Protein AF-A0AAV5RG81-F1 (afdb_monomer_lite)

pLDDT: mean 71.73, std 20.75, range [26.09, 97.62]

Organism: Starmerella bacillaris (NCBI:txid1247836)

Secondary structure (DSSP, 8-state):
-PPPTTTTHHHHHHHHHHHSSS--TT-HHHHHHHSPPTTSSPPPHHHHHHHT-HHHHHHHHHH-HHHHHHHHHHHHHHHHHHHH---TT-HHHHHHHHHHHHHHHHHHHHHHSSGGGHHHHHHHSTTTTSSS--HHHHHHHHHHHHTT-BTTTB-SS--TT--SSSSSBTTBSS--TTGGGGHHHHHHHHHHHHHHT-GGGT---S--HHHHHHHHH---HHHHHHHHHHHHHHTTTS-TTSHHHHHHHHHHHHHHHHHH---SSSPPPHHHHHHTT---HHHHHHHHHHHHHHHT-TTTHHHHHHHHHHHHHH-TT---HHHHHHHHHHHHHHHT-SS--HHHHHHHHHHHHHHTT-HHHHHHHHHHHHHHHHHHTTT--GGGS-HHHHHHHHHHHGGGS-GGGS-HHHHHHHT--S-HHHHHHHHHHHHHHHHHHS---TT-------------HHHHHHHHHHHHHHHHHHHHHHH-S----PPP------------TTTHHHHHHHHHHHTTTSSSSSS--

Foldseek 3Di:
DDDDPLLLLLLVLLLVLLVDEPDDLPDCSLVSNLAQRPPPDGDDLVSVCVSVPLVSLLSSCQRHVVSLLSSLVSLLVLLVVLLPPPDPPCLVRSLSSLLSSLSVLLSRLLSCQAPSNVVSVCQQCPCCPPPPHHSLNSLLVSLVCLCQRDSAQHDVDDDPQEDSALDAAVPGNHHDPPNLVRLSSLLSSLSSLCSSLLNLQRDLDQARSNLLSNQQVDDDLSSLNNLLRLLLPQCQPDDPPDSSNSSNLSSLLSLLSQQLRAHPDDGGRVSLVSLLPPADAVRQLSSLVSLLSNCVDPLCVLSSLSVLVSSCVSHLPHHPLLSVLSSLLSLLVQLQPPDPDLSVVSSLQSLLVQLQSDLVSLLSNLQSNVVSLVVCLVPRPLPDGPLVSNLSSCLSNLLNYPCVPPDPVNVCSSCVDPDPVSVVSVVVSVVVNVVSVPDPDDDPPPVSDRDPPDDDSQNSSSSVCSSSVSVVVSCCVSNPDDPDPGPDPPPDDPDDDDDDPPVCVPVVVVVVVVVVVPVVPVVPD

Sequence (525 aa):
MGIAPSKFAIAEKLSELSEKKEIPDNDDIWDSLLSPLASGVEATDGEFYALANIELVRKIRDKQPGNFIKLLQKISERLEGLLRSQAVGSQGVISSQICHCCRLITRMFPLVYEEEAQEVYDQVWKNAFSDQSGIGPSIIDSLRTLIHFHGFSIAITLPKDVSKVWETGVGCSVAEEHSVNYCKQRIYVVTALINVLSEPMYTLKHDYISLQYWSTTTTENAIFCSLLNWSLHYSYKLRATDDKYTLSVLCLELILISVTYQTSGNEKNRFSNLLSRICQQKDIEWILTKVCEGLNQRSTVVLWASFLWEFISQNRHVYSLEKLADCSTTIMKLATMKDDTPLTRLASFILLTLSRISPLSAEKIGPSILEYLYANRDNLSVLEIESATFIDTLWNCAPYMDLTQLERTEFNELLKVPNKEVSEYLSTILSLTKNSLSEDKGNADVVWEPVEFSWNKERRRWYLTIIYGNVYKTNLRIYAKTEIVLFKVEETPKLFSNDSPAEALHSASELATDVMKSATSFLGR

Radius of gyration: 27.26 Å; chains: 1; bounding box: 59×77×87 Å

Structure (mmCIF, N/CA/C/O backbone):
data_AF-A0AAV5RG81-F1
#
_entry.id   AF-A0AAV5RG81-F1
#
loop_
_atom_site.group_PDB
_atom_site.id
_atom_site.type_symbol
_atom_site.label_atom_id
_atom_site.label_alt_id
_atom_site.label_comp_id
_atom_site.label_asym_id
_atom_site.label_entity_id
_atom_site.label_seq_id
_atom_site.pdbx_PDB_ins_code
_atom_site.Cartn_x
_atom_site.Cartn_y
_atom_site.Cartn_z
_atom_site.occupancy
_atom_site.B_iso_or_equiv
_atom_site.auth_seq_id
_atom_site.auth_comp_id
_atom_site.auth_asym_id
_atom_site.auth_atom_id
_atom_site.pdbx_PDB_model_num
ATOM 1 N N . MET A 1 1 ? 11.014 -12.587 39.092 1.00 33.28 1 MET A N 1
ATOM 2 C CA . MET A 1 1 ? 11.109 -11.179 38.651 1.00 33.28 1 MET A CA 1
ATOM 3 C C . MET A 1 1 ? 9.820 -10.855 37.918 1.00 33.28 1 MET A C 1
ATOM 5 O O . MET A 1 1 ? 9.534 -11.505 36.923 1.00 33.28 1 MET A O 1
ATOM 9 N N . GLY A 1 2 ? 8.976 -10.016 38.524 1.00 33.56 2 GLY A N 1
ATOM 10 C CA . GLY A 1 2 ? 7.564 -9.855 38.168 1.00 33.56 2 GLY A CA 1
ATOM 11 C C . GLY A 1 2 ? 7.351 -9.071 36.876 1.00 33.56 2 GLY A C 1
ATOM 12 O O . GLY A 1 2 ? 7.877 -7.974 36.714 1.00 33.56 2 GLY A O 1
ATOM 13 N N . ILE A 1 3 ? 6.569 -9.654 35.972 1.00 35.84 3 ILE A N 1
ATOM 14 C CA . ILE A 1 3 ? 6.051 -9.011 34.764 1.00 35.84 3 ILE A CA 1
ATOM 15 C C . ILE A 1 3 ? 4.936 -8.057 35.219 1.00 35.84 3 ILE A C 1
ATOM 17 O O . ILE A 1 3 ? 4.016 -8.480 35.916 1.00 35.84 3 ILE A O 1
ATOM 21 N N . ALA A 1 4 ? 5.055 -6.765 34.907 1.00 35.56 4 ALA A N 1
ATOM 22 C CA . ALA A 1 4 ? 4.164 -5.731 35.431 1.00 35.56 4 ALA A CA 1
ATOM 23 C C . ALA A 1 4 ? 2.693 -5.925 34.975 1.00 35.56 4 ALA A C 1
ATOM 25 O O . ALA A 1 4 ? 2.459 -6.180 33.790 1.00 35.56 4 ALA A O 1
ATOM 26 N N . PRO A 1 5 ? 1.704 -5.746 35.876 1.00 40.72 5 PRO A N 1
ATOM 27 C CA . PRO A 1 5 ? 0.278 -6.005 35.630 1.00 40.72 5 PRO A CA 1
ATOM 28 C C . PRO A 1 5 ? -0.362 -5.120 34.546 1.00 40.72 5 PRO A C 1
ATOM 30 O O . PRO A 1 5 ? -1.408 -5.477 34.018 1.00 40.72 5 PRO A O 1
ATOM 33 N N . SER A 1 6 ? 0.270 -4.010 34.145 1.00 53.41 6 SER A N 1
ATOM 34 C CA . SER A 1 6 ? -0.235 -3.153 33.064 1.00 53.41 6 SER A CA 1
ATOM 35 C C . SER A 1 6 ? -0.174 -3.820 31.686 1.00 53.41 6 SER A C 1
ATOM 37 O O . SER A 1 6 ? -1.010 -3.522 30.843 1.00 53.41 6 SER A O 1
ATOM 39 N N . LYS A 1 7 ? 0.774 -4.740 31.439 1.00 53.78 7 LYS A N 1
ATOM 40 C CA . LYS A 1 7 ? 1.040 -5.280 30.092 1.00 53.78 7 LYS A CA 1
ATOM 41 C C . LYS A 1 7 ? -0.062 -6.199 29.550 1.00 53.78 7 LYS A C 1
ATOM 43 O O . LYS A 1 7 ? -0.255 -6.243 28.343 1.00 53.78 7 LYS A O 1
ATOM 48 N N . PHE A 1 8 ? -0.797 -6.905 30.410 1.00 61.78 8 PHE A N 1
ATOM 49 C CA . PHE A 1 8 ? -1.876 -7.811 29.986 1.00 61.78 8 PHE A CA 1
ATOM 50 C C . PHE A 1 8 ? -3.230 -7.116 29.796 1.00 61.78 8 PHE A C 1
ATOM 52 O O . PHE A 1 8 ? -4.152 -7.734 29.264 1.00 61.78 8 PHE A O 1
ATOM 59 N N . ALA A 1 9 ? -3.335 -5.831 30.152 1.00 73.12 9 ALA A N 1
ATOM 60 C CA . ALA A 1 9 ? -4.596 -5.096 30.142 1.00 73.12 9 ALA A CA 1
ATOM 61 C C . ALA A 1 9 ? -5.274 -5.089 28.761 1.00 73.12 9 ALA A C 1
ATOM 63 O O . ALA A 1 9 ? -6.484 -5.257 28.677 1.00 73.12 9 ALA A O 1
ATOM 64 N N . ILE A 1 10 ? -4.513 -4.964 27.666 1.00 82.06 10 ILE A N 1
ATOM 65 C CA . ILE A 1 10 ? -5.090 -4.965 26.310 1.00 82.06 10 ILE A CA 1
ATOM 66 C C . ILE A 1 10 ? -5.720 -6.323 25.981 1.00 82.06 10 ILE A C 1
ATOM 68 O O . ILE A 1 10 ? -6.854 -6.370 25.515 1.00 82.06 10 ILE A O 1
ATOM 72 N N . ALA A 1 11 ? -5.012 -7.427 26.231 1.00 85.25 11 ALA A N 1
ATOM 73 C CA . ALA A 1 11 ? -5.512 -8.767 25.921 1.00 85.25 11 ALA A CA 1
ATOM 74 C C . ALA A 1 11 ? -6.747 -9.116 26.768 1.00 85.25 11 ALA A C 1
ATOM 76 O O . ALA A 1 11 ? -7.715 -9.673 26.257 1.00 85.25 11 ALA A O 1
ATOM 77 N N . GLU A 1 12 ? -6.738 -8.738 28.047 1.00 87.56 12 GLU A N 1
ATOM 78 C CA . GLU A 1 12 ? -7.874 -8.917 28.952 1.00 87.56 12 GLU A CA 1
ATOM 79 C C . GLU A 1 12 ? -9.104 -8.131 28.474 1.00 87.56 12 GLU A C 1
ATOM 81 O O . GLU A 1 12 ? -10.181 -8.704 28.316 1.00 87.56 12 GLU A O 1
ATOM 86 N N . LYS A 1 13 ? -8.933 -6.844 28.147 1.00 88.62 13 LYS A N 1
ATOM 87 C CA . LYS A 1 13 ? -10.015 -5.972 27.663 1.00 88.62 13 LYS A CA 1
ATOM 88 C C . LYS A 1 13 ? -10.545 -6.405 26.290 1.00 88.62 13 LYS A C 1
ATOM 90 O O . LYS A 1 13 ? -11.748 -6.355 26.047 1.00 88.62 13 LYS A O 1
ATOM 95 N N . LEU A 1 14 ? -9.682 -6.902 25.403 1.00 90.38 14 LEU A N 1
ATOM 96 C CA . LEU A 1 14 ? -10.103 -7.527 24.144 1.00 90.38 14 LEU A CA 1
ATOM 97 C C . LEU A 1 14 ? -10.874 -8.839 24.380 1.00 90.38 14 LEU A C 1
ATOM 99 O O . LEU A 1 14 ? -11.843 -9.113 23.675 1.00 90.38 14 LEU A O 1
ATOM 103 N N . SER A 1 15 ? -10.507 -9.641 25.386 1.00 90.81 15 SER A N 1
ATOM 104 C CA . SER A 1 15 ? -11.295 -10.827 25.756 1.00 90.81 15 SER A CA 1
ATOM 105 C C . SER A 1 15 ? -12.674 -10.443 26.275 1.00 90.81 15 SER A C 1
ATOM 107 O O . SER A 1 15 ? -13.669 -11.033 25.851 1.00 90.81 15 SER A O 1
ATOM 109 N N . GLU A 1 16 ? -12.742 -9.405 27.108 1.00 92.62 16 GLU A N 1
ATOM 110 C CA . GLU A 1 16 ? -13.983 -8.854 27.653 1.00 92.62 16 GLU A CA 1
ATOM 111 C C . GLU A 1 16 ? -14.949 -8.405 26.538 1.00 92.62 16 GLU A C 1
ATOM 113 O O . GLU A 1 16 ? -16.138 -8.732 26.587 1.00 92.62 16 GLU A O 1
ATOM 118 N N . LEU A 1 17 ? -14.434 -7.773 25.475 1.00 92.88 17 LEU A N 1
ATOM 119 C CA . LEU A 1 17 ? -15.200 -7.423 24.267 1.00 92.88 17 LEU A CA 1
ATOM 120 C C . LEU A 1 17 ? -15.812 -8.633 23.545 1.00 92.88 17 LEU A C 1
ATOM 122 O O . LEU A 1 17 ? -16.852 -8.491 22.904 1.00 92.88 17 LEU A O 1
ATOM 126 N N . SER A 1 18 ? -15.181 -9.810 23.627 1.00 92.50 18 SER A N 1
ATOM 127 C CA . SER A 1 18 ? -15.678 -11.045 22.997 1.00 92.50 18 SER A CA 1
ATOM 128 C C . SER A 1 18 ? -16.739 -11.775 23.829 1.00 92.50 18 SER A C 1
ATOM 130 O O . SER A 1 18 ? -17.426 -12.663 23.319 1.00 92.50 18 SER A O 1
ATOM 132 N N . GLU A 1 19 ? -16.849 -11.438 25.115 1.00 92.31 19 GLU A N 1
ATOM 133 C CA . GLU A 1 19 ? -17.697 -12.128 26.092 1.00 92.31 19 GLU A CA 1
ATOM 134 C C . GLU A 1 19 ? -18.951 -11.328 26.439 1.00 92.31 19 GLU A C 1
ATOM 136 O O . GLU A 1 19 ? -20.039 -11.899 26.539 1.00 92.31 19 GLU A O 1
ATOM 141 N N . LYS A 1 20 ? -18.820 -10.007 26.601 1.00 90.62 20 LYS A N 1
ATOM 142 C CA . LYS A 1 20 ? -19.940 -9.129 26.942 1.00 90.62 20 LYS A CA 1
ATOM 143 C C . LYS A 1 20 ? -20.759 -8.779 25.707 1.00 90.62 20 LYS A C 1
ATOM 145 O O . LYS A 1 20 ? -20.223 -8.301 24.711 1.00 90.62 20 LYS A O 1
ATOM 150 N N . LYS A 1 21 ? -22.077 -8.955 25.796 1.00 88.25 21 LYS A N 1
ATOM 151 C CA . LYS A 1 21 ? -23.007 -8.524 24.752 1.00 88.25 21 LYS A CA 1
ATOM 152 C C . LYS A 1 21 ? -23.288 -7.026 24.877 1.00 88.25 21 LYS A C 1
ATOM 154 O O . LYS A 1 21 ? -23.672 -6.593 25.957 1.00 88.25 21 LYS A O 1
ATOM 159 N N . GLU A 1 22 ? -23.125 -6.293 23.775 1.00 81.25 22 GLU A N 1
ATOM 160 C CA . GLU A 1 22 ? -23.512 -4.877 23.619 1.00 81.25 22 GLU A CA 1
ATOM 161 C C . GLU A 1 22 ? -22.985 -3.961 24.734 1.00 81.25 22 GLU A C 1
ATOM 163 O O . GLU A 1 22 ? -23.722 -3.487 25.599 1.00 81.25 22 GLU A O 1
ATOM 168 N N . ILE A 1 23 ? -21.678 -3.701 24.707 1.00 91.50 23 ILE A N 1
ATOM 169 C CA . ILE A 1 23 ? -21.053 -2.784 25.663 1.00 91.50 23 ILE A CA 1
ATOM 170 C C . ILE A 1 23 ? -21.567 -1.347 25.426 1.00 91.50 23 ILE A C 1
ATOM 172 O O . ILE A 1 23 ? -21.547 -0.879 24.282 1.00 91.50 23 ILE A O 1
ATOM 176 N N . PRO A 1 24 ? -21.996 -0.619 26.478 1.00 91.69 24 PRO A N 1
ATOM 177 C CA . PRO A 1 24 ? -22.467 0.758 26.354 1.00 91.69 24 PRO A CA 1
ATOM 178 C C . PRO A 1 24 ? -21.422 1.707 25.756 1.00 91.69 24 PRO A C 1
ATOM 180 O O . PRO A 1 24 ? -20.223 1.566 25.976 1.00 91.69 24 PRO A O 1
ATOM 183 N N . ASP A 1 25 ? -21.885 2.741 25.055 1.00 89.00 25 ASP A N 1
ATOM 184 C CA . ASP A 1 25 ? -21.017 3.722 24.383 1.00 89.00 25 ASP A CA 1
ATOM 185 C C . ASP A 1 25 ? -20.086 4.501 25.335 1.00 89.00 25 ASP A C 1
ATOM 187 O O . ASP A 1 25 ? -18.982 4.885 24.954 1.00 89.00 25 ASP A O 1
ATOM 191 N N . ASN A 1 26 ? -20.530 4.701 26.579 1.00 89.00 26 ASN A N 1
ATOM 192 C CA . ASN A 1 26 ? -19.827 5.463 27.615 1.00 89.00 26 ASN A CA 1
ATOM 193 C C . ASN A 1 26 ? -19.003 4.577 28.566 1.00 89.00 26 ASN A C 1
ATOM 195 O O . ASN A 1 26 ? -18.621 5.037 29.637 1.00 89.00 26 ASN A O 1
ATOM 199 N N . ASP A 1 27 ? -18.810 3.298 28.243 1.00 92.56 27 ASP A N 1
ATOM 200 C CA . ASP A 1 27 ? -18.047 2.382 29.092 1.00 92.56 27 ASP A CA 1
ATOM 201 C C . ASP A 1 27 ? -16.540 2.708 29.043 1.00 92.56 27 ASP A C 1
ATOM 203 O O . ASP A 1 27 ? -15.964 2.890 27.965 1.00 92.56 27 ASP A O 1
ATOM 207 N N . ASP A 1 28 ? -15.893 2.745 30.211 1.00 88.31 28 ASP A N 1
ATOM 208 C CA . ASP A 1 28 ? -14.468 3.073 30.371 1.00 88.31 28 ASP A CA 1
ATOM 209 C C . ASP A 1 28 ? -13.538 2.109 29.609 1.00 88.31 28 ASP A C 1
ATOM 211 O O . ASP A 1 28 ? -12.372 2.426 29.346 1.00 88.31 28 ASP A O 1
ATOM 215 N N . ILE A 1 29 ? -14.029 0.921 29.227 1.00 89.56 29 ILE A N 1
ATOM 216 C CA . ILE A 1 29 ? -13.277 -0.035 28.409 1.00 89.56 29 ILE A CA 1
ATOM 217 C C . ILE A 1 29 ? -12.788 0.577 27.093 1.00 89.56 29 ILE A C 1
ATOM 219 O O . ILE A 1 29 ? -11.672 0.267 26.669 1.00 89.56 29 ILE A O 1
ATOM 223 N N . TRP A 1 30 ? -13.571 1.465 26.468 1.00 91.31 30 TRP A N 1
ATOM 224 C CA . TRP A 1 30 ? -13.199 2.094 25.200 1.00 91.31 30 TRP A CA 1
ATOM 225 C C . TRP A 1 30 ? -11.987 3.005 25.375 1.00 91.31 30 TRP A C 1
ATOM 227 O O . TRP A 1 30 ? -10.995 2.861 24.660 1.00 91.31 30 TRP A O 1
ATOM 237 N N . ASP A 1 31 ? -12.020 3.884 26.376 1.00 87.06 31 ASP A N 1
ATOM 238 C CA . ASP A 1 31 ? -10.906 4.783 26.681 1.00 87.06 31 ASP A CA 1
ATOM 239 C C . ASP A 1 31 ? -9.663 4.012 27.137 1.00 87.06 31 ASP A C 1
ATOM 241 O O . ASP A 1 31 ? -8.538 4.357 26.759 1.00 87.06 31 ASP A O 1
ATOM 245 N N . SER A 1 32 ? -9.853 2.923 27.888 1.00 85.69 32 SER A N 1
ATOM 246 C CA . SER A 1 32 ? -8.763 2.040 28.305 1.00 85.69 32 SER A CA 1
ATOM 247 C C . SER A 1 32 ? -8.098 1.325 27.127 1.00 85.69 32 SER A C 1
ATOM 249 O O . SER A 1 32 ? -6.889 1.105 27.171 1.00 85.69 32 SER A O 1
ATOM 251 N N . LEU A 1 33 ? -8.855 0.929 26.100 1.00 86.81 33 LEU A N 1
ATOM 252 C CA . LEU A 1 33 ? -8.320 0.257 24.912 1.00 86.81 33 LEU A CA 1
ATOM 253 C C . LEU A 1 33 ? -7.627 1.225 23.956 1.00 86.81 33 LEU A C 1
ATOM 255 O O . LEU A 1 33 ? -6.663 0.840 23.295 1.00 86.81 33 LEU A O 1
ATOM 259 N N . LEU A 1 34 ? -8.113 2.464 23.874 1.00 86.50 34 LEU A N 1
ATOM 260 C CA . LEU A 1 34 ? -7.561 3.505 23.006 1.00 86.50 34 LEU A CA 1
ATOM 261 C C . LEU A 1 34 ? -6.344 4.215 23.612 1.00 86.50 34 LEU A C 1
ATOM 263 O O . LEU A 1 34 ? -5.566 4.836 22.884 1.00 86.50 34 LEU A O 1
ATOM 267 N N . SER A 1 35 ? -6.168 4.137 24.930 1.00 79.88 35 SER A N 1
ATOM 268 C CA . SER A 1 35 ? -5.015 4.716 25.610 1.00 79.88 35 SER A CA 1
ATOM 269 C C . SER A 1 35 ? -3.798 3.786 25.510 1.00 79.88 35 SER A C 1
ATOM 271 O O . SER A 1 35 ? -3.908 2.599 25.822 1.00 79.88 35 SER A O 1
ATOM 273 N N . PRO A 1 36 ? -2.613 4.290 25.113 1.00 68.62 36 PRO A N 1
ATOM 274 C CA . PRO A 1 36 ? -1.390 3.503 25.153 1.00 68.62 36 PRO A CA 1
ATOM 275 C C . PRO A 1 36 ? -1.094 3.077 26.595 1.00 68.62 36 PRO A C 1
ATOM 277 O O . PRO A 1 36 ? -1.420 3.786 27.550 1.00 68.62 36 PRO A O 1
ATOM 280 N N . LEU A 1 37 ? -0.472 1.906 26.752 1.00 57.00 37 LEU A N 1
ATOM 281 C CA . LEU A 1 37 ? -0.137 1.326 28.054 1.00 57.00 37 LEU A CA 1
ATOM 282 C C . LEU A 1 37 ? 0.558 2.365 28.954 1.00 57.00 37 LEU A C 1
ATOM 284 O O . LEU A 1 37 ? 1.641 2.852 28.640 1.00 57.00 37 LEU A O 1
ATOM 288 N N . ALA A 1 38 ? -0.059 2.669 30.100 1.00 41.34 38 ALA A N 1
ATOM 289 C CA . ALA A 1 38 ? 0.313 3.770 30.995 1.00 41.34 38 ALA A CA 1
ATOM 290 C C . ALA A 1 38 ? 1.728 3.683 31.615 1.00 41.34 38 ALA A C 1
ATOM 292 O O . ALA A 1 38 ? 2.159 4.602 32.306 1.00 41.34 38 ALA A O 1
ATOM 293 N N . SER A 1 39 ? 2.474 2.595 31.405 1.00 41.88 39 SER A N 1
ATOM 294 C CA . SER A 1 39 ? 3.717 2.309 32.135 1.00 41.88 39 SER A CA 1
ATOM 295 C C . SER A 1 39 ? 4.988 2.979 31.591 1.00 41.88 39 SER A C 1
ATOM 297 O O . SER A 1 39 ? 6.077 2.603 32.015 1.00 41.88 39 SER A O 1
ATOM 299 N N . GLY A 1 40 ? 4.906 3.928 30.651 1.00 42.19 40 GLY A N 1
ATOM 300 C CA . GLY A 1 40 ? 6.077 4.656 30.120 1.00 42.19 40 GLY A CA 1
ATOM 301 C C . GLY A 1 40 ? 7.067 3.810 29.300 1.00 42.19 40 GLY A C 1
ATOM 302 O O . GLY A 1 40 ? 7.981 4.348 28.683 1.00 42.19 40 GLY A O 1
ATOM 303 N N . VAL A 1 41 ? 6.864 2.493 29.252 1.00 45.06 41 VAL A N 1
ATOM 304 C CA . VAL A 1 41 ? 7.503 1.555 28.332 1.00 45.06 41 VAL A CA 1
ATOM 305 C C . VAL A 1 41 ? 6.464 1.228 27.269 1.00 45.06 41 VAL A C 1
ATOM 307 O O . VAL A 1 41 ? 5.529 0.471 27.541 1.00 45.06 41 VAL A O 1
ATOM 310 N N . GLU A 1 42 ? 6.591 1.832 26.087 1.00 54.97 42 GLU A N 1
ATOM 311 C CA . GLU A 1 42 ? 5.794 1.425 24.929 1.00 54.97 42 GLU A CA 1
ATOM 312 C C . GLU A 1 42 ? 6.062 -0.060 24.664 1.00 54.97 42 GLU A C 1
ATOM 314 O O . GLU A 1 42 ? 7.220 -0.476 24.562 1.00 54.97 42 GLU A O 1
ATOM 319 N N . ALA A 1 43 ? 5.001 -0.869 24.591 1.00 60.22 43 ALA A N 1
ATOM 320 C CA . ALA A 1 43 ? 5.136 -2.239 24.119 1.00 60.22 43 ALA A CA 1
ATOM 321 C C . ALA A 1 43 ? 5.787 -2.207 22.732 1.00 60.22 43 ALA A C 1
ATOM 323 O O . ALA A 1 43 ? 5.407 -1.402 21.875 1.00 60.22 43 ALA A O 1
ATOM 324 N N . THR A 1 44 ? 6.769 -3.078 22.516 1.00 74.25 44 THR A N 1
ATOM 325 C CA . THR A 1 44 ? 7.306 -3.296 21.170 1.00 74.25 44 THR A CA 1
ATOM 326 C C . THR A 1 44 ? 6.177 -3.753 20.245 1.00 74.25 44 THR A C 1
ATOM 328 O O . THR A 1 44 ? 5.198 -4.346 20.702 1.00 74.25 44 THR A O 1
ATOM 331 N N . ASP A 1 45 ? 6.302 -3.524 18.937 1.00 74.50 45 ASP A N 1
ATOM 332 C CA . ASP A 1 45 ? 5.262 -3.941 17.985 1.00 74.50 45 ASP A CA 1
ATOM 333 C C . ASP A 1 45 ? 4.952 -5.439 18.096 1.00 74.50 45 ASP A C 1
ATOM 335 O O . ASP A 1 45 ? 3.789 -5.838 18.116 1.00 74.50 45 ASP A O 1
ATOM 339 N N . GLY A 1 46 ? 5.988 -6.266 18.275 1.00 74.25 46 GLY A N 1
ATOM 340 C CA . GLY A 1 46 ? 5.833 -7.701 18.506 1.00 74.25 46 GLY A CA 1
ATOM 341 C C . GLY A 1 46 ? 5.050 -8.034 19.781 1.00 74.25 46 GLY A C 1
ATOM 342 O O . GLY A 1 46 ? 4.195 -8.916 19.750 1.00 74.25 46 GLY A O 1
ATOM 343 N N . GLU A 1 47 ? 5.287 -7.321 20.888 1.00 79.06 47 GLU A N 1
ATOM 344 C CA . GLU A 1 47 ? 4.501 -7.485 22.122 1.00 79.06 47 GLU A CA 1
ATOM 345 C C . GLU A 1 47 ? 3.043 -7.053 21.917 1.00 79.06 47 GLU A C 1
ATOM 347 O O . GLU A 1 47 ? 2.137 -7.773 22.334 1.00 79.06 47 GLU A O 1
ATOM 352 N N . PHE A 1 48 ? 2.801 -5.917 21.252 1.00 84.38 48 PHE A N 1
ATOM 353 C CA . PHE A 1 48 ? 1.443 -5.445 20.975 1.00 84.38 48 PHE A CA 1
ATOM 354 C C . PHE A 1 48 ? 0.654 -6.476 20.165 1.00 84.38 48 PHE A C 1
ATOM 356 O O . PHE A 1 48 ? -0.433 -6.874 20.580 1.00 84.38 48 PHE A O 1
ATOM 363 N N . TYR A 1 49 ? 1.199 -6.950 19.041 1.00 83.38 49 TYR A N 1
ATOM 364 C CA . TYR A 1 49 ? 0.494 -7.911 18.193 1.00 83.38 49 TYR A CA 1
ATOM 365 C C . TYR A 1 49 ? 0.364 -9.288 18.853 1.00 83.38 49 TYR A C 1
ATOM 367 O O . TYR A 1 49 ? -0.618 -9.983 18.596 1.00 83.38 49 TYR A O 1
ATOM 375 N N . ALA A 1 50 ? 1.286 -9.681 19.735 1.00 82.44 50 ALA A N 1
ATOM 376 C CA . ALA A 1 50 ? 1.128 -10.895 20.533 1.00 82.44 50 ALA A CA 1
ATOM 377 C C . ALA A 1 50 ? -0.037 -10.787 21.534 1.00 82.44 50 ALA A C 1
ATOM 379 O O . ALA A 1 50 ? -0.795 -11.742 21.692 1.00 82.44 50 ALA A O 1
ATOM 380 N N . LEU A 1 51 ? -0.197 -9.630 22.188 1.00 84.44 51 LEU A N 1
ATOM 381 C CA . LEU A 1 51 ? -1.282 -9.371 23.143 1.00 84.44 51 LEU A CA 1
ATOM 382 C C . LEU A 1 51 ? -2.634 -9.216 22.442 1.00 84.44 51 LEU A C 1
ATOM 384 O O . LEU A 1 51 ? -3.607 -9.877 22.797 1.00 84.44 51 LEU A O 1
ATOM 388 N N . ALA A 1 52 ? -2.688 -8.378 21.411 1.00 84.94 52 ALA A N 1
ATOM 389 C CA . ALA A 1 52 ? -3.830 -8.257 20.522 1.00 84.94 52 ALA A CA 1
ATOM 390 C C . ALA A 1 52 ? -3.756 -9.350 19.447 1.00 84.94 52 ALA A C 1
ATOM 392 O O . ALA A 1 52 ? -3.650 -9.035 18.268 1.00 84.94 52 ALA A O 1
ATOM 393 N N . ASN A 1 53 ? -3.733 -10.632 19.825 1.00 85.56 53 ASN A N 1
ATOM 394 C CA . ASN A 1 53 ? -3.659 -11.744 18.868 1.00 85.56 53 ASN A CA 1
ATOM 395 C C . ASN A 1 53 ? -4.841 -11.700 17.873 1.00 85.56 53 ASN A C 1
ATOM 397 O O . ASN A 1 53 ? -5.970 -11.422 18.276 1.00 85.56 53 ASN A O 1
ATOM 401 N N . ILE A 1 54 ? -4.598 -12.003 16.590 1.00 86.12 54 ILE A N 1
ATOM 402 C CA . ILE A 1 54 ? -5.634 -12.025 15.552 1.00 86.12 54 ILE A CA 1
ATOM 403 C C . ILE A 1 54 ? -6.812 -12.918 15.937 1.00 86.12 54 ILE A C 1
ATOM 405 O O . ILE A 1 54 ? -7.943 -12.507 15.736 1.00 86.12 54 ILE A O 1
ATOM 409 N N . GLU A 1 55 ? -6.573 -14.084 16.549 1.00 88.44 55 GLU A N 1
ATOM 410 C CA . GLU A 1 55 ? -7.649 -15.022 16.902 1.00 88.44 55 GLU A CA 1
ATOM 411 C C . GLU A 1 55 ? -8.580 -14.439 17.962 1.00 88.44 55 GLU A C 1
ATOM 413 O O . GLU A 1 55 ? -9.792 -14.643 17.935 1.00 88.44 55 GLU A O 1
ATOM 418 N N . LEU A 1 56 ? -8.019 -13.661 18.890 1.00 90.25 56 LEU A N 1
ATOM 419 C CA . LEU A 1 56 ? -8.799 -12.962 19.899 1.00 90.25 56 LEU A CA 1
ATOM 420 C C . LEU A 1 56 ? -9.659 -11.876 19.251 1.00 90.25 56 LEU A C 1
ATOM 422 O O . LEU A 1 56 ? -10.851 -11.788 19.527 1.00 90.25 56 LEU A O 1
ATOM 426 N N . VAL A 1 57 ? -9.065 -11.079 18.363 1.00 92.25 57 VAL A N 1
ATOM 427 C CA . VAL A 1 57 ? -9.768 -9.999 17.662 1.00 92.25 57 VAL A CA 1
ATOM 428 C C . VAL A 1 57 ? -10.841 -10.563 16.715 1.00 92.25 57 VAL A C 1
ATOM 430 O O . VAL A 1 57 ? -11.954 -10.040 16.670 1.00 92.25 57 VAL A O 1
ATOM 433 N N . ARG A 1 58 ? -10.560 -11.687 16.046 1.00 93.94 58 ARG A N 1
ATOM 434 C CA . ARG A 1 58 ? -11.508 -12.445 15.218 1.00 93.94 58 ARG A CA 1
ATOM 435 C C . ARG A 1 58 ? -12.672 -12.979 16.046 1.00 93.94 58 ARG A C 1
ATOM 437 O O . ARG A 1 58 ? -13.823 -12.784 15.680 1.00 93.94 58 ARG A O 1
ATOM 444 N N . LYS A 1 59 ? -12.404 -13.520 17.237 1.00 94.44 59 LYS A N 1
ATOM 445 C CA . LYS A 1 59 ? -13.449 -13.949 18.178 1.00 94.44 59 LYS A CA 1
ATOM 446 C C . LYS A 1 59 ? -14.378 -12.800 18.592 1.00 94.44 59 LYS A C 1
ATOM 448 O O . LYS A 1 59 ? -15.568 -13.047 18.773 1.00 94.44 59 LYS A O 1
ATOM 453 N N . ILE A 1 60 ? -13.874 -11.568 18.750 1.00 95.62 60 ILE A N 1
ATOM 454 C CA . ILE A 1 60 ? -14.731 -10.392 19.009 1.00 95.62 60 ILE A CA 1
ATOM 455 C C . ILE A 1 60 ? -15.666 -10.170 17.822 1.00 95.62 60 ILE A C 1
ATOM 457 O O . ILE A 1 60 ? -16.870 -10.067 18.028 1.00 95.62 60 ILE A O 1
ATOM 461 N N . ARG A 1 61 ? -15.129 -10.146 16.597 1.00 95.69 61 ARG A N 1
ATOM 462 C CA . ARG A 1 61 ? -15.922 -9.989 15.372 1.00 95.69 61 ARG A CA 1
ATOM 463 C C . ARG A 1 61 ? -17.013 -11.056 15.260 1.00 95.69 61 ARG A C 1
ATOM 465 O O . ARG A 1 61 ? -18.165 -10.707 15.044 1.00 95.69 61 ARG A O 1
ATOM 472 N N . ASP A 1 62 ? -16.659 -12.324 15.445 1.00 94.50 62 ASP A N 1
ATOM 473 C CA . ASP A 1 62 ? -17.575 -13.446 15.211 1.00 94.50 62 ASP A CA 1
ATOM 474 C C . ASP A 1 62 ? -18.643 -13.572 16.304 1.00 94.50 62 ASP A C 1
ATOM 476 O O . ASP A 1 62 ? -19.791 -13.911 16.026 1.00 94.50 62 ASP A O 1
ATOM 480 N N . LYS A 1 63 ? -18.283 -13.323 17.572 1.00 95.25 63 LYS A N 1
ATOM 481 C CA . LYS A 1 63 ? -19.214 -13.481 18.703 1.00 95.25 63 LYS A CA 1
ATOM 482 C C . LYS A 1 63 ? -19.993 -12.215 19.030 1.00 95.25 63 LYS A C 1
ATOM 484 O O . LYS A 1 63 ? -21.118 -12.314 19.514 1.00 95.25 63 LYS A O 1
ATOM 489 N N . GLN A 1 64 ? -19.376 -11.052 18.850 1.00 96.00 64 GLN A N 1
ATOM 490 C CA . GLN A 1 64 ? -19.906 -9.741 19.224 1.00 96.00 64 GLN A CA 1
ATOM 491 C C . GLN A 1 64 ? -19.595 -8.701 18.125 1.00 96.00 64 GLN A C 1
ATOM 493 O O . GLN A 1 64 ? -18.884 -7.722 18.386 1.00 96.00 64 GLN A O 1
ATOM 498 N N . PRO A 1 65 ? -20.134 -8.862 16.898 1.00 95.50 65 PRO A N 1
ATOM 499 C CA . PRO A 1 65 ? -19.841 -7.968 15.770 1.00 95.50 65 PRO A CA 1
ATOM 500 C C . PRO A 1 65 ? -20.173 -6.501 16.075 1.00 95.50 65 PRO A C 1
ATOM 502 O O . PRO A 1 65 ? -19.434 -5.605 15.669 1.00 95.50 65 PRO A O 1
ATOM 505 N N . GLY A 1 66 ? -21.211 -6.239 16.879 1.00 95.81 66 GLY A N 1
ATOM 506 C CA . GLY A 1 66 ? -21.545 -4.890 17.344 1.00 95.81 66 GLY A CA 1
ATOM 507 C C . GLY A 1 66 ? -20.417 -4.228 18.145 1.00 95.81 66 GLY A C 1
ATOM 508 O O . GLY A 1 66 ? -20.080 -3.074 17.886 1.00 95.81 66 GLY A O 1
ATOM 509 N N . ASN A 1 67 ? -19.766 -4.963 19.054 1.00 95.88 67 ASN A N 1
ATOM 510 C CA . ASN A 1 67 ? -18.617 -4.454 19.810 1.00 95.88 67 ASN A CA 1
ATOM 511 C C . ASN A 1 67 ? -17.405 -4.216 18.894 1.00 95.88 67 ASN A C 1
ATOM 513 O O . ASN A 1 67 ? -16.669 -3.250 19.086 1.00 95.88 67 ASN A O 1
ATOM 517 N N . PHE A 1 68 ? -17.205 -5.075 17.889 1.00 96.94 68 PHE A N 1
ATOM 518 C CA . PHE A 1 68 ? -16.134 -4.921 16.904 1.00 96.94 68 PHE A CA 1
ATOM 519 C C . PHE A 1 68 ? -16.307 -3.646 16.064 1.00 96.94 68 PHE A C 1
ATOM 521 O O . PHE A 1 68 ? -15.384 -2.835 15.966 1.00 96.94 68 PHE A O 1
ATOM 528 N N . ILE A 1 69 ? -17.506 -3.432 15.510 1.00 96.88 69 ILE A N 1
ATOM 529 C CA . ILE A 1 69 ? -17.858 -2.218 14.757 1.00 96.88 69 ILE A CA 1
ATOM 530 C C . ILE A 1 69 ? -17.715 -0.988 15.656 1.00 96.88 69 ILE A C 1
ATOM 532 O O . ILE A 1 69 ? -17.141 0.022 15.246 1.00 96.88 69 ILE A O 1
ATOM 536 N N . LYS A 1 70 ? -18.181 -1.082 16.907 1.00 96.19 70 LYS A N 1
ATOM 537 C CA . LYS A 1 70 ? -18.094 0.019 17.863 1.00 96.19 70 LYS A CA 1
ATOM 538 C C . LYS A 1 70 ? -16.653 0.391 18.194 1.00 96.19 70 LYS A C 1
ATOM 540 O O . LYS A 1 70 ? -16.343 1.576 18.275 1.00 96.19 70 LYS A O 1
ATOM 545 N N . LEU A 1 71 ? -15.761 -0.592 18.312 1.00 96.44 71 LEU A N 1
ATOM 546 C CA . LEU A 1 71 ? -14.336 -0.340 18.501 1.00 96.44 71 LEU A CA 1
ATOM 547 C C . LEU A 1 71 ? -13.734 0.412 17.302 1.00 96.44 71 LEU A C 1
ATOM 549 O O . LEU A 1 71 ? -13.030 1.397 17.511 1.00 96.44 71 LEU A O 1
ATOM 553 N N . LEU A 1 72 ? -14.052 0.023 16.060 1.00 97.31 72 LEU A N 1
ATOM 554 C CA . LEU A 1 72 ? -13.613 0.765 14.866 1.00 97.31 72 LEU A CA 1
ATOM 555 C C . LEU A 1 72 ? -14.143 2.204 14.855 1.00 97.31 72 LEU A C 1
ATOM 557 O O . LEU A 1 72 ? -13.388 3.136 14.578 1.00 97.31 72 LEU A O 1
ATOM 561 N N . GLN A 1 73 ? -15.415 2.397 15.215 1.00 96.50 73 GLN A N 1
ATOM 562 C CA . GLN A 1 73 ? -16.011 3.725 15.349 1.00 96.50 73 GLN A CA 1
ATOM 563 C C . GLN A 1 73 ? -15.265 4.568 16.397 1.00 96.50 73 GLN A C 1
ATOM 565 O O . GLN A 1 73 ? -14.882 5.701 16.114 1.00 96.50 73 GLN A O 1
ATOM 570 N N . LYS A 1 74 ? -14.992 4.006 17.581 1.00 96.50 74 LYS A N 1
ATOM 571 C CA . LYS A 1 74 ? -14.247 4.675 18.658 1.00 96.50 74 LYS A CA 1
ATOM 572 C C . LYS A 1 74 ? -12.815 5.024 18.255 1.00 96.50 74 LYS A C 1
ATOM 574 O O . LYS A 1 74 ? -12.332 6.099 18.604 1.00 96.50 74 LYS A O 1
ATOM 579 N N . ILE A 1 75 ? -12.150 4.166 17.480 1.00 96.38 75 ILE A N 1
ATOM 580 C CA . ILE A 1 75 ? -10.831 4.468 16.909 1.00 96.38 75 ILE A CA 1
ATOM 581 C C . ILE A 1 75 ? -10.917 5.658 15.941 1.00 96.38 75 ILE A C 1
ATOM 583 O O . ILE A 1 75 ? -10.090 6.567 16.032 1.00 96.38 75 ILE A O 1
ATOM 587 N N . SER A 1 76 ? -11.920 5.687 15.057 1.00 96.25 76 SER A N 1
ATOM 588 C CA . SER A 1 76 ? -12.146 6.811 14.135 1.00 96.25 76 SER A CA 1
ATOM 589 C C . SER A 1 76 ? -12.385 8.122 14.890 1.00 96.25 76 SER A C 1
ATOM 591 O O . SER A 1 76 ? -11.675 9.102 14.671 1.00 96.25 76 SER A O 1
ATOM 593 N N . GLU A 1 77 ? -13.320 8.124 15.847 1.00 95.12 77 GLU A N 1
ATOM 594 C CA . GLU A 1 77 ? -13.639 9.285 16.693 1.00 95.12 77 GLU A CA 1
ATOM 595 C C . GLU A 1 77 ? -12.396 9.797 17.438 1.00 95.12 77 GLU A C 1
ATOM 597 O O . GLU A 1 77 ? -12.162 11.009 17.531 1.00 95.12 77 GLU A O 1
ATOM 602 N N . ARG A 1 78 ? -11.562 8.876 17.943 1.00 94.00 78 ARG A N 1
ATOM 603 C CA . ARG A 1 78 ? -10.324 9.220 18.644 1.00 94.00 78 ARG A CA 1
ATOM 604 C C . ARG A 1 78 ? -9.298 9.860 17.721 1.00 94.00 78 ARG A C 1
ATOM 606 O O . ARG A 1 78 ? -8.724 10.879 18.102 1.00 94.00 78 ARG A O 1
ATOM 613 N N . LEU A 1 79 ? -9.068 9.297 16.534 1.00 94.25 79 LEU A N 1
ATOM 614 C CA . LEU A 1 79 ? -8.142 9.864 15.552 1.00 94.25 79 LEU A CA 1
ATOM 615 C C . LEU A 1 79 ? -8.557 11.278 15.150 1.00 94.25 79 LEU A C 1
ATOM 617 O O . LEU A 1 79 ? -7.737 12.191 15.203 1.00 94.25 79 LEU A O 1
ATOM 621 N N . GLU A 1 80 ? -9.833 11.488 14.839 1.00 93.44 80 GLU A N 1
ATOM 622 C CA . GLU A 1 80 ? -10.344 12.818 14.515 1.00 93.44 80 GLU A CA 1
ATOM 623 C C . GLU A 1 80 ? -10.185 13.807 15.679 1.00 93.44 80 GLU A C 1
ATOM 625 O O . GLU A 1 80 ? -9.812 14.966 15.480 1.00 93.44 80 GLU A O 1
ATOM 630 N N . GLY A 1 81 ? -10.447 13.361 16.912 1.00 92.31 81 GLY A N 1
ATOM 631 C CA . GLY A 1 81 ? -10.223 14.159 18.116 1.00 92.31 81 GLY A CA 1
ATOM 632 C C . GLY A 1 81 ? -8.760 14.583 18.270 1.00 92.31 81 GLY A C 1
ATOM 633 O O . GLY A 1 81 ? -8.486 15.752 18.551 1.00 92.31 81 GLY A O 1
ATOM 634 N N . LEU A 1 82 ? -7.826 13.662 18.021 1.00 91.19 82 LEU A N 1
ATOM 635 C CA . LEU A 1 82 ? -6.387 13.925 18.085 1.00 91.19 82 LEU A CA 1
ATOM 636 C C . LEU A 1 82 ? -5.930 14.887 16.987 1.00 91.19 82 LEU A C 1
ATOM 638 O O . LEU A 1 82 ? -5.179 15.820 17.272 1.00 91.19 82 LEU A O 1
ATOM 642 N N . LEU A 1 83 ? -6.442 14.725 15.766 1.00 90.50 83 LEU A N 1
ATOM 643 C CA . LEU A 1 83 ? -6.162 15.614 14.637 1.00 90.50 83 LEU A CA 1
ATOM 644 C C . LEU A 1 83 ? -6.653 17.050 14.880 1.00 90.50 83 LEU A C 1
ATOM 646 O O . LEU A 1 83 ? -6.000 18.005 14.459 1.00 90.50 83 LEU A O 1
ATOM 650 N N . ARG A 1 84 ? -7.771 17.220 15.599 1.00 88.81 84 ARG A N 1
ATOM 651 C CA . ARG A 1 84 ? -8.271 18.541 16.025 1.00 88.81 84 ARG A CA 1
ATOM 652 C C . ARG A 1 84 ? -7.443 19.152 17.161 1.00 88.81 84 ARG A C 1
ATOM 654 O O . ARG A 1 84 ? -7.396 20.375 17.296 1.00 88.81 84 ARG A O 1
ATOM 661 N N . SER A 1 85 ? -6.784 18.333 17.981 1.00 80.38 85 SER A N 1
ATOM 662 C CA . SER A 1 85 ? -5.999 18.798 19.126 1.00 80.38 85 SER A CA 1
ATOM 663 C C . SER A 1 85 ? -4.607 19.307 18.710 1.00 80.38 85 SER A C 1
ATOM 665 O O . SER A 1 85 ? -3.620 18.583 18.724 1.00 80.38 85 SER A O 1
ATOM 667 N N . GLN A 1 86 ? -4.487 20.592 18.366 1.00 63.19 86 GLN A N 1
ATOM 668 C CA . GLN A 1 86 ? -3.196 21.239 18.051 1.00 63.19 86 GLN A CA 1
ATOM 669 C C . GLN A 1 86 ? -2.386 21.648 19.306 1.00 63.19 86 GLN A C 1
ATOM 671 O O . GLN A 1 86 ? -1.789 22.723 19.357 1.00 63.19 86 GLN A O 1
ATOM 676 N N . ALA A 1 87 ? -2.376 20.840 20.371 1.00 52.66 87 ALA A N 1
ATOM 677 C CA . ALA A 1 87 ? -1.744 21.246 21.628 1.00 52.66 87 ALA A CA 1
ATOM 678 C C . ALA A 1 87 ? -0.203 21.157 21.552 1.00 52.66 87 ALA A C 1
ATOM 680 O O . ALA A 1 87 ? 0.386 20.083 21.431 1.00 52.66 87 ALA A O 1
ATOM 681 N N . VAL A 1 88 ? 0.462 22.310 21.664 1.00 49.06 88 VAL A N 1
ATOM 682 C CA . VAL A 1 88 ? 1.917 22.506 21.475 1.00 49.06 88 VAL A CA 1
ATOM 683 C C . VAL A 1 88 ? 2.788 21.863 22.584 1.00 49.06 88 VAL A C 1
ATOM 685 O O . VAL A 1 88 ? 4.004 21.809 22.457 1.00 49.06 88 VAL A O 1
ATOM 688 N N . GLY A 1 89 ? 2.203 21.295 23.648 1.00 51.50 89 GLY A N 1
ATOM 689 C CA . GLY A 1 89 ? 2.944 20.728 24.795 1.00 51.50 89 GLY A CA 1
ATOM 690 C C . GLY A 1 89 ? 2.857 19.207 25.000 1.00 51.50 89 GLY A C 1
ATOM 691 O O . GLY A 1 89 ? 3.577 18.674 25.838 1.00 51.50 89 GLY A O 1
ATOM 692 N N . SER A 1 90 ? 1.995 18.495 24.265 1.00 60.56 90 SER A N 1
ATOM 693 C CA . SER A 1 90 ? 1.695 17.062 24.479 1.00 60.56 90 SER A CA 1
ATOM 694 C C . SER A 1 90 ? 1.990 16.182 23.257 1.00 60.56 90 SER A C 1
ATOM 696 O O . SER A 1 90 ? 1.503 15.056 23.166 1.00 60.56 90 SER A O 1
ATOM 698 N N . GLN A 1 91 ? 2.818 16.668 22.328 1.00 71.25 91 GLN A N 1
ATOM 699 C CA . GLN A 1 91 ? 3.064 16.034 21.025 1.00 71.25 91 GLN A CA 1
ATOM 700 C C . GLN A 1 91 ? 3.564 14.587 21.119 1.00 71.25 91 GLN A C 1
ATOM 702 O O . GLN A 1 91 ? 3.136 13.749 20.331 1.00 71.25 91 GLN A O 1
ATOM 707 N N . GLY A 1 92 ? 4.392 14.250 22.115 1.00 76.88 92 GLY A N 1
ATOM 708 C CA . GLY A 1 92 ? 4.823 12.863 22.338 1.00 76.88 92 GLY A CA 1
ATOM 709 C C . GLY A 1 92 ? 3.668 11.929 22.721 1.00 76.88 92 GLY A C 1
ATOM 710 O O . GLY A 1 92 ? 3.565 10.820 22.204 1.00 76.88 92 GLY A O 1
ATOM 711 N N . VAL A 1 93 ? 2.751 12.403 23.569 1.00 81.19 93 VAL A N 1
ATOM 712 C CA . VAL A 1 93 ? 1.570 11.639 24.004 1.00 81.19 93 VAL A CA 1
ATOM 713 C C . VAL A 1 93 ? 0.564 11.500 22.862 1.00 81.19 93 VAL A C 1
ATOM 715 O O . VAL A 1 93 ? 0.071 10.402 22.620 1.00 81.19 93 VAL A O 1
ATOM 718 N N . ILE A 1 94 ? 0.299 12.587 22.129 1.00 84.69 94 ILE A N 1
ATOM 719 C CA . ILE A 1 94 ? -0.572 12.574 20.943 1.00 84.69 94 ILE A CA 1
ATOM 720 C C . ILE A 1 94 ? -0.012 11.604 19.898 1.00 84.69 94 ILE A C 1
ATOM 722 O O . ILE A 1 94 ? -0.740 10.746 19.409 1.00 84.69 94 ILE A O 1
ATOM 726 N N . SER A 1 95 ? 1.293 11.675 19.619 1.00 87.19 95 SER A N 1
ATOM 727 C CA . SER A 1 95 ? 1.960 10.779 18.670 1.00 87.19 95 SER A CA 1
ATOM 728 C C . SER A 1 95 ? 1.823 9.314 19.073 1.00 87.19 95 SER A C 1
ATOM 730 O O . SER A 1 95 ? 1.449 8.490 18.244 1.00 87.19 95 SER A O 1
ATOM 732 N N . SER A 1 96 ? 2.066 8.985 20.345 1.00 86.38 96 SER A N 1
ATOM 733 C CA . SER A 1 96 ? 1.926 7.614 20.853 1.00 86.38 96 SER A CA 1
ATOM 734 C C . SER A 1 96 ? 0.486 7.099 20.722 1.00 86.38 96 SER A C 1
ATOM 736 O O . SER A 1 96 ? 0.263 5.973 20.278 1.00 86.38 96 SER A O 1
ATOM 738 N N . GLN A 1 97 ? -0.509 7.946 21.010 1.00 88.19 97 GLN A N 1
ATOM 739 C CA . GLN A 1 97 ? -1.925 7.606 20.841 1.00 88.19 97 GLN A CA 1
ATOM 740 C C . GLN A 1 97 ? -2.313 7.389 19.374 1.00 88.19 97 GLN A C 1
ATOM 742 O O . GLN A 1 97 ? -3.028 6.434 19.070 1.00 88.19 97 GLN A O 1
ATOM 747 N N . ILE A 1 98 ? -1.817 8.226 18.457 1.00 92.00 98 ILE A N 1
ATOM 748 C CA . ILE A 1 98 ? -2.025 8.045 17.015 1.00 92.00 98 ILE A CA 1
ATOM 749 C C . ILE A 1 98 ? -1.407 6.719 16.555 1.00 92.00 98 ILE A C 1
ATOM 751 O O . ILE A 1 98 ? -2.075 5.933 15.882 1.00 92.00 98 ILE A O 1
ATOM 755 N N . CYS A 1 99 ? -0.158 6.439 16.943 1.00 91.62 99 CYS A N 1
ATOM 756 C CA . CYS A 1 99 ? 0.519 5.183 16.611 1.00 91.62 99 CYS A CA 1
ATOM 757 C C . CYS A 1 99 ? -0.260 3.971 17.141 1.00 91.62 99 CYS A C 1
ATOM 759 O O . CYS A 1 99 ? -0.438 2.989 16.425 1.00 91.62 99 CYS A O 1
ATOM 761 N N . HIS A 1 100 ? -0.774 4.047 18.371 1.00 90.75 100 HIS A N 1
ATOM 762 C CA . HIS A 1 100 ? -1.602 2.997 18.965 1.00 90.75 100 HIS A CA 1
ATOM 763 C C . HIS A 1 100 ? -2.901 2.761 18.182 1.00 90.75 100 HIS A C 1
ATOM 765 O O . HIS A 1 100 ? -3.221 1.616 17.861 1.00 90.75 100 HIS A O 1
ATOM 771 N N . CYS A 1 101 ? -3.595 3.828 17.775 1.00 94.19 101 CYS A N 1
ATOM 772 C CA . CYS A 1 101 ? -4.764 3.728 16.896 1.00 94.19 101 CYS A CA 1
ATOM 773 C C . CYS A 1 101 ? -4.406 3.073 15.550 1.00 94.19 101 CYS A C 1
ATOM 775 O O . CYS A 1 101 ? -5.121 2.184 15.092 1.00 94.19 101 CYS A O 1
ATOM 777 N N . CYS A 1 102 ? -3.271 3.442 14.945 1.00 94.31 102 CYS A N 1
ATOM 778 C CA . CYS A 1 102 ? -2.794 2.837 13.697 1.00 94.31 102 CYS A CA 1
ATOM 779 C C . CYS A 1 102 ? -2.511 1.332 13.849 1.00 94.31 102 CYS A C 1
ATOM 781 O O . CYS A 1 102 ? -2.823 0.554 12.946 1.00 94.31 102 CYS A O 1
ATOM 783 N N . ARG A 1 103 ? -1.964 0.894 14.991 1.00 91.25 103 ARG A N 1
ATOM 784 C CA . ARG A 1 103 ? -1.743 -0.533 15.286 1.00 91.25 103 ARG A CA 1
ATOM 785 C C . ARG A 1 103 ? -3.058 -1.301 15.445 1.00 91.25 103 ARG A C 1
ATOM 787 O O . ARG A 1 103 ? -3.181 -2.403 14.913 1.00 91.25 103 ARG A O 1
ATOM 794 N N . LEU A 1 104 ? -4.049 -0.723 16.130 1.00 93.12 104 LEU A N 1
ATOM 795 C CA . LEU A 1 104 ? -5.391 -1.311 16.237 1.00 93.12 104 LEU A CA 1
ATOM 796 C C . LEU A 1 104 ? -6.057 -1.429 14.859 1.00 93.12 104 LEU A C 1
ATOM 798 O O . LEU A 1 104 ? -6.530 -2.507 14.512 1.00 93.12 104 LEU A O 1
ATOM 802 N N . ILE A 1 105 ? -6.006 -0.373 14.037 1.00 95.50 105 ILE A N 1
ATOM 803 C CA . ILE A 1 105 ? -6.491 -0.386 12.644 1.00 95.50 105 ILE A CA 1
ATOM 804 C C . ILE A 1 105 ? -5.822 -1.507 11.853 1.00 95.50 105 ILE A C 1
ATOM 806 O O . ILE A 1 105 ? -6.508 -2.340 11.264 1.00 95.50 105 ILE A O 1
ATOM 810 N N . THR A 1 106 ? -4.489 -1.570 11.905 1.00 91.25 106 THR A N 1
ATOM 811 C CA . THR A 1 106 ? -3.684 -2.609 11.249 1.00 91.25 106 THR A CA 1
ATOM 812 C C . THR A 1 106 ? -4.118 -4.008 11.682 1.00 91.25 106 THR A C 1
ATOM 814 O O . THR A 1 106 ? -4.108 -4.939 10.882 1.00 91.25 106 THR A O 1
ATOM 817 N N . ARG A 1 107 ? -4.528 -4.185 12.941 1.00 89.88 107 ARG A N 1
ATOM 818 C CA . ARG A 1 107 ? -4.965 -5.485 13.450 1.00 89.88 107 ARG A CA 1
ATOM 819 C C . ARG A 1 107 ? -6.399 -5.846 13.078 1.00 89.88 107 ARG A C 1
ATOM 821 O O . ARG A 1 107 ? -6.686 -7.027 12.911 1.00 89.88 107 ARG A O 1
ATOM 828 N N . MET A 1 108 ? -7.282 -4.859 12.977 1.00 94.00 108 MET A N 1
ATOM 829 C CA . MET A 1 108 ? -8.719 -5.077 12.820 1.00 94.00 108 MET A CA 1
ATOM 830 C C . MET A 1 108 ? -9.182 -5.081 11.363 1.00 94.00 108 MET A C 1
ATOM 832 O O . MET A 1 108 ? -10.010 -5.912 11.010 1.00 94.00 108 MET A O 1
ATOM 836 N N . PHE A 1 109 ? -8.669 -4.189 10.511 1.00 93.00 109 PHE A N 1
ATOM 837 C CA . PHE A 1 109 ? -9.182 -4.030 9.142 1.00 93.00 109 PHE A CA 1
ATOM 838 C C . PHE A 1 109 ? -9.105 -5.283 8.263 1.00 93.00 109 PHE A C 1
ATOM 840 O O . PHE A 1 109 ? -10.094 -5.556 7.592 1.00 93.00 109 PHE A O 1
ATOM 847 N N . PRO A 1 110 ? -8.030 -6.094 8.303 1.00 90.12 110 PRO A N 1
ATOM 848 C CA . PRO A 1 110 ? -8.012 -7.409 7.659 1.00 90.12 110 PRO A CA 1
ATOM 849 C C . PRO A 1 110 ? -9.273 -8.246 7.914 1.00 90.12 110 PRO A C 1
ATOM 851 O O . PRO A 1 110 ? -9.834 -8.845 7.003 1.00 90.12 110 PRO A O 1
ATOM 854 N N . LEU A 1 111 ? -9.770 -8.226 9.153 1.00 92.50 111 LEU A N 1
ATOM 855 C CA . LEU A 1 111 ? -10.913 -9.027 9.585 1.00 92.50 111 LEU A CA 1
ATOM 856 C C . LEU A 1 111 ? -12.260 -8.465 9.128 1.00 92.50 111 LEU A C 1
ATOM 858 O O . LEU A 1 111 ? -13.249 -9.187 9.204 1.00 92.50 111 LEU A O 1
ATOM 862 N N . VAL A 1 112 ? -12.306 -7.211 8.668 1.00 94.62 112 VAL A N 1
ATOM 863 C CA . VAL A 1 112 ? -13.491 -6.614 8.027 1.00 94.62 112 VAL A CA 1
ATOM 864 C C . VAL A 1 112 ? -13.740 -7.254 6.660 1.00 94.62 112 VAL A C 1
ATOM 866 O O . VAL A 1 112 ? -14.873 -7.256 6.192 1.00 94.62 112 VAL A O 1
ATOM 869 N N . TYR A 1 113 ? -12.696 -7.788 6.022 1.00 90.00 113 TYR A N 1
ATOM 870 C CA . TYR A 1 113 ? -12.754 -8.302 4.655 1.00 90.00 113 TYR A CA 1
ATOM 871 C C . TYR A 1 113 ? -12.866 -9.823 4.546 1.00 90.00 113 TYR A C 1
ATOM 873 O O . TYR A 1 113 ? -13.097 -10.317 3.444 1.00 90.00 113 TYR A O 1
ATOM 881 N N . GLU A 1 114 ? -12.706 -10.562 5.649 1.00 86.81 114 GLU A N 1
ATOM 882 C CA . GLU A 1 114 ? -12.941 -12.012 5.656 1.00 86.81 114 GLU A CA 1
ATOM 883 C C . GLU A 1 114 ? -14.405 -12.321 5.281 1.00 86.81 114 GLU A C 1
ATOM 885 O O . GLU A 1 114 ? -15.313 -11.530 5.543 1.00 86.81 114 GLU A O 1
ATOM 890 N N . GLU A 1 115 ? -14.637 -13.471 4.649 1.00 84.44 115 GLU A N 1
ATOM 891 C CA . GLU A 1 115 ? -15.933 -13.840 4.061 1.00 84.44 115 GLU A CA 1
ATOM 892 C C . GLU A 1 115 ? -17.063 -13.879 5.105 1.00 84.44 115 GLU A C 1
ATOM 894 O O . GLU A 1 115 ? -18.195 -13.474 4.837 1.00 84.44 115 GLU A O 1
ATOM 899 N N . GLU A 1 116 ? -16.739 -14.278 6.334 1.00 87.81 116 GLU A N 1
ATOM 900 C CA . GLU A 1 116 ? -17.656 -14.348 7.470 1.00 87.81 116 GLU A CA 1
ATOM 901 C C . GLU A 1 116 ? -18.053 -12.965 8.019 1.00 87.81 116 GLU A C 1
ATOM 903 O O . GLU A 1 116 ? -18.984 -12.853 8.817 1.00 87.81 116 GLU A O 1
ATOM 908 N N . ALA A 1 117 ? -17.370 -11.894 7.601 1.00 91.12 117 ALA A N 1
ATOM 909 C CA . ALA A 1 117 ? -17.508 -10.550 8.153 1.00 91.12 117 ALA A CA 1
ATOM 910 C C . ALA A 1 117 ? -18.513 -9.657 7.405 1.00 91.12 117 ALA A C 1
ATOM 912 O O . ALA A 1 117 ? -18.498 -8.444 7.606 1.00 91.12 117 ALA A O 1
ATOM 913 N N . GLN A 1 118 ? -19.386 -10.209 6.554 1.00 91.62 118 GLN A N 1
ATOM 914 C CA . GLN A 1 118 ? -20.243 -9.420 5.655 1.00 91.62 118 GLN A CA 1
ATOM 915 C C . GLN A 1 118 ? -21.075 -8.336 6.377 1.00 91.62 118 GLN A C 1
ATOM 917 O O . GLN A 1 118 ? -21.131 -7.204 5.905 1.00 91.62 118 GLN A O 1
ATOM 922 N N . GLU A 1 119 ? -21.648 -8.626 7.552 1.00 93.62 119 GLU A N 1
ATOM 923 C CA . GLU A 1 119 ? -22.373 -7.621 8.357 1.00 93.62 119 GLU A CA 1
ATOM 924 C C . GLU A 1 119 ? -21.460 -6.465 8.803 1.00 93.62 119 GLU A C 1
ATOM 926 O O . GLU A 1 119 ? -21.837 -5.294 8.741 1.00 93.62 119 GLU A O 1
ATOM 931 N N . VAL A 1 120 ? -20.238 -6.788 9.234 1.00 95.88 120 VAL A N 1
ATOM 932 C CA . VAL A 1 120 ? -19.237 -5.803 9.655 1.00 95.88 120 VAL A CA 1
ATOM 933 C C . VAL A 1 120 ? -18.784 -4.967 8.463 1.00 95.88 120 VAL A C 1
ATOM 935 O O . VAL A 1 120 ? -18.737 -3.742 8.572 1.00 95.88 120 VAL A O 1
ATOM 938 N N . TYR A 1 121 ? -18.505 -5.606 7.325 1.00 95.25 121 TYR A N 1
ATOM 939 C CA . TYR A 1 121 ? -18.157 -4.937 6.074 1.00 95.25 121 TYR A CA 1
ATOM 940 C C . TYR A 1 121 ? -19.218 -3.903 5.682 1.00 95.25 121 TYR A C 1
ATOM 942 O O . TYR A 1 121 ? -18.889 -2.734 5.463 1.00 95.25 121 TYR A O 1
ATOM 950 N N . ASP A 1 122 ? -20.491 -4.307 5.667 1.00 94.56 122 ASP A N 1
ATOM 951 C CA . ASP A 1 122 ? -21.601 -3.448 5.251 1.00 94.56 122 ASP A CA 1
ATOM 952 C C . ASP A 1 122 ? -21.769 -2.231 6.167 1.00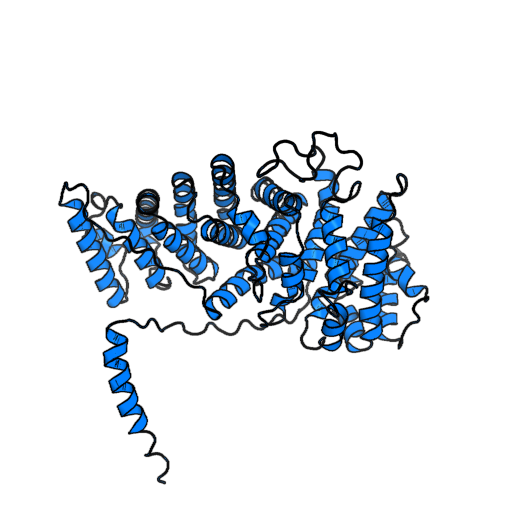 94.56 122 ASP A C 1
ATOM 954 O O . ASP A 1 122 ? -22.093 -1.148 5.686 1.00 94.56 122 ASP A O 1
ATOM 958 N N . GLN A 1 123 ? -21.517 -2.367 7.475 1.00 95.50 123 GLN A N 1
ATOM 959 C CA . GLN A 1 123 ? -21.574 -1.239 8.413 1.00 95.50 123 GLN A CA 1
ATOM 960 C C . GLN A 1 123 ? -20.349 -0.324 8.316 1.00 95.50 123 GLN A C 1
ATOM 962 O O . GLN A 1 123 ? -20.496 0.897 8.386 1.00 95.50 123 GLN A O 1
ATOM 967 N N . VAL A 1 124 ? -19.148 -0.882 8.136 1.00 96.44 124 VAL A N 1
ATOM 968 C CA . VAL A 1 124 ? -17.907 -0.096 8.023 1.00 96.44 124 VAL A CA 1
ATOM 969 C C . VAL A 1 124 ? -17.919 0.771 6.764 1.00 96.44 124 VAL A C 1
ATOM 971 O O . VAL A 1 124 ? -17.550 1.946 6.824 1.00 96.44 124 VAL A O 1
ATOM 974 N N . TRP A 1 125 ? -18.379 0.209 5.646 1.00 94.88 125 TRP A N 1
ATOM 975 C CA . TRP A 1 125 ? -18.443 0.879 4.344 1.00 94.88 125 TRP A CA 1
ATOM 976 C C . TRP A 1 125 ? -19.814 1.484 4.034 1.00 94.88 125 TRP A C 1
ATOM 978 O O . TRP A 1 125 ? -20.043 1.996 2.933 1.00 94.88 125 TRP A O 1
ATOM 988 N N . LYS A 1 126 ? -20.729 1.480 5.008 1.00 92.31 126 LYS A N 1
ATOM 989 C CA . LYS A 1 126 ? -22.025 2.141 4.878 1.00 92.31 126 LYS A CA 1
ATOM 990 C C . LYS A 1 126 ? -21.818 3.605 4.525 1.00 92.31 126 LYS A C 1
ATOM 992 O O . LYS A 1 126 ? -21.015 4.291 5.153 1.00 92.31 126 LYS A O 1
ATOM 997 N N . ASN A 1 127 ? -22.589 4.093 3.555 1.00 88.75 127 ASN A N 1
ATOM 998 C CA . ASN A 1 127 ? -22.569 5.497 3.156 1.00 88.75 127 ASN A CA 1
ATOM 999 C C . ASN A 1 127 ? -21.172 5.994 2.726 1.00 88.75 127 ASN A C 1
ATOM 1001 O O . ASN A 1 127 ? -20.871 7.175 2.890 1.00 88.75 127 ASN A O 1
ATOM 1005 N N . ALA A 1 128 ? -20.335 5.113 2.155 1.00 86.56 128 ALA A N 1
ATOM 1006 C CA . ALA A 1 128 ? -18.936 5.414 1.841 1.00 86.56 128 ALA A CA 1
ATOM 1007 C C . ALA A 1 128 ? -18.719 6.692 1.012 1.00 86.56 128 ALA A C 1
ATOM 1009 O O . ALA A 1 128 ? -17.698 7.351 1.157 1.00 86.56 128 ALA A O 1
ATOM 1010 N N . PHE A 1 129 ? -19.687 7.045 0.164 1.00 87.00 129 PHE A N 1
ATOM 1011 C CA . PHE A 1 129 ? -19.632 8.202 -0.733 1.00 87.00 129 PHE A CA 1
ATOM 1012 C C . PHE A 1 129 ? -20.683 9.274 -0.404 1.00 87.00 129 PHE A C 1
ATOM 1014 O O . PHE A 1 129 ? -21.015 10.090 -1.260 1.00 87.00 129 PHE A O 1
ATOM 1021 N N . SER A 1 130 ? -21.259 9.247 0.800 1.00 86.62 130 SER A N 1
ATOM 1022 C CA . SER A 1 130 ? -22.222 10.263 1.243 1.00 86.62 130 SER A CA 1
ATOM 1023 C C . SER A 1 130 ? -21.537 11.387 2.026 1.00 86.62 130 SER A C 1
ATOM 1025 O O . SER A 1 130 ? -20.442 11.193 2.543 1.00 86.62 130 SER A O 1
ATOM 1027 N N . ASP A 1 131 ? -22.225 12.520 2.202 1.00 74.69 131 ASP A N 1
ATOM 1028 C CA . ASP A 1 131 ? -21.736 13.651 3.011 1.00 74.69 131 ASP A CA 1
ATOM 1029 C C . ASP A 1 131 ? -21.473 13.281 4.484 1.00 74.69 131 ASP A C 1
ATOM 1031 O O . ASP A 1 131 ? -20.675 13.928 5.161 1.00 74.69 131 ASP A O 1
ATOM 1035 N N . GLN A 1 132 ? -22.145 12.244 4.995 1.00 76.44 132 GLN A N 1
ATOM 1036 C CA . GLN A 1 132 ? -21.858 11.659 6.303 1.00 76.44 132 GLN A CA 1
ATOM 1037 C C . GLN A 1 132 ? -20.954 10.443 6.105 1.00 76.44 132 GLN A C 1
ATOM 1039 O O . GLN A 1 132 ? -21.438 9.320 5.931 1.00 76.44 132 GLN A O 1
ATOM 1044 N N . SER A 1 133 ? -19.644 10.690 6.098 1.00 80.44 133 SER A N 1
ATOM 1045 C CA . SER A 1 133 ? -18.617 9.658 5.960 1.00 80.44 133 SER A CA 1
ATOM 1046 C C . SER A 1 133 ? -18.833 8.520 6.961 1.00 80.44 133 SER A C 1
ATOM 1048 O O . SER A 1 133 ? -18.923 8.739 8.171 1.00 80.44 133 SER A O 1
ATOM 1050 N N . GLY A 1 134 ? -18.936 7.293 6.442 1.00 89.81 134 GLY A N 1
ATOM 1051 C CA . GLY A 1 134 ? -18.946 6.076 7.253 1.00 89.81 134 GLY A CA 1
ATOM 1052 C C . GLY A 1 134 ? -17.602 5.825 7.948 1.00 89.81 134 GLY A C 1
ATOM 1053 O O . GLY A 1 134 ? -16.627 6.546 7.738 1.00 89.81 134 GLY A O 1
ATOM 1054 N N . ILE A 1 135 ? -17.525 4.751 8.740 1.00 96.44 135 ILE A N 1
ATOM 1055 C CA . ILE A 1 135 ? -16.334 4.419 9.543 1.00 96.44 135 ILE A CA 1
ATOM 1056 C C . ILE A 1 135 ? -15.088 4.250 8.656 1.00 96.44 135 ILE A C 1
ATOM 1058 O O . ILE A 1 135 ? -14.038 4.817 8.950 1.00 96.44 135 ILE A O 1
ATOM 1062 N N . GLY A 1 136 ? -15.201 3.490 7.562 1.00 96.50 136 GLY A N 1
ATOM 1063 C CA . GLY A 1 136 ? -14.105 3.256 6.617 1.00 96.50 136 GLY A CA 1
ATOM 1064 C C . GLY A 1 136 ? -13.553 4.554 6.005 1.00 96.50 136 GLY A C 1
ATOM 1065 O O . GLY A 1 136 ? -12.366 4.838 6.184 1.00 96.50 136 GLY A O 1
ATOM 1066 N N . PRO A 1 137 ? -14.392 5.368 5.333 1.00 96.31 137 PRO A N 1
ATOM 1067 C CA . PRO A 1 137 ? -14.012 6.686 4.820 1.00 96.31 137 PRO A CA 1
ATOM 1068 C C . PRO A 1 137 ? -13.343 7.600 5.852 1.00 96.31 137 PRO A C 1
ATOM 1070 O O . PRO A 1 137 ? -12.262 8.120 5.583 1.00 96.31 137 PRO A O 1
ATOM 1073 N N . SER A 1 138 ? -13.926 7.748 7.048 1.00 96.31 138 SER A N 1
ATOM 1074 C CA . SER A 1 138 ? -13.383 8.623 8.098 1.00 96.31 138 SER A CA 1
ATOM 1075 C C . SER A 1 138 ? -11.999 8.175 8.577 1.00 96.31 138 SER A C 1
ATOM 1077 O O . SER A 1 138 ? -11.120 9.007 8.833 1.00 96.31 138 SER A O 1
ATOM 1079 N N . ILE A 1 139 ? -11.758 6.861 8.636 1.00 97.62 139 ILE A N 1
ATOM 1080 C CA . ILE A 1 139 ? -10.435 6.305 8.938 1.00 97.62 139 ILE A CA 1
ATOM 1081 C C . ILE A 1 139 ? -9.451 6.586 7.796 1.00 97.62 139 ILE A C 1
ATOM 1083 O O . ILE A 1 139 ? -8.334 7.028 8.071 1.00 97.62 139 ILE A O 1
ATOM 1087 N N . ILE A 1 140 ? -9.848 6.401 6.530 1.00 97.06 140 ILE A N 1
ATOM 1088 C CA . ILE A 1 140 ? -9.003 6.748 5.375 1.00 97.06 140 ILE A CA 1
ATOM 1089 C C . ILE A 1 140 ? -8.632 8.237 5.400 1.00 97.06 140 ILE A C 1
ATOM 1091 O O . ILE A 1 140 ? -7.460 8.571 5.239 1.00 97.06 140 ILE A O 1
ATOM 1095 N N . ASP A 1 141 ? -9.592 9.131 5.634 1.00 95.69 141 ASP A N 1
ATOM 1096 C CA . ASP A 1 141 ? -9.368 10.581 5.639 1.00 95.69 141 ASP A CA 1
ATOM 1097 C C . ASP A 1 141 ? -8.482 11.031 6.809 1.00 95.69 141 ASP A C 1
ATOM 1099 O O . ASP A 1 141 ? -7.605 11.891 6.649 1.00 95.69 141 ASP A O 1
ATOM 1103 N N . SER A 1 142 ? -8.645 10.401 7.975 1.00 96.31 142 SER A N 1
ATOM 1104 C CA . SER A 1 142 ? -7.773 10.617 9.131 1.00 96.31 142 SER A CA 1
ATOM 1105 C C . SER A 1 142 ? -6.338 10.178 8.831 1.00 96.31 142 SER A C 1
ATOM 1107 O O . SER A 1 142 ? -5.400 10.956 9.008 1.00 96.31 142 SER A O 1
ATOM 1109 N N . LEU A 1 143 ? -6.150 8.960 8.312 1.00 97.12 143 LEU A N 1
ATOM 1110 C CA . LEU A 1 143 ? -4.832 8.440 7.941 1.00 97.12 143 LEU A CA 1
ATOM 1111 C C . LEU A 1 143 ? -4.184 9.254 6.814 1.00 97.12 143 LEU A C 1
ATOM 1113 O O . LEU A 1 143 ? -2.984 9.517 6.864 1.00 97.12 143 LEU A O 1
ATOM 1117 N N . ARG A 1 144 ? -4.970 9.712 5.833 1.00 95.06 144 ARG A N 1
ATOM 1118 C CA . ARG A 1 144 ? -4.516 10.613 4.766 1.00 95.06 144 ARG A CA 1
ATOM 1119 C C . ARG A 1 144 ? -3.944 11.901 5.354 1.00 95.06 144 ARG A C 1
ATOM 1121 O O . ARG A 1 144 ? -2.853 12.312 4.972 1.00 95.06 144 ARG A O 1
ATOM 1128 N N . THR A 1 145 ? -4.651 12.506 6.305 1.00 94.31 145 THR A N 1
ATOM 1129 C CA . THR A 1 145 ? -4.212 13.733 6.985 1.00 94.31 145 THR A CA 1
ATOM 1130 C C . THR A 1 145 ? -2.934 13.495 7.797 1.00 94.31 145 THR A C 1
ATOM 1132 O O . THR A 1 145 ? -2.030 14.331 7.793 1.00 94.31 145 THR A O 1
ATOM 1135 N N . LEU A 1 146 ? -2.811 12.326 8.435 1.00 94.75 146 LEU A N 1
ATOM 1136 C CA . LEU A 1 146 ? -1.625 11.926 9.198 1.00 94.75 146 LEU A CA 1
ATOM 1137 C C . LEU A 1 146 ? -0.348 11.795 8.360 1.00 94.75 146 LEU A C 1
ATOM 1139 O O . LEU A 1 146 ? 0.739 11.879 8.928 1.00 94.75 146 LEU A O 1
ATOM 1143 N N . ILE A 1 147 ? -0.433 11.651 7.032 1.00 93.38 147 ILE A N 1
ATOM 1144 C CA . ILE A 1 147 ? 0.748 11.641 6.148 1.00 93.38 147 ILE A CA 1
ATOM 1145 C C . ILE A 1 147 ? 1.512 12.971 6.235 1.00 93.38 147 ILE A C 1
ATOM 1147 O O . ILE A 1 147 ? 2.745 12.971 6.237 1.00 93.38 147 ILE A O 1
ATOM 1151 N N . HIS A 1 148 ? 0.822 14.101 6.413 1.00 91.19 148 HIS A N 1
ATOM 1152 C CA . HIS A 1 148 ? 1.424 15.441 6.526 1.00 91.19 148 HIS A CA 1
ATOM 1153 C C . HIS A 1 148 ? 0.991 16.175 7.801 1.00 91.19 148 HIS A C 1
ATOM 1155 O O . HIS A 1 148 ? 0.788 17.391 7.794 1.00 91.19 148 HIS A O 1
ATOM 1161 N N . PHE A 1 149 ? 0.832 15.445 8.905 1.00 90.00 149 PHE A N 1
ATOM 1162 C CA . PHE A 1 149 ? 0.451 16.031 10.182 1.00 90.00 149 PHE A CA 1
ATOM 1163 C C . PHE A 1 149 ? 1.667 16.605 10.922 1.00 90.00 149 PHE A C 1
ATOM 1165 O O . PHE A 1 149 ? 2.650 15.914 11.208 1.00 90.00 149 PHE A O 1
ATOM 1172 N N . HIS A 1 150 ? 1.583 17.897 11.230 1.00 87.06 150 HIS A N 1
ATOM 1173 C CA . HIS A 1 150 ? 2.648 18.672 11.858 1.00 87.06 150 HIS A CA 1
ATOM 1174 C C . HIS A 1 150 ? 2.931 18.180 13.279 1.00 87.06 150 HIS A C 1
ATOM 1176 O O . HIS A 1 150 ? 2.019 18.005 14.081 1.00 87.06 150 HIS A O 1
ATOM 1182 N N . GLY A 1 151 ? 4.209 17.969 13.590 1.00 84.81 151 GLY A N 1
ATOM 1183 C CA . GLY A 1 151 ? 4.661 17.414 14.867 1.00 84.81 151 GLY A CA 1
ATOM 1184 C C . GLY A 1 151 ? 4.575 15.895 14.975 1.00 84.81 151 GLY A C 1
ATOM 1185 O O . GLY A 1 151 ? 5.045 15.351 15.972 1.00 84.81 151 GLY A O 1
ATOM 1186 N N . PHE A 1 152 ? 4.046 15.215 13.953 1.00 88.81 152 PHE A N 1
ATOM 1187 C CA . PHE A 1 152 ? 3.886 13.762 13.935 1.00 88.81 152 PHE A CA 1
ATOM 1188 C C . PHE A 1 152 ? 4.587 13.095 12.751 1.00 88.81 152 PHE A C 1
ATOM 1190 O O . PHE A 1 152 ? 5.388 12.189 12.952 1.00 88.81 152 PHE A O 1
ATOM 1197 N N . SER A 1 153 ? 4.287 13.518 11.521 1.00 88.50 153 SER A N 1
ATOM 1198 C CA . SER A 1 153 ? 4.895 12.962 10.304 1.00 88.50 153 SER A CA 1
ATOM 1199 C C . SER A 1 153 ? 5.818 13.947 9.590 1.00 88.50 153 SER A C 1
ATOM 1201 O O . SER A 1 153 ? 6.599 13.535 8.729 1.00 88.50 153 SER A O 1
ATOM 1203 N N . ILE A 1 154 ? 5.737 15.227 9.948 1.00 87.44 154 ILE A N 1
ATOM 1204 C CA . ILE A 1 154 ? 6.583 16.336 9.495 1.00 87.44 154 ILE A CA 1
ATOM 1205 C C . ILE A 1 154 ? 6.834 17.283 10.676 1.00 87.44 154 ILE A C 1
ATOM 1207 O O . ILE A 1 154 ? 6.086 17.254 11.661 1.00 87.44 154 ILE A O 1
ATOM 1211 N N . ALA A 1 155 ? 7.854 18.136 10.596 1.00 83.69 155 ALA A N 1
ATOM 1212 C CA . ALA A 1 155 ? 8.128 19.122 11.643 1.00 83.69 155 ALA A CA 1
ATOM 1213 C C . ALA A 1 155 ? 6.942 20.059 11.922 1.00 83.69 155 ALA A C 1
ATOM 1215 O O . ALA A 1 155 ? 6.162 20.403 11.037 1.00 83.69 155 ALA A O 1
ATOM 1216 N N . ILE A 1 156 ? 6.833 20.514 13.178 1.00 79.88 156 ILE A N 1
ATOM 1217 C CA . ILE A 1 156 ? 5.803 21.478 13.614 1.00 79.88 156 ILE A CA 1
ATOM 1218 C C . ILE A 1 156 ? 5.924 22.791 12.838 1.00 79.88 156 ILE A C 1
ATOM 1220 O O . ILE A 1 156 ? 4.923 23.364 12.415 1.00 79.88 156 ILE A O 1
ATOM 1224 N N . THR A 1 157 ? 7.156 23.254 12.650 1.00 78.19 157 THR A N 1
ATOM 1225 C CA . THR A 1 157 ? 7.449 24.508 11.966 1.00 78.19 157 THR A CA 1
ATOM 1226 C C . THR A 1 157 ? 8.247 24.197 10.715 1.00 78.19 157 THR A C 1
ATOM 1228 O O . THR A 1 157 ? 9.462 24.010 10.779 1.00 78.19 157 THR A O 1
ATOM 1231 N N . LEU A 1 158 ? 7.564 24.155 9.574 1.00 73.44 158 LEU A N 1
ATOM 1232 C CA . LEU A 1 158 ? 8.227 24.162 8.278 1.00 73.44 158 LEU A CA 1
ATOM 1233 C C . LEU A 1 158 ? 8.542 25.615 7.883 1.00 73.44 158 LEU A C 1
ATOM 1235 O O . LEU A 1 158 ? 7.661 26.478 7.980 1.00 73.44 158 LEU A O 1
ATOM 1239 N N . PRO A 1 159 ? 9.778 25.929 7.453 1.00 76.31 159 PRO A N 1
ATOM 1240 C CA . PRO A 1 159 ? 10.064 27.209 6.815 1.00 76.31 159 PRO A CA 1
ATOM 1241 C C . PRO A 1 159 ? 9.134 27.427 5.614 1.00 76.31 159 PRO A C 1
ATOM 1243 O O . PRO A 1 159 ? 8.743 26.469 4.953 1.00 76.31 159 PRO A O 1
ATOM 1246 N N . LYS A 1 160 ? 8.807 28.688 5.298 1.00 72.88 160 LYS A N 1
ATOM 1247 C CA . LYS A 1 160 ? 7.853 29.030 4.220 1.00 72.88 160 LYS A CA 1
ATOM 1248 C C . LYS A 1 160 ? 8.223 28.446 2.850 1.00 72.88 160 LYS A C 1
ATOM 1250 O O . LYS A 1 160 ? 7.331 28.204 2.046 1.00 72.88 160 LYS A O 1
ATOM 1255 N N . ASP A 1 161 ? 9.512 28.216 2.615 1.00 72.00 161 ASP A N 1
ATOM 1256 C CA . ASP A 1 161 ? 10.044 27.713 1.346 1.00 72.00 161 ASP A CA 1
ATOM 1257 C C . ASP A 1 161 ? 10.151 26.174 1.295 1.00 72.00 161 ASP A C 1
ATOM 1259 O O . ASP A 1 161 ? 10.541 25.617 0.269 1.00 72.00 161 ASP A O 1
ATOM 1263 N N . VAL A 1 162 ? 9.821 25.470 2.388 1.00 73.25 162 VAL A N 1
ATOM 1264 C CA . VAL A 1 162 ? 9.937 24.008 2.491 1.00 73.25 162 VAL A CA 1
ATOM 1265 C C . VAL A 1 162 ? 8.587 23.351 2.220 1.00 73.25 162 VAL A C 1
ATOM 1267 O O . VAL A 1 162 ? 7.572 23.671 2.838 1.00 73.25 162 VAL A O 1
ATOM 1270 N N . SER A 1 163 ? 8.580 22.402 1.284 1.00 81.38 163 SER A N 1
ATOM 1271 C CA . SER A 1 163 ? 7.393 21.622 0.938 1.00 81.38 163 SER A CA 1
ATOM 1272 C C . SER A 1 163 ? 6.997 20.658 2.061 1.00 81.38 163 SER A C 1
ATOM 1274 O O . SER A 1 163 ? 7.854 20.136 2.769 1.00 81.38 163 SER A O 1
ATOM 1276 N N . LYS A 1 164 ? 5.702 20.319 2.157 1.00 86.06 164 LYS A N 1
ATOM 1277 C CA . LYS A 1 164 ? 5.220 19.216 3.016 1.00 86.06 164 LYS A CA 1
ATOM 1278 C C . LYS A 1 164 ? 5.645 17.821 2.525 1.00 86.06 164 LYS A C 1
ATOM 1280 O O . LYS A 1 164 ? 5.395 16.825 3.198 1.00 86.06 164 LYS A O 1
ATOM 1285 N N . VAL A 1 165 ? 6.265 17.734 1.346 1.00 90.31 165 VAL A N 1
ATOM 1286 C CA . VAL A 1 165 ? 6.808 16.488 0.791 1.00 90.31 165 VAL A CA 1
ATOM 1287 C C . VAL A 1 165 ? 8.016 16.029 1.613 1.00 90.31 165 VAL A C 1
ATOM 1289 O O . VAL A 1 165 ? 8.923 16.808 1.887 1.00 90.31 165 VAL A O 1
ATOM 1292 N N . TRP A 1 166 ? 8.035 14.748 1.983 1.00 90.31 166 TRP A N 1
ATOM 1293 C CA . TRP A 1 166 ? 8.995 14.194 2.947 1.00 90.31 166 TRP A CA 1
ATOM 1294 C C . TRP A 1 166 ? 10.452 14.205 2.489 1.00 90.31 166 TRP A C 1
ATOM 1296 O O . TRP A 1 166 ? 11.341 14.262 3.333 1.00 90.31 166 TRP A O 1
ATOM 1306 N N . GLU A 1 167 ? 10.686 14.095 1.182 1.00 89.75 167 GLU A N 1
ATOM 1307 C CA . GLU A 1 167 ? 12.016 14.039 0.578 1.00 89.75 167 GLU A CA 1
ATOM 1308 C C . GLU A 1 167 ? 12.055 14.779 -0.759 1.00 89.75 167 GLU A C 1
ATOM 1310 O O . GLU A 1 167 ? 11.048 14.902 -1.467 1.00 89.75 167 GLU A O 1
ATOM 1315 N N . THR A 1 168 ? 13.244 15.266 -1.112 1.00 89.69 168 THR A N 1
ATOM 1316 C CA . THR A 1 168 ? 13.476 15.921 -2.408 1.00 89.69 168 THR A CA 1
ATOM 1317 C C . THR A 1 168 ? 13.321 14.925 -3.556 1.00 89.69 168 THR A C 1
ATOM 1319 O O . THR A 1 168 ? 13.484 13.723 -3.375 1.00 89.69 168 THR A O 1
ATOM 1322 N N . GLY A 1 169 ? 13.012 15.398 -4.758 1.00 89.44 169 GLY A N 1
ATOM 1323 C CA . GLY A 1 169 ? 12.831 14.547 -5.929 1.00 89.44 169 GLY A CA 1
ATOM 1324 C C . GLY A 1 169 ? 11.742 15.079 -6.846 1.00 89.44 169 GLY A C 1
ATOM 1325 O O . GLY A 1 169 ? 11.639 16.286 -7.079 1.00 89.44 169 GLY A O 1
ATOM 1326 N N . VAL A 1 170 ? 10.907 14.172 -7.346 1.00 89.44 170 VAL A N 1
ATOM 1327 C CA . VAL A 1 170 ? 9.796 14.497 -8.242 1.00 89.44 170 VAL A CA 1
ATOM 1328 C C . VAL A 1 170 ? 8.859 15.485 -7.552 1.00 89.44 170 VAL A C 1
ATOM 1330 O O . VAL A 1 170 ? 8.389 15.257 -6.433 1.00 89.44 170 VAL A O 1
ATOM 1333 N N . GLY A 1 171 ? 8.611 16.617 -8.213 1.00 84.25 171 GLY A N 1
ATOM 1334 C CA . GLY A 1 171 ? 7.723 17.669 -7.715 1.00 84.25 171 GLY A CA 1
ATOM 1335 C C . GLY A 1 171 ? 8.180 18.374 -6.428 1.00 84.25 171 GLY A C 1
ATOM 1336 O O . GLY A 1 171 ? 7.383 19.108 -5.847 1.00 84.25 171 GLY A O 1
ATOM 1337 N N . CYS A 1 172 ? 9.421 18.173 -5.962 1.00 86.38 172 CYS A N 1
ATOM 1338 C CA . CYS A 1 172 ? 9.932 18.795 -4.738 1.00 86.38 172 CYS A CA 1
ATOM 1339 C C . CYS A 1 172 ? 11.451 19.034 -4.795 1.00 86.38 172 CYS A C 1
ATOM 1341 O O . CYS A 1 172 ? 12.241 18.095 -4.727 1.00 86.38 172 CYS A O 1
ATOM 1343 N N . SER A 1 173 ? 11.884 20.293 -4.878 1.00 83.38 173 SER A N 1
ATOM 1344 C CA . SER A 1 173 ? 13.311 20.658 -4.880 1.00 83.38 173 SER A CA 1
ATOM 1345 C C . SER A 1 173 ? 13.900 20.869 -3.485 1.00 83.38 173 SER A C 1
ATOM 1347 O O . SER A 1 173 ? 15.104 20.701 -3.311 1.00 83.38 173 SER A O 1
ATOM 1349 N N . VAL A 1 174 ? 13.071 21.234 -2.505 1.00 80.00 174 VAL A N 1
ATOM 1350 C CA . VAL A 1 174 ? 13.478 21.502 -1.121 1.00 80.00 174 VAL A CA 1
ATOM 1351 C C . VAL A 1 174 ? 12.542 20.743 -0.191 1.00 80.00 174 VAL A C 1
ATOM 1353 O O . VAL A 1 174 ? 11.340 21.013 -0.152 1.00 80.00 174 VAL A O 1
ATOM 1356 N N . ALA A 1 175 ? 13.108 19.791 0.543 1.00 73.06 175 ALA A N 1
ATOM 1357 C CA . ALA A 1 175 ? 12.404 18.996 1.538 1.00 73.06 175 ALA A CA 1
ATOM 1358 C C . ALA A 1 175 ? 12.982 19.242 2.933 1.00 73.06 175 ALA A C 1
ATOM 1360 O O . ALA A 1 175 ? 14.000 19.914 3.103 1.00 73.06 175 ALA A O 1
ATOM 1361 N N . GLU A 1 176 ? 12.301 18.706 3.935 1.00 69.38 176 GLU A N 1
ATOM 1362 C CA . GLU A 1 176 ? 12.680 18.831 5.335 1.00 69.38 176 GLU A CA 1
ATOM 1363 C C . GLU A 1 176 ? 13.967 18.035 5.655 1.00 69.38 176 GLU A C 1
ATOM 1365 O O . GLU A 1 176 ? 13.995 16.817 5.501 1.00 69.38 176 GLU A O 1
ATOM 1370 N N . GLU A 1 177 ? 15.017 18.691 6.176 1.00 59.75 177 GLU A N 1
ATOM 1371 C CA . GLU A 1 177 ? 16.296 18.039 6.550 1.00 59.75 177 GLU A CA 1
ATOM 1372 C C . GLU A 1 177 ? 16.159 16.961 7.650 1.00 59.75 177 GLU A C 1
ATOM 1374 O O . GLU A 1 177 ? 17.009 16.080 7.770 1.00 59.75 177 GLU A O 1
ATOM 1379 N N . HIS A 1 178 ? 15.085 16.997 8.448 1.00 60.03 178 HIS A N 1
ATOM 1380 C CA . HIS A 1 178 ? 14.873 16.125 9.613 1.00 60.03 178 HIS A CA 1
ATOM 1381 C C . HIS A 1 178 ? 13.882 14.979 9.352 1.00 60.03 178 HIS A C 1
ATOM 1383 O O . HIS A 1 178 ? 13.346 14.387 10.293 1.00 60.03 178 HIS A O 1
ATOM 1389 N N . SER A 1 179 ? 13.673 14.618 8.080 1.00 59.22 179 SER A N 1
ATOM 1390 C CA . SER A 1 179 ? 12.712 13.599 7.633 1.00 59.22 179 SER A CA 1
ATOM 1391 C C . SER A 1 179 ? 12.82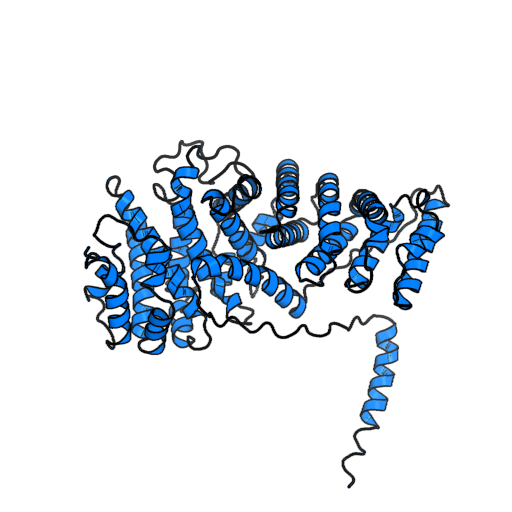9 12.256 8.386 1.00 59.22 179 SER A C 1
ATOM 1393 O O . SER A 1 179 ? 11.833 11.563 8.591 1.00 59.22 179 SER A O 1
ATOM 1395 N N . VAL A 1 180 ? 14.034 11.913 8.852 1.00 60.75 180 VAL A N 1
ATOM 1396 C CA . VAL A 1 180 ? 14.358 10.661 9.555 1.00 60.75 180 VAL A CA 1
ATOM 1397 C C . VAL A 1 180 ? 13.693 10.553 10.930 1.00 60.75 180 VAL A C 1
ATOM 1399 O O . VAL A 1 180 ? 13.370 9.449 11.369 1.00 60.75 180 VAL A O 1
ATOM 1402 N N . ASN A 1 181 ? 13.450 11.679 11.604 1.00 75.94 181 ASN A N 1
ATOM 1403 C CA . ASN A 1 181 ? 12.910 11.688 12.968 1.00 75.94 181 ASN A CA 1
ATOM 1404 C C . ASN A 1 181 ? 11.467 11.169 13.044 1.00 75.94 181 ASN A C 1
ATOM 1406 O O . ASN A 1 181 ? 11.009 10.789 14.119 1.00 75.94 181 ASN A O 1
ATOM 1410 N N . TYR A 1 182 ? 10.781 11.116 11.901 1.00 87.06 182 TYR A N 1
ATOM 1411 C CA . TYR A 1 182 ? 9.382 10.718 11.786 1.00 87.06 182 TYR A CA 1
ATOM 1412 C C . TYR A 1 182 ? 9.188 9.368 11.080 1.00 87.06 182 TYR A C 1
ATOM 1414 O O . TYR A 1 182 ? 8.053 8.981 10.794 1.00 87.06 182 TYR A O 1
ATOM 1422 N N . CYS A 1 183 ? 10.271 8.632 10.783 1.00 88.50 183 CYS A N 1
ATOM 1423 C CA . CYS A 1 183 ? 10.195 7.356 10.061 1.00 88.50 183 CYS A CA 1
ATOM 1424 C C . CYS A 1 183 ? 9.202 6.385 10.703 1.00 88.50 183 CYS A C 1
ATOM 1426 O O . CYS A 1 183 ? 8.355 5.831 10.010 1.00 88.50 183 CYS A O 1
ATOM 1428 N N . LYS A 1 184 ? 9.264 6.211 12.026 1.00 88.06 184 LYS A N 1
ATOM 1429 C CA . LYS A 1 184 ? 8.391 5.270 12.741 1.00 88.06 184 LYS A CA 1
ATOM 1430 C C . LYS A 1 184 ? 6.919 5.658 12.640 1.00 88.06 184 LYS A C 1
ATOM 1432 O O . LYS A 1 184 ? 6.085 4.818 12.327 1.00 88.06 184 LYS A O 1
ATOM 1437 N N . GLN A 1 185 ? 6.601 6.931 12.850 1.00 91.12 185 GLN A N 1
ATOM 1438 C CA . GLN A 1 185 ? 5.246 7.469 12.737 1.00 91.12 185 GLN A CA 1
ATOM 1439 C C . GLN A 1 185 ? 4.686 7.242 11.329 1.00 91.12 185 GLN A C 1
ATOM 1441 O O . GLN A 1 185 ? 3.574 6.741 11.173 1.00 91.12 185 GLN A O 1
ATOM 1446 N N . ARG A 1 186 ? 5.493 7.522 10.299 1.00 93.62 186 ARG A N 1
ATOM 1447 C CA . ARG A 1 186 ? 5.137 7.271 8.896 1.00 93.62 186 ARG A CA 1
ATOM 1448 C C . ARG A 1 186 ? 4.932 5.781 8.614 1.00 93.62 186 ARG A C 1
ATOM 1450 O O . ARG A 1 186 ? 3.966 5.444 7.938 1.00 93.62 186 ARG A O 1
ATOM 1457 N N . ILE A 1 187 ? 5.768 4.893 9.165 1.00 92.12 187 ILE A N 1
ATOM 1458 C CA . ILE A 1 187 ? 5.591 3.434 9.048 1.00 92.12 187 ILE A CA 1
ATOM 1459 C C . ILE A 1 187 ? 4.217 3.022 9.575 1.00 92.12 187 ILE A C 1
ATOM 1461 O O . ILE A 1 187 ? 3.507 2.310 8.869 1.00 92.12 187 ILE A O 1
ATOM 1465 N N . TYR A 1 188 ? 3.806 3.485 10.760 1.00 92.81 188 TYR A N 1
ATOM 1466 C CA . TYR A 1 188 ? 2.491 3.133 11.307 1.00 92.81 188 TYR A CA 1
ATOM 1467 C C . TYR A 1 188 ? 1.339 3.608 10.420 1.00 92.81 188 TYR A C 1
ATOM 1469 O O . TYR A 1 188 ? 0.421 2.832 10.165 1.00 92.81 188 TYR A O 1
ATOM 1477 N N . VAL A 1 189 ? 1.394 4.844 9.913 1.00 96.19 189 VAL A N 1
ATOM 1478 C CA . VAL A 1 189 ? 0.339 5.391 9.039 1.00 96.19 189 VAL A CA 1
ATOM 1479 C C . VAL A 1 189 ? 0.261 4.638 7.717 1.00 96.19 189 VAL A C 1
ATOM 1481 O O . VAL A 1 189 ? -0.825 4.232 7.309 1.00 96.19 189 VAL A O 1
ATOM 1484 N N . VAL A 1 190 ? 1.399 4.433 7.048 1.00 96.12 190 VAL A N 1
ATOM 1485 C CA . VAL A 1 190 ? 1.438 3.752 5.746 1.00 96.12 190 VAL A CA 1
ATOM 1486 C C . VAL A 1 190 ? 1.019 2.288 5.900 1.00 96.12 190 VAL A C 1
ATOM 1488 O O . VAL A 1 190 ? 0.238 1.796 5.092 1.00 96.12 190 VAL A O 1
ATOM 1491 N N . THR A 1 191 ? 1.446 1.615 6.973 1.00 93.31 191 THR A N 1
ATOM 1492 C CA . THR A 1 191 ? 1.011 0.243 7.286 1.00 93.31 191 THR A CA 1
ATOM 1493 C C . THR A 1 191 ? -0.498 0.183 7.527 1.00 93.31 191 THR A C 1
ATOM 1495 O O . THR A 1 191 ? -1.172 -0.681 6.968 1.00 93.31 191 THR A O 1
ATOM 1498 N N . ALA A 1 192 ? -1.052 1.111 8.313 1.00 95.50 192 ALA A N 1
ATOM 1499 C CA . ALA A 1 192 ? -2.490 1.178 8.555 1.00 95.50 192 ALA A CA 1
ATOM 1500 C C . ALA A 1 192 ? -3.269 1.416 7.253 1.00 95.50 192 ALA A C 1
ATOM 1502 O O . ALA A 1 192 ? -4.247 0.717 7.009 1.00 95.50 192 ALA A O 1
ATOM 1503 N N . LEU A 1 193 ? -2.805 2.320 6.380 1.00 96.94 193 LEU A N 1
ATOM 1504 C CA . LEU A 1 193 ? -3.407 2.550 5.062 1.00 96.94 193 LEU A CA 1
ATOM 1505 C C . LEU A 1 193 ? -3.380 1.296 4.189 1.00 96.94 193 LEU A C 1
ATOM 1507 O O . LEU A 1 193 ? -4.417 0.925 3.656 1.00 96.94 193 LEU A O 1
ATOM 1511 N N . ILE A 1 194 ? -2.239 0.612 4.073 1.00 93.12 194 ILE A N 1
ATOM 1512 C CA . ILE A 1 194 ? -2.141 -0.633 3.294 1.00 93.12 194 ILE A CA 1
ATOM 1513 C C . ILE A 1 194 ? -3.156 -1.667 3.793 1.00 93.12 194 ILE A C 1
ATOM 1515 O O . ILE A 1 194 ? -3.825 -2.307 2.988 1.00 93.12 194 ILE A O 1
ATOM 1519 N N . ASN A 1 195 ? -3.319 -1.795 5.110 1.00 91.44 195 ASN A N 1
ATOM 1520 C CA . ASN A 1 195 ? -4.254 -2.754 5.694 1.00 91.44 195 ASN A CA 1
ATOM 1521 C C . ASN A 1 195 ? -5.718 -2.342 5.532 1.00 91.44 195 ASN A C 1
ATOM 1523 O O . ASN A 1 195 ? -6.559 -3.195 5.255 1.00 91.44 195 ASN A O 1
ATOM 1527 N N . VAL A 1 196 ? -6.030 -1.049 5.604 1.00 95.31 196 VAL A N 1
ATOM 1528 C CA . VAL A 1 196 ? -7.356 -0.535 5.237 1.00 95.31 196 VAL A CA 1
ATOM 1529 C C . VAL A 1 196 ? -7.642 -0.778 3.755 1.00 95.31 196 VAL A C 1
ATOM 1531 O O . VAL A 1 196 ? -8.769 -1.088 3.409 1.00 95.31 196 VAL A O 1
ATOM 1534 N N . LEU A 1 197 ? -6.645 -0.718 2.875 1.00 93.44 197 LEU A N 1
ATOM 1535 C CA . LEU A 1 197 ? -6.797 -0.921 1.428 1.00 93.44 197 LEU A CA 1
ATOM 1536 C C . LEU A 1 197 ? -6.591 -2.380 0.980 1.00 93.44 197 LEU A C 1
ATOM 1538 O O . LEU A 1 197 ? -6.494 -2.657 -0.215 1.00 93.44 197 LEU A O 1
ATOM 1542 N N . SER A 1 198 ? -6.524 -3.319 1.928 1.00 87.25 198 SER A N 1
ATOM 1543 C CA . SER A 1 198 ? -6.209 -4.728 1.666 1.00 87.25 198 SER A CA 1
ATOM 1544 C C . SER A 1 198 ? -7.400 -5.567 1.198 1.00 87.25 198 SER A C 1
ATOM 1546 O O . SER A 1 198 ? -7.252 -6.769 1.022 1.00 87.25 198 SER A O 1
ATOM 1548 N N . GLU A 1 199 ? -8.562 -4.964 0.942 1.00 86.38 199 GLU A N 1
ATOM 1549 C CA . GLU A 1 199 ? -9.779 -5.648 0.481 1.00 86.38 199 GLU A CA 1
ATOM 1550 C C . GLU A 1 199 ? -9.549 -6.671 -0.657 1.00 86.38 199 GLU A C 1
ATOM 1552 O O . GLU A 1 199 ? -10.035 -7.801 -0.541 1.00 86.38 199 GLU A O 1
ATOM 1557 N N . PRO A 1 200 ? -8.736 -6.386 -1.700 1.00 81.75 200 PRO A N 1
ATOM 1558 C CA . PRO A 1 200 ? -8.466 -7.354 -2.771 1.00 81.75 200 PRO A CA 1
ATOM 1559 C C . PRO A 1 200 ? -7.728 -8.614 -2.326 1.00 81.75 200 PRO A C 1
ATOM 1561 O O . PRO A 1 200 ? -7.649 -9.573 -3.086 1.00 81.75 200 PRO A O 1
ATOM 1564 N N . MET A 1 201 ? -7.151 -8.611 -1.123 1.00 76.81 201 MET A N 1
ATOM 1565 C CA . MET A 1 201 ? -6.461 -9.758 -0.535 1.00 76.81 201 MET A CA 1
ATOM 1566 C C . MET A 1 201 ? -7.422 -10.823 0.004 1.00 76.81 201 MET A C 1
ATOM 1568 O O . MET A 1 201 ? -6.984 -11.935 0.296 1.00 76.81 201 MET A O 1
ATOM 1572 N N . TYR A 1 202 ? -8.711 -10.495 0.127 1.00 77.50 202 TYR A N 1
ATOM 1573 C CA . TYR A 1 202 ? -9.721 -11.351 0.755 1.00 77.50 202 TYR A CA 1
ATOM 1574 C C . TYR A 1 202 ? -10.897 -11.660 -0.169 1.00 77.50 202 TYR A C 1
ATOM 1576 O O . TYR A 1 202 ? -11.572 -12.668 0.013 1.00 77.50 202 TYR A O 1
ATOM 1584 N N . THR A 1 203 ? -11.150 -10.827 -1.183 1.00 72.44 203 THR A N 1
ATOM 1585 C CA . THR A 1 203 ? -12.284 -11.015 -2.091 1.00 72.44 203 THR A CA 1
ATOM 1586 C C . THR A 1 203 ? -11.915 -10.792 -3.555 1.00 72.44 203 THR A C 1
ATOM 1588 O O . THR A 1 203 ? -11.031 -10.009 -3.879 1.00 72.44 203 THR A O 1
ATOM 1591 N N . LEU A 1 204 ? -12.624 -11.480 -4.457 1.00 67.75 204 LEU A N 1
ATOM 1592 C CA . LEU A 1 204 ? -12.457 -11.389 -5.917 1.00 67.75 204 LEU A CA 1
ATOM 1593 C C . LEU A 1 204 ? -13.436 -10.403 -6.584 1.00 67.75 204 LEU A C 1
ATOM 1595 O O . LEU A 1 204 ? -13.604 -10.436 -7.816 1.00 67.75 204 LEU A O 1
ATOM 1599 N N . LYS A 1 205 ? -14.118 -9.573 -5.780 1.00 71.25 205 LYS A N 1
ATOM 1600 C CA . LYS A 1 205 ? -14.951 -8.454 -6.254 1.00 71.25 205 LYS A CA 1
ATOM 1601 C C . LYS A 1 205 ? -14.090 -7.503 -7.100 1.00 71.25 205 LYS A C 1
ATOM 1603 O O . LYS A 1 205 ? -12.883 -7.476 -6.955 1.00 71.25 205 LYS A O 1
ATOM 1608 N N . HIS A 1 206 ? -14.675 -6.772 -8.046 1.00 67.00 206 HIS A N 1
ATOM 1609 C CA . HIS A 1 206 ? -13.913 -5.775 -8.832 1.00 67.00 206 HIS A CA 1
ATOM 1610 C C . HIS A 1 206 ? -14.098 -4.354 -8.301 1.00 67.00 206 HIS A C 1
ATOM 1612 O O . HIS A 1 206 ? -13.212 -3.524 -8.478 1.00 67.00 206 HIS A O 1
ATOM 1618 N N . ASP A 1 207 ? -15.193 -4.118 -7.582 1.00 79.69 207 ASP A N 1
ATOM 1619 C CA . ASP A 1 207 ? -15.564 -2.814 -7.041 1.00 79.69 207 ASP A CA 1
ATOM 1620 C C . ASP A 1 207 ? -15.158 -2.746 -5.562 1.00 79.69 207 ASP A C 1
ATOM 1622 O O . ASP A 1 207 ? -15.991 -2.830 -4.660 1.00 79.69 207 ASP A O 1
ATOM 1626 N N . TYR A 1 208 ? -13.850 -2.680 -5.310 1.00 89.06 208 TYR A N 1
ATOM 1627 C CA . TYR A 1 208 ? -13.310 -2.591 -3.953 1.00 89.06 208 TYR A CA 1
ATOM 1628 C C . TYR A 1 208 ? -13.593 -1.197 -3.384 1.00 89.06 208 TYR A C 1
ATOM 1630 O O . TYR A 1 208 ? -12.942 -0.224 -3.775 1.00 89.06 208 TYR A O 1
ATOM 1638 N N . ILE A 1 209 ? -14.568 -1.079 -2.477 1.00 92.38 209 ILE A N 1
ATOM 1639 C CA . ILE A 1 209 ? -15.055 0.217 -1.974 1.00 92.38 209 ILE A CA 1
ATOM 1640 C C . ILE A 1 209 ? -13.916 1.013 -1.327 1.00 92.38 209 ILE A C 1
ATOM 1642 O O . ILE A 1 209 ? -13.800 2.220 -1.553 1.00 92.38 209 ILE A O 1
ATOM 1646 N N . SER A 1 210 ? -13.043 0.334 -0.579 1.00 93.19 210 SER A N 1
ATOM 1647 C CA . SER A 1 210 ? -11.886 0.944 0.084 1.00 93.19 210 SER A CA 1
ATOM 1648 C C . SER A 1 210 ? -10.930 1.618 -0.913 1.00 93.19 210 SER A C 1
ATOM 1650 O O . SER A 1 210 ? -10.556 2.784 -0.747 1.00 93.19 210 SER A O 1
ATOM 1652 N N . LEU A 1 211 ? -10.584 0.917 -1.998 1.00 91.88 211 LEU A N 1
ATOM 1653 C CA . LEU A 1 211 ? -9.714 1.423 -3.061 1.00 91.88 211 LEU A CA 1
ATOM 1654 C C . LEU A 1 211 ? -10.405 2.451 -3.948 1.00 91.88 211 LEU A C 1
ATOM 1656 O O . LEU A 1 211 ? -9.766 3.427 -4.346 1.00 91.88 211 LEU A O 1
ATOM 1660 N N . GLN A 1 212 ? -11.695 2.272 -4.241 1.00 93.12 212 GLN A N 1
ATOM 1661 C CA . GLN A 1 212 ? -12.495 3.266 -4.948 1.00 93.12 212 GLN A CA 1
ATOM 1662 C C . GLN A 1 212 ? -12.453 4.587 -4.188 1.00 93.12 212 GLN A C 1
ATOM 1664 O O . GLN A 1 212 ? -12.006 5.585 -4.746 1.00 93.12 212 GLN A O 1
ATOM 1669 N N . TYR A 1 213 ? -12.800 4.577 -2.899 1.00 94.06 213 TYR A N 1
ATOM 1670 C CA . TYR A 1 213 ? -12.769 5.774 -2.067 1.00 94.06 213 TYR A CA 1
ATOM 1671 C C . TYR A 1 213 ? -11.381 6.416 -2.055 1.00 94.06 213 TYR A C 1
ATOM 1673 O O . TYR A 1 213 ? -11.241 7.600 -2.363 1.00 94.06 213 TYR A O 1
ATOM 1681 N N . TRP A 1 214 ? -10.327 5.644 -1.773 1.00 94.31 214 TRP A N 1
ATOM 1682 C CA . TRP A 1 214 ? -8.954 6.153 -1.743 1.00 94.31 214 TRP A CA 1
ATOM 1683 C C . TRP A 1 214 ? -8.516 6.784 -3.070 1.00 94.31 214 TRP A C 1
ATOM 1685 O O . TRP A 1 214 ? -7.962 7.889 -3.081 1.00 94.31 214 TRP A O 1
ATOM 1695 N N . SER A 1 215 ? -8.778 6.110 -4.188 1.00 91.94 215 SER A N 1
ATOM 1696 C CA . SER A 1 215 ? -8.316 6.524 -5.515 1.00 91.94 215 SER A CA 1
ATOM 1697 C C . SER A 1 215 ? -9.105 7.691 -6.112 1.00 91.94 215 SER A C 1
ATOM 1699 O O . SER A 1 215 ? -8.543 8.430 -6.926 1.00 91.94 215 SER A O 1
ATOM 1701 N N . THR A 1 216 ? -10.364 7.901 -5.709 1.00 90.94 216 THR A N 1
ATOM 1702 C CA . THR A 1 216 ? -11.228 8.952 -6.276 1.00 90.94 216 THR A CA 1
ATOM 1703 C C . THR A 1 216 ? -11.375 10.178 -5.387 1.00 90.94 216 THR A C 1
ATOM 1705 O O . THR A 1 216 ? -11.696 11.247 -5.908 1.00 90.94 216 THR A O 1
ATOM 1708 N N . THR A 1 217 ? -11.069 10.090 -4.090 1.00 88.44 217 THR A N 1
ATOM 1709 C CA . THR A 1 217 ? -11.143 11.241 -3.167 1.00 88.44 217 THR A CA 1
ATOM 1710 C C . THR A 1 217 ? -9.788 11.892 -2.887 1.00 88.44 217 THR A C 1
ATOM 1712 O O . THR A 1 217 ? -9.737 13.076 -2.556 1.00 88.44 217 THR A O 1
ATOM 1715 N N . THR A 1 218 ? -8.666 11.189 -3.089 1.00 80.50 218 THR A N 1
ATOM 1716 C CA . THR A 1 218 ? -7.340 11.773 -2.828 1.00 80.50 218 THR A CA 1
ATOM 1717 C C . THR A 1 218 ? -6.975 12.834 -3.871 1.00 80.50 218 THR A C 1
ATOM 1719 O O . THR A 1 218 ? -6.769 12.540 -5.046 1.00 80.50 218 THR A O 1
ATOM 1722 N N . THR A 1 219 ? -6.874 14.093 -3.445 1.00 71.62 219 THR A N 1
A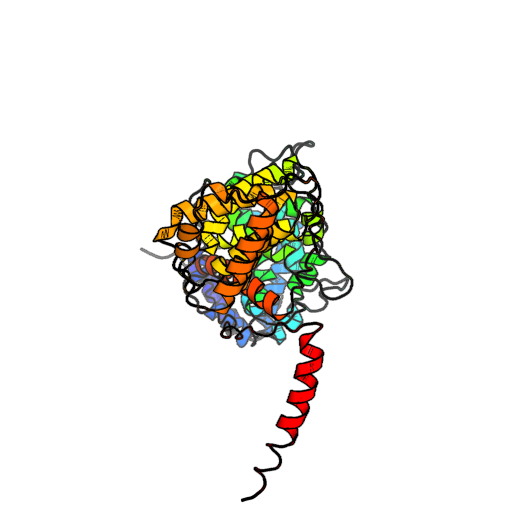TOM 1723 C CA . THR A 1 219 ? -6.530 15.253 -4.293 1.00 71.62 219 THR A CA 1
ATOM 1724 C C . THR A 1 219 ? -5.071 15.689 -4.178 1.00 71.62 219 THR A C 1
ATOM 1726 O O . THR A 1 219 ? -4.610 16.499 -4.980 1.00 71.62 219 THR A O 1
ATOM 1729 N N . GLU A 1 220 ? -4.341 15.211 -3.172 1.00 78.12 220 GLU A N 1
ATOM 1730 C CA . GLU A 1 220 ? -3.073 15.821 -2.791 1.00 78.12 220 GLU A CA 1
ATOM 1731 C C . GLU A 1 220 ? -1.869 15.231 -3.532 1.00 78.12 220 GLU A C 1
ATOM 1733 O O . GLU A 1 220 ? -1.331 14.191 -3.148 1.00 78.12 220 GLU A O 1
ATOM 1738 N N . ASN A 1 221 ? -1.356 15.964 -4.526 1.00 86.19 221 ASN A N 1
ATOM 1739 C CA . ASN A 1 221 ? -0.106 15.625 -5.227 1.00 86.19 221 ASN A CA 1
ATOM 1740 C C . ASN A 1 221 ? 1.058 15.377 -4.256 1.00 86.19 221 ASN A C 1
ATOM 1742 O O . ASN A 1 221 ? 1.902 14.518 -4.493 1.00 86.19 221 ASN A O 1
ATOM 1746 N N . ALA A 1 222 ? 1.090 16.114 -3.143 1.00 89.69 222 ALA A N 1
ATOM 1747 C CA . ALA A 1 222 ? 2.137 15.997 -2.141 1.00 89.69 222 ALA A CA 1
ATOM 1748 C C . ALA A 1 222 ? 2.201 14.608 -1.495 1.00 89.69 222 ALA A C 1
ATOM 1750 O O . ALA A 1 222 ? 3.287 14.184 -1.114 1.00 89.69 222 ALA A O 1
ATOM 1751 N N . ILE A 1 223 ? 1.071 13.900 -1.360 1.00 93.19 223 ILE A N 1
ATOM 1752 C CA . ILE A 1 223 ? 1.054 12.550 -0.779 1.00 93.19 223 ILE A CA 1
ATOM 1753 C C . ILE A 1 223 ? 1.777 11.606 -1.728 1.00 93.19 223 ILE A C 1
ATOM 1755 O O . ILE A 1 223 ? 2.715 10.922 -1.327 1.00 93.19 223 ILE A O 1
ATOM 1759 N N . PHE A 1 224 ? 1.396 11.639 -3.004 1.00 93.44 224 PHE A N 1
ATOM 1760 C CA . PHE A 1 224 ? 2.048 10.849 -4.038 1.00 93.44 224 PHE A CA 1
ATOM 1761 C C . PHE A 1 224 ? 3.550 11.161 -4.127 1.00 93.44 224 PHE A C 1
ATOM 1763 O O . PHE A 1 224 ? 4.357 10.237 -4.090 1.00 93.44 224 PHE A O 1
ATOM 1770 N N . CYS A 1 225 ? 3.943 12.441 -4.141 1.00 92.94 225 CYS A N 1
ATOM 1771 C CA . CYS A 1 225 ? 5.357 12.827 -4.153 1.00 92.94 225 CYS A CA 1
ATOM 1772 C C . CYS A 1 225 ? 6.107 12.379 -2.887 1.00 92.94 225 CYS A C 1
ATOM 1774 O O . CYS A 1 225 ? 7.245 11.932 -2.994 1.00 92.94 225 CYS A O 1
ATOM 1776 N N . SER A 1 226 ? 5.491 12.459 -1.699 1.00 93.75 226 SER A N 1
ATOM 1777 C CA . SER A 1 226 ? 6.086 11.975 -0.441 1.00 93.75 226 SER A CA 1
ATOM 1778 C C . SER A 1 226 ? 6.405 10.485 -0.509 1.00 93.75 226 SER A C 1
ATOM 1780 O O . SER A 1 226 ? 7.530 10.088 -0.208 1.00 93.75 226 SER A O 1
ATOM 1782 N N . LEU A 1 227 ? 5.432 9.669 -0.928 1.00 94.88 227 LEU A N 1
ATOM 1783 C CA . LEU A 1 227 ? 5.609 8.223 -1.053 1.00 94.88 227 LEU A CA 1
ATOM 1784 C C . LEU A 1 227 ? 6.654 7.899 -2.130 1.00 94.88 227 LEU A C 1
ATOM 1786 O O . LEU A 1 227 ? 7.570 7.109 -1.889 1.00 94.88 227 LEU A O 1
ATOM 1790 N N . LEU A 1 228 ? 6.545 8.537 -3.302 1.00 94.50 228 LEU A N 1
ATOM 1791 C CA . LEU A 1 228 ? 7.412 8.278 -4.448 1.00 94.50 228 LEU A CA 1
ATOM 1792 C C . LEU A 1 228 ? 8.861 8.638 -4.127 1.00 94.50 228 LEU A C 1
ATOM 1794 O O . LEU A 1 228 ? 9.732 7.773 -4.201 1.00 94.50 228 LEU A O 1
ATOM 1798 N N . ASN A 1 229 ? 9.122 9.870 -3.693 1.00 93.50 229 ASN A N 1
ATOM 1799 C CA . ASN A 1 229 ? 10.482 10.326 -3.417 1.00 93.50 229 ASN A CA 1
ATOM 1800 C C . ASN A 1 229 ? 11.127 9.508 -2.295 1.00 93.50 229 ASN A C 1
ATOM 1802 O O . ASN A 1 229 ? 12.288 9.120 -2.420 1.00 93.50 229 ASN A O 1
ATOM 1806 N N . TRP A 1 230 ? 10.375 9.160 -1.243 1.00 93.00 230 TRP A N 1
ATOM 1807 C CA . TRP A 1 230 ? 10.892 8.297 -0.180 1.00 93.00 230 TRP A CA 1
ATOM 1808 C C . TRP A 1 230 ? 11.280 6.907 -0.698 1.00 93.00 230 TRP A C 1
ATOM 1810 O O . TRP A 1 230 ? 12.364 6.402 -0.387 1.00 93.00 230 TRP A O 1
ATOM 1820 N N . SER A 1 231 ? 10.412 6.291 -1.512 1.00 92.50 231 SER A N 1
ATOM 1821 C CA . SER A 1 231 ? 10.690 4.980 -2.104 1.00 92.50 231 SER A CA 1
ATOM 1822 C C . SER A 1 231 ? 11.957 5.014 -2.968 1.00 92.50 231 SER A C 1
ATOM 1824 O O . SER A 1 231 ? 12.820 4.157 -2.813 1.00 92.50 231 SER A O 1
ATOM 1826 N N . LEU A 1 232 ? 12.140 6.052 -3.789 1.00 91.25 232 LEU A N 1
ATOM 1827 C CA . LEU A 1 232 ? 13.267 6.190 -4.715 1.00 91.25 232 LEU A CA 1
ATOM 1828 C C . LEU A 1 232 ? 14.603 6.498 -4.015 1.00 91.25 232 LEU A C 1
ATOM 1830 O O . LEU A 1 232 ? 15.657 6.056 -4.474 1.00 91.25 232 LEU A O 1
ATOM 1834 N N . HIS A 1 233 ? 14.586 7.240 -2.903 1.00 87.88 233 HIS A N 1
ATOM 1835 C CA . HIS A 1 233 ? 15.811 7.622 -2.187 1.00 87.88 233 HIS A CA 1
ATOM 1836 C C . HIS A 1 233 ? 16.450 6.482 -1.396 1.00 87.88 233 HIS A C 1
ATOM 1838 O O . HIS A 1 233 ? 17.678 6.349 -1.380 1.00 87.88 233 HIS A O 1
ATOM 1844 N N . TYR A 1 234 ? 15.633 5.674 -0.719 1.00 82.19 234 TYR A N 1
ATOM 1845 C CA . TYR A 1 234 ? 16.110 4.764 0.330 1.00 82.19 234 TYR A CA 1
ATOM 1846 C C . TYR A 1 234 ? 16.041 3.277 -0.023 1.00 82.19 234 TYR A C 1
ATOM 1848 O O . TYR A 1 234 ? 16.494 2.447 0.766 1.00 82.19 234 TYR A O 1
ATOM 1856 N N . SER A 1 235 ? 15.531 2.931 -1.201 1.00 68.75 235 SER A N 1
ATOM 1857 C CA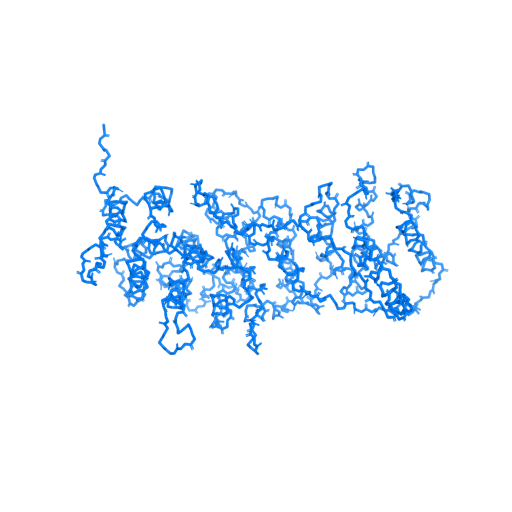 . SER A 1 235 ? 15.236 1.549 -1.582 1.00 68.75 235 SER A CA 1
ATOM 1858 C C . SER A 1 235 ? 16.432 0.614 -1.581 1.00 68.75 235 SER A C 1
ATOM 1860 O O . SER A 1 235 ? 16.362 -0.480 -1.027 1.00 68.75 235 SER A O 1
ATOM 1862 N N . TYR A 1 236 ? 17.551 1.050 -2.157 1.00 67.12 236 TYR A N 1
ATOM 1863 C CA . TYR A 1 236 ? 18.665 0.156 -2.467 1.00 67.12 236 TYR A CA 1
ATOM 1864 C C . TYR A 1 236 ? 19.872 0.246 -1.532 1.00 67.12 236 TYR A C 1
ATOM 1866 O O . TYR A 1 236 ? 20.713 -0.652 -1.511 1.00 67.12 236 TYR A O 1
ATOM 1874 N N . LYS A 1 237 ? 19.960 1.316 -0.737 1.00 67.25 237 LYS A N 1
ATOM 1875 C CA . LYS A 1 237 ? 21.153 1.627 0.067 1.00 67.25 237 LYS A CA 1
ATOM 1876 C C . LYS A 1 237 ? 21.151 1.003 1.461 1.00 67.25 237 LYS A C 1
ATOM 1878 O O . LYS A 1 237 ? 22.178 1.032 2.134 1.00 67.25 237 LYS A O 1
ATOM 1883 N N . LEU A 1 238 ? 20.012 0.489 1.917 1.00 67.06 238 LEU A N 1
ATOM 1884 C CA . LEU A 1 238 ? 19.775 0.203 3.329 1.00 67.06 238 LEU A CA 1
ATOM 1885 C C . LEU A 1 238 ? 19.455 -1.272 3.582 1.00 67.06 238 LEU A C 1
ATOM 1887 O O . LEU A 1 238 ? 18.997 -1.999 2.703 1.00 67.06 238 LEU A O 1
ATOM 1891 N N . ARG A 1 239 ? 19.749 -1.730 4.803 1.00 65.88 239 ARG A N 1
ATOM 1892 C CA . ARG A 1 239 ? 19.493 -3.111 5.233 1.00 65.88 239 ARG A CA 1
ATOM 1893 C C . ARG A 1 239 ? 18.026 -3.282 5.618 1.00 65.88 239 ARG A C 1
ATOM 1895 O O . ARG A 1 239 ? 17.400 -2.349 6.103 1.00 65.88 239 ARG A O 1
ATOM 1902 N N . ALA A 1 240 ? 17.529 -4.515 5.523 1.00 60.84 240 ALA A N 1
ATOM 1903 C CA . ALA A 1 240 ? 16.134 -4.857 5.815 1.00 60.84 240 ALA A CA 1
ATOM 1904 C C . ALA A 1 240 ? 15.650 -4.534 7.245 1.00 60.84 240 ALA A C 1
ATOM 1906 O O . ALA A 1 240 ? 14.451 -4.551 7.491 1.00 60.84 240 ALA A O 1
ATOM 1907 N N . THR A 1 241 ? 16.562 -4.274 8.185 1.00 64.62 241 THR A N 1
ATOM 1908 C CA . THR A 1 241 ? 16.257 -3.930 9.583 1.00 64.62 241 THR A CA 1
ATOM 1909 C C . THR A 1 241 ? 16.221 -2.421 9.846 1.00 64.62 241 THR A C 1
ATOM 1911 O O . THR A 1 241 ? 16.065 -2.020 10.993 1.00 64.62 241 THR A O 1
ATOM 1914 N N . ASP A 1 242 ? 16.447 -1.586 8.830 1.00 82.19 242 ASP A N 1
ATOM 1915 C CA . ASP A 1 242 ? 16.425 -0.126 8.945 1.00 82.19 242 ASP A CA 1
ATOM 1916 C C . ASP A 1 242 ? 14.993 0.397 8.747 1.00 82.19 242 ASP A C 1
ATOM 1918 O O . ASP A 1 242 ? 14.344 0.067 7.753 1.00 82.19 242 ASP A O 1
ATOM 1922 N N . ASP A 1 243 ? 14.506 1.242 9.659 1.00 85.88 243 ASP A N 1
ATOM 1923 C CA . ASP A 1 243 ? 13.187 1.881 9.557 1.00 85.88 243 ASP A CA 1
ATOM 1924 C C . ASP A 1 243 ? 13.012 2.611 8.214 1.00 85.88 243 ASP A C 1
ATOM 1926 O O . ASP A 1 243 ? 11.940 2.575 7.613 1.00 85.88 243 ASP A O 1
ATOM 1930 N N . LYS A 1 244 ? 14.071 3.230 7.680 1.00 88.12 244 LYS A N 1
ATOM 1931 C CA . LYS A 1 244 ? 14.013 3.903 6.375 1.00 88.12 244 LYS A CA 1
ATOM 1932 C C . LYS A 1 244 ? 13.789 2.925 5.227 1.00 88.12 244 LYS A C 1
ATOM 1934 O O . LYS A 1 244 ? 13.036 3.243 4.306 1.00 88.12 244 LYS A O 1
ATOM 1939 N N . TYR A 1 245 ? 14.426 1.752 5.286 1.00 87.12 245 TYR A N 1
ATOM 1940 C CA . TYR A 1 245 ? 14.209 0.684 4.311 1.00 87.12 245 TYR A CA 1
ATOM 1941 C C . TYR A 1 245 ? 12.777 0.159 4.416 1.00 87.12 245 TYR A C 1
ATOM 1943 O O . TYR A 1 245 ? 12.085 0.078 3.406 1.00 87.12 245 TYR A O 1
ATOM 1951 N N . THR A 1 246 ? 12.306 -0.124 5.634 1.00 86.94 246 THR A N 1
ATOM 1952 C CA . THR A 1 246 ? 10.927 -0.568 5.884 1.00 86.94 246 THR A CA 1
ATOM 1953 C C . THR A 1 246 ? 9.922 0.426 5.313 1.00 86.94 246 THR A C 1
ATOM 1955 O O . THR A 1 246 ? 9.041 0.043 4.547 1.00 86.94 246 THR A O 1
ATOM 1958 N N . LEU A 1 247 ? 10.098 1.718 5.598 1.00 91.62 247 LEU A N 1
ATOM 1959 C CA . LEU A 1 247 ? 9.239 2.763 5.055 1.00 91.62 247 LEU A CA 1
ATOM 1960 C C . LEU A 1 247 ? 9.345 2.870 3.526 1.00 91.62 247 LEU A C 1
ATOM 1962 O O . LEU A 1 247 ? 8.335 3.082 2.871 1.00 91.62 247 LEU A O 1
ATOM 1966 N N . SER A 1 248 ? 10.531 2.685 2.938 1.00 91.25 248 SER A N 1
ATOM 1967 C CA . SER A 1 248 ? 10.716 2.662 1.477 1.00 91.25 248 SER A CA 1
ATOM 1968 C C . SER A 1 248 ? 9.897 1.559 0.809 1.00 91.25 248 SER A C 1
ATOM 1970 O O . SER A 1 248 ? 9.183 1.836 -0.157 1.00 91.25 248 SER A O 1
ATOM 1972 N N . VAL A 1 249 ? 9.930 0.345 1.366 1.00 88.56 249 VAL A N 1
ATOM 1973 C CA . VAL A 1 249 ? 9.136 -0.790 0.874 1.00 88.56 249 VAL A CA 1
ATOM 1974 C C . VAL A 1 249 ? 7.641 -0.512 1.008 1.00 88.56 249 VAL A C 1
ATOM 1976 O O . VAL A 1 249 ? 6.919 -0.636 0.025 1.00 88.56 249 VAL A O 1
ATOM 1979 N N . LEU A 1 250 ? 7.188 -0.063 2.182 1.00 91.50 250 LEU A N 1
ATOM 1980 C CA . LEU A 1 250 ? 5.776 0.247 2.428 1.00 91.50 250 LEU A CA 1
ATOM 1981 C C . LEU A 1 250 ? 5.261 1.375 1.517 1.00 91.50 250 LEU A C 1
ATOM 1983 O O . LEU A 1 250 ? 4.155 1.297 0.992 1.00 91.50 250 LEU A O 1
ATOM 1987 N N . CYS A 1 251 ? 6.063 2.416 1.278 1.00 94.50 251 CYS A N 1
ATOM 1988 C CA . CYS A 1 251 ? 5.711 3.479 0.337 1.00 94.50 251 CYS A CA 1
ATOM 1989 C C . CYS A 1 251 ? 5.531 2.933 -1.084 1.00 94.50 251 CYS A C 1
ATOM 1991 O O . CYS A 1 251 ? 4.561 3.290 -1.749 1.00 94.50 251 CYS A O 1
ATOM 1993 N N . LEU A 1 252 ? 6.432 2.058 -1.541 1.00 92.06 252 LEU A N 1
ATOM 1994 C CA . LEU A 1 252 ? 6.333 1.444 -2.865 1.00 92.06 252 LEU A CA 1
ATOM 1995 C C . LEU A 1 252 ? 5.101 0.533 -2.980 1.00 92.06 252 LEU A C 1
ATOM 1997 O O . LEU A 1 252 ? 4.390 0.593 -3.980 1.00 92.06 252 LEU A O 1
ATOM 2001 N N . GLU A 1 253 ? 4.812 -0.259 -1.945 1.00 89.06 253 GLU A N 1
ATOM 2002 C CA . GLU A 1 253 ? 3.598 -1.078 -1.856 1.00 89.06 253 GLU A CA 1
ATOM 2003 C C . GLU A 1 253 ? 2.332 -0.221 -1.937 1.00 89.06 253 GLU A C 1
ATOM 2005 O O . GLU A 1 253 ? 1.459 -0.491 -2.761 1.00 89.06 253 GLU A O 1
ATOM 2010 N N . LEU A 1 254 ? 2.251 0.856 -1.148 1.00 93.62 254 LEU A N 1
ATOM 2011 C CA . LEU A 1 254 ? 1.100 1.755 -1.166 1.00 93.62 254 LEU A CA 1
ATOM 2012 C C . LEU A 1 254 ? 0.940 2.447 -2.526 1.00 93.62 254 LEU A C 1
ATOM 2014 O O . LEU A 1 254 ? -0.186 2.565 -3.007 1.00 93.62 254 LEU A O 1
ATOM 2018 N N . ILE A 1 255 ? 2.030 2.870 -3.178 1.00 93.31 255 ILE A N 1
ATOM 2019 C CA . ILE A 1 255 ? 1.970 3.428 -4.540 1.00 93.31 255 ILE A CA 1
ATOM 2020 C C . ILE A 1 255 ? 1.387 2.399 -5.502 1.00 93.31 255 ILE A C 1
ATOM 2022 O O . ILE A 1 255 ? 0.451 2.731 -6.223 1.00 93.31 255 ILE A O 1
ATOM 2026 N N . LEU A 1 256 ? 1.895 1.165 -5.493 1.00 89.62 256 LEU A N 1
ATOM 2027 C CA . LEU A 1 256 ? 1.420 0.101 -6.378 1.00 89.62 256 LEU A CA 1
ATOM 2028 C C . LEU A 1 256 ? -0.064 -0.184 -6.168 1.00 89.62 256 LEU A C 1
ATOM 2030 O O . LEU A 1 256 ? -0.827 -0.159 -7.130 1.00 89.62 256 LEU A O 1
ATOM 2034 N N . ILE A 1 257 ? -0.502 -0.361 -4.922 1.00 87.94 257 ILE A N 1
ATOM 2035 C CA . ILE A 1 257 ? -1.922 -0.534 -4.581 1.00 87.94 257 ILE A CA 1
ATOM 2036 C C . ILE A 1 257 ? -2.754 0.641 -5.122 1.00 87.94 257 ILE A C 1
ATOM 2038 O O . ILE A 1 257 ? -3.820 0.448 -5.705 1.00 87.94 257 ILE A O 1
ATOM 2042 N N . SER A 1 258 ? -2.236 1.864 -4.992 1.00 90.44 258 SER A N 1
ATOM 2043 C CA . SER A 1 258 ? -2.937 3.087 -5.389 1.00 90.44 258 SER A CA 1
ATOM 2044 C C . SER A 1 258 ? -3.051 3.266 -6.904 1.00 90.44 258 SER A C 1
ATOM 2046 O O . SER A 1 258 ? -4.091 3.718 -7.377 1.00 90.44 258 SER A O 1
ATOM 2048 N N . VAL A 1 259 ? -2.008 2.949 -7.677 1.00 89.06 259 VAL A N 1
ATOM 2049 C CA . VAL A 1 259 ? -1.983 3.186 -9.136 1.00 89.06 259 VAL A CA 1
ATOM 2050 C C . VAL A 1 259 ? -2.602 2.038 -9.935 1.00 89.06 259 VAL A C 1
ATOM 2052 O O . VAL A 1 259 ? -3.169 2.280 -10.994 1.00 89.06 259 VAL A O 1
ATOM 2055 N N . THR A 1 260 ? -2.541 0.806 -9.421 1.00 83.56 260 THR A N 1
ATOM 2056 C CA . THR A 1 260 ? -2.961 -0.405 -10.154 1.00 83.56 260 THR A CA 1
ATOM 2057 C C . THR A 1 260 ? -4.475 -0.615 -10.168 1.00 83.56 260 THR A C 1
ATOM 2059 O O . THR A 1 260 ? -5.008 -1.292 -11.058 1.00 83.56 260 THR A O 1
ATOM 2062 N N . TYR A 1 261 ? -5.193 -0.044 -9.196 1.00 85.62 261 TYR A N 1
ATOM 2063 C CA . TYR A 1 261 ? -6.648 -0.134 -9.115 1.00 85.62 261 TYR A CA 1
ATOM 2064 C C . TYR A 1 261 ? -7.315 0.589 -10.298 1.00 85.62 261 TYR A C 1
ATOM 2066 O O . TYR A 1 261 ? -6.939 1.703 -10.654 1.00 85.62 261 TYR A O 1
ATOM 2074 N N . GLN A 1 262 ? -8.324 -0.031 -10.918 1.00 82.88 262 GLN A N 1
ATOM 2075 C CA . GLN A 1 262 ? -9.151 0.655 -11.921 1.00 82.88 262 GLN A CA 1
ATOM 2076 C C . GLN A 1 262 ? -10.482 0.907 -11.259 1.00 82.88 262 GLN A C 1
ATOM 2078 O O . GLN A 1 262 ? -11.113 -0.020 -10.761 1.00 82.88 262 GLN A O 1
ATOM 2083 N N . THR A 1 263 ? -10.859 2.168 -11.273 1.00 82.19 263 THR A N 1
ATOM 2084 C CA . THR A 1 263 ? -12.091 2.662 -10.701 1.00 82.19 263 THR A CA 1
ATOM 2085 C C . THR A 1 263 ? -13.292 2.127 -11.467 1.00 82.19 263 THR A C 1
ATOM 2087 O O . THR A 1 263 ? -13.286 2.054 -12.697 1.00 82.19 263 THR A O 1
ATOM 2090 N N . SER A 1 264 ? -14.335 1.756 -10.733 1.00 79.25 264 SER A N 1
ATOM 2091 C CA . SER A 1 264 ? -15.632 1.415 -11.306 1.00 79.25 264 SER A CA 1
ATOM 2092 C C . SER A 1 264 ? -16.345 2.693 -11.769 1.00 79.25 264 SER A C 1
ATOM 2094 O O . SER A 1 264 ? -16.347 3.698 -11.052 1.00 79.25 264 SER A O 1
ATOM 2096 N N . GLY A 1 265 ? -16.976 2.666 -12.947 1.00 74.12 265 GLY A N 1
ATOM 2097 C CA . GLY A 1 265 ? -17.731 3.801 -13.498 1.00 74.12 265 GLY A CA 1
ATOM 2098 C C . GLY A 1 265 ? -16.886 4.821 -14.279 1.00 74.12 265 GLY A C 1
ATOM 2099 O O . GLY A 1 265 ? -15.853 4.485 -14.846 1.00 74.12 265 GLY A O 1
ATOM 2100 N N . ASN A 1 266 ? -17.357 6.075 -14.345 1.00 71.25 266 ASN A N 1
ATOM 2101 C CA . ASN A 1 266 ? -16.721 7.157 -15.122 1.00 71.25 266 ASN A CA 1
ATOM 2102 C C . ASN A 1 266 ? -15.606 7.905 -14.366 1.00 71.25 266 ASN A C 1
ATOM 2104 O O . ASN A 1 266 ? -14.944 8.774 -14.940 1.00 71.25 266 ASN A O 1
ATOM 2108 N N . GLU A 1 267 ? -15.417 7.628 -13.077 1.00 77.56 267 GLU A N 1
ATOM 2109 C CA . GLU A 1 267 ? -14.372 8.278 -12.288 1.00 77.56 267 GLU A CA 1
ATOM 2110 C C . GLU A 1 267 ? -12.999 7.747 -12.698 1.00 77.56 267 GLU A C 1
ATOM 2112 O O . GLU A 1 267 ? -12.842 6.559 -12.963 1.00 77.56 267 GLU A O 1
ATOM 2117 N N . LYS A 1 268 ? -11.990 8.620 -12.756 1.00 84.62 268 LYS A N 1
ATOM 2118 C CA . LYS A 1 268 ? -10.609 8.234 -13.076 1.00 84.62 268 LYS A CA 1
ATOM 2119 C C . LYS A 1 268 ? -9.811 8.035 -11.794 1.00 84.62 268 LYS A C 1
ATOM 2121 O O . LYS A 1 268 ? -9.867 8.885 -10.906 1.00 84.62 268 LYS A O 1
ATOM 2126 N N . ASN A 1 269 ? -8.994 6.983 -11.746 1.00 90.00 269 ASN A N 1
ATOM 2127 C CA . ASN A 1 269 ? -8.002 6.816 -10.687 1.00 90.00 269 ASN A CA 1
ATOM 2128 C C . ASN A 1 269 ? -7.035 8.016 -10.680 1.00 90.00 269 ASN A C 1
ATOM 2130 O O . ASN A 1 269 ? -6.287 8.250 -11.637 1.00 90.00 269 ASN A O 1
ATOM 2134 N N . ARG A 1 270 ? -7.042 8.780 -9.583 1.00 90.94 270 ARG A N 1
ATOM 2135 C CA . ARG A 1 270 ? -6.241 10.001 -9.460 1.00 90.94 270 ARG A CA 1
ATOM 2136 C C . ARG A 1 270 ? -4.751 9.718 -9.312 1.00 90.94 270 ARG A C 1
ATOM 2138 O O . ARG A 1 270 ? -3.961 10.480 -9.856 1.00 90.94 270 ARG A O 1
ATOM 2145 N N . PHE A 1 271 ? -4.353 8.629 -8.658 1.00 91.12 271 PHE A N 1
ATOM 2146 C CA . PHE A 1 271 ? -2.942 8.248 -8.540 1.00 91.12 271 PHE A CA 1
ATOM 2147 C C . PHE A 1 271 ? -2.358 7.811 -9.879 1.00 91.12 271 PHE A C 1
ATOM 2149 O O . PHE A 1 271 ? -1.264 8.243 -10.231 1.00 91.12 271 PHE A O 1
ATOM 2156 N N . SER A 1 272 ? -3.114 7.034 -10.660 1.00 88.81 272 SER A N 1
ATOM 2157 C CA . SER A 1 272 ? -2.735 6.687 -12.036 1.00 88.81 272 SER A CA 1
ATOM 2158 C C . SER A 1 272 ? -2.534 7.947 -12.885 1.00 88.81 272 SER A C 1
ATOM 2160 O O . SER A 1 272 ? -1.537 8.065 -13.591 1.00 88.81 272 SER A O 1
ATOM 2162 N N . ASN A 1 273 ? -3.433 8.930 -12.756 1.00 88.62 273 ASN A N 1
ATOM 2163 C CA . ASN A 1 273 ? -3.309 10.225 -13.430 1.00 88.62 273 ASN A CA 1
ATOM 2164 C C . ASN A 1 273 ? -2.104 11.049 -12.929 1.00 88.62 273 ASN A C 1
ATOM 2166 O O . ASN A 1 273 ? -1.495 11.785 -13.696 1.00 88.62 273 ASN A O 1
ATOM 2170 N N . LEU A 1 274 ? -1.729 10.961 -11.649 1.00 90.38 274 LEU A N 1
ATOM 2171 C CA . LEU A 1 274 ? -0.511 11.612 -11.150 1.00 90.38 274 LEU A CA 1
ATOM 2172 C C . LEU A 1 274 ? 0.749 10.959 -11.725 1.00 90.38 274 LEU A C 1
ATOM 2174 O O . LEU A 1 274 ? 1.652 11.676 -12.151 1.00 90.38 274 LEU A O 1
ATOM 2178 N N . LEU A 1 275 ? 0.780 9.625 -11.802 1.00 89.69 275 LEU A N 1
ATOM 2179 C CA . LEU A 1 275 ? 1.885 8.873 -12.398 1.00 89.69 275 LEU A CA 1
ATOM 2180 C C . LEU A 1 275 ? 2.056 9.198 -13.889 1.00 89.69 275 LEU A C 1
ATOM 2182 O O . LEU A 1 275 ? 3.186 9.376 -14.335 1.00 89.69 275 LEU A O 1
ATOM 2186 N N . SER A 1 276 ? 0.956 9.337 -14.640 1.00 87.00 276 SER A N 1
ATOM 2187 C CA . SER A 1 276 ? 0.976 9.682 -16.073 1.00 87.00 276 SER A CA 1
ATOM 2188 C C . SER A 1 276 ? 1.338 11.145 -16.361 1.00 87.00 276 SER A C 1
ATOM 2190 O O . SER A 1 276 ? 1.507 11.535 -17.514 1.00 87.00 276 SER A O 1
ATOM 2192 N N . ARG A 1 277 ? 1.379 12.005 -15.335 1.00 88.06 277 ARG A N 1
ATOM 2193 C CA . ARG A 1 277 ? 1.741 13.429 -15.466 1.00 88.06 277 ARG A CA 1
ATOM 2194 C C . ARG A 1 277 ? 3.226 13.686 -15.221 1.00 88.06 277 ARG A C 1
ATOM 2196 O O . ARG A 1 277 ? 3.663 14.830 -15.351 1.00 88.06 277 ARG A O 1
ATOM 2203 N N . ILE A 1 278 ? 4.002 12.655 -14.887 1.00 86.81 278 ILE A N 1
ATOM 2204 C CA . ILE A 1 278 ? 5.456 12.757 -14.767 1.00 86.81 278 ILE A CA 1
ATOM 2205 C C . ILE A 1 278 ? 6.052 12.816 -16.176 1.00 86.81 278 ILE A C 1
ATOM 2207 O O . ILE A 1 278 ? 6.326 11.798 -16.796 1.00 86.81 278 ILE A O 1
ATOM 2211 N N . CYS A 1 279 ? 6.250 14.030 -16.685 1.00 81.06 279 CYS A N 1
ATOM 2212 C CA . CYS A 1 279 ? 6.745 14.258 -18.045 1.00 81.06 279 CYS A CA 1
ATOM 2213 C C . CYS A 1 279 ? 8.114 14.950 -18.108 1.00 81.06 279 CYS A C 1
ATOM 2215 O O . CYS A 1 279 ? 8.689 15.073 -19.187 1.00 81.06 279 CYS A O 1
ATOM 2217 N N . GLN A 1 280 ? 8.647 15.436 -16.981 1.00 84.62 280 GLN A N 1
ATOM 2218 C CA . GLN A 1 280 ? 9.953 16.091 -16.981 1.00 84.62 280 GLN A CA 1
ATOM 2219 C C . GLN A 1 280 ? 11.054 15.054 -17.207 1.00 84.62 280 GLN A C 1
ATOM 2221 O O . GLN A 1 280 ? 11.202 14.125 -16.417 1.00 84.62 280 GLN A O 1
ATOM 2226 N N . GLN A 1 281 ? 11.865 15.254 -18.250 1.00 82.88 281 GLN A N 1
ATOM 2227 C CA . GLN A 1 281 ? 12.940 14.331 -18.632 1.00 82.88 281 GLN A CA 1
ATOM 2228 C C . GLN A 1 281 ? 13.877 14.000 -17.460 1.00 82.88 281 GLN A C 1
ATOM 2230 O O . GLN A 1 281 ? 14.141 12.833 -17.190 1.00 82.88 281 GLN A O 1
ATOM 2235 N N . LYS A 1 282 ? 14.299 15.025 -16.707 1.00 86.19 282 LYS A N 1
ATOM 2236 C CA . LYS A 1 282 ? 15.091 14.895 -15.473 1.00 86.19 282 LYS A CA 1
ATOM 2237 C C . LYS A 1 282 ? 14.463 13.914 -14.476 1.00 86.19 282 LYS A C 1
ATOM 2239 O O . LYS A 1 282 ? 15.167 13.095 -13.888 1.00 86.19 282 LYS A O 1
ATOM 2244 N N . ASP A 1 283 ? 13.161 14.045 -14.237 1.00 88.50 283 ASP A N 1
ATOM 2245 C CA . ASP A 1 283 ? 12.455 13.254 -13.231 1.00 88.50 283 ASP A CA 1
ATOM 2246 C C . ASP A 1 283 ? 12.320 11.804 -13.706 1.00 88.50 283 ASP A C 1
ATOM 2248 O O . ASP A 1 283 ? 12.565 10.881 -12.933 1.00 88.50 283 ASP A O 1
ATOM 2252 N N . ILE A 1 284 ? 12.023 11.599 -14.992 1.00 86.19 284 ILE A N 1
ATOM 2253 C CA . ILE A 1 284 ? 11.964 10.274 -15.624 1.00 86.19 284 ILE A CA 1
ATOM 2254 C C . ILE A 1 284 ? 13.324 9.575 -15.543 1.00 86.19 284 ILE A C 1
ATOM 2256 O O . ILE A 1 284 ? 13.400 8.424 -15.121 1.00 86.19 284 ILE A O 1
ATOM 2260 N N . GLU A 1 285 ? 14.408 10.264 -15.899 1.00 86.00 285 GLU A N 1
ATOM 2261 C CA . GLU A 1 285 ? 15.769 9.723 -15.820 1.00 86.00 285 GLU A CA 1
ATOM 2262 C C . GLU A 1 285 ? 16.154 9.347 -14.391 1.00 86.00 285 GLU A C 1
ATOM 2264 O O . GLU A 1 285 ? 16.736 8.281 -14.161 1.00 86.00 285 GLU A O 1
ATOM 2269 N N . TRP A 1 286 ? 15.799 10.191 -13.420 1.00 88.56 286 TRP A N 1
ATOM 2270 C CA . TRP A 1 286 ? 16.035 9.907 -12.012 1.00 88.56 286 TRP A CA 1
ATOM 2271 C C . TRP A 1 286 ? 15.257 8.673 -11.547 1.00 88.56 286 TRP A C 1
ATOM 2273 O O . TRP A 1 286 ? 15.859 7.763 -10.975 1.00 88.56 286 TRP A O 1
ATOM 2283 N N . ILE A 1 287 ? 13.955 8.598 -11.851 1.00 90.94 287 ILE A N 1
ATOM 2284 C CA . ILE A 1 287 ? 13.103 7.445 -11.526 1.00 90.94 287 ILE A CA 1
ATOM 2285 C C . ILE A 1 287 ? 13.683 6.168 -12.127 1.00 90.94 287 ILE A C 1
ATOM 2287 O O . ILE A 1 287 ? 13.926 5.214 -11.393 1.00 90.94 287 ILE A O 1
ATOM 2291 N N . LEU A 1 288 ? 13.947 6.146 -13.436 1.00 87.75 288 LEU A N 1
ATOM 2292 C CA . LEU A 1 288 ? 14.452 4.955 -14.120 1.00 87.75 288 LEU A CA 1
ATOM 2293 C C . LEU A 1 288 ? 15.796 4.507 -13.548 1.00 87.75 288 LEU A C 1
ATOM 2295 O O . LEU A 1 288 ? 15.982 3.319 -13.304 1.00 87.75 288 LEU A O 1
ATOM 2299 N N . THR A 1 289 ? 16.689 5.446 -13.231 1.00 88.12 289 THR A N 1
ATOM 2300 C CA . THR A 1 289 ? 17.956 5.130 -12.557 1.00 88.12 289 THR A CA 1
ATOM 2301 C C . THR A 1 289 ? 17.712 4.404 -11.230 1.00 88.12 289 THR A C 1
ATOM 2303 O O . THR A 1 289 ? 18.316 3.360 -10.978 1.00 88.12 289 THR A O 1
ATOM 2306 N N . LYS A 1 290 ? 16.790 4.905 -10.397 1.00 89.50 290 LYS A N 1
ATOM 2307 C CA . LYS A 1 290 ? 16.442 4.281 -9.108 1.00 89.50 290 LYS A CA 1
ATOM 2308 C C . LYS A 1 290 ? 15.743 2.939 -9.261 1.00 89.50 290 LYS A C 1
ATOM 2310 O O . LYS A 1 290 ? 16.000 2.028 -8.478 1.00 89.50 290 LYS A O 1
ATOM 2315 N N . VAL A 1 291 ? 14.909 2.791 -10.283 1.00 89.31 291 VAL A N 1
ATOM 2316 C CA . VAL A 1 291 ? 14.263 1.520 -10.608 1.00 89.31 291 VAL A CA 1
ATOM 2317 C C . VAL A 1 291 ? 15.299 0.476 -11.022 1.00 89.31 291 VAL A C 1
ATOM 2319 O O . VAL A 1 291 ? 15.267 -0.630 -10.487 1.00 89.31 291 VAL A O 1
ATOM 2322 N N . CYS A 1 292 ? 16.259 0.814 -11.890 1.00 86.25 292 CYS A N 1
ATOM 2323 C CA . CYS A 1 292 ? 17.319 -0.123 -12.274 1.00 86.25 292 CYS A CA 1
ATOM 2324 C C . CYS A 1 292 ? 18.174 -0.538 -11.061 1.00 86.25 292 CYS A C 1
ATOM 2326 O O . CYS A 1 292 ? 18.524 -1.710 -10.924 1.00 86.25 292 CYS A O 1
ATOM 2328 N N . GLU A 1 293 ? 18.475 0.392 -10.144 1.00 87.38 293 GLU A N 1
ATOM 2329 C CA . GLU A 1 293 ? 19.143 0.075 -8.872 1.00 87.38 293 GLU A CA 1
ATOM 2330 C C . GLU A 1 293 ? 18.294 -0.889 -8.015 1.00 87.38 293 GLU A C 1
ATOM 2332 O O . GLU A 1 293 ? 18.811 -1.893 -7.519 1.00 87.38 293 GLU A O 1
ATOM 2337 N N . GLY A 1 294 ? 16.987 -0.633 -7.891 1.00 86.44 294 GLY A N 1
ATOM 2338 C CA . GLY A 1 294 ? 16.042 -1.453 -7.127 1.00 86.44 294 GLY A CA 1
ATOM 2339 C C . GLY A 1 294 ? 15.812 -2.860 -7.693 1.00 86.44 294 GLY A C 1
ATOM 2340 O O . GLY A 1 294 ? 15.695 -3.816 -6.927 1.00 86.44 294 GLY A O 1
ATOM 2341 N N . LEU A 1 295 ? 15.833 -3.033 -9.020 1.00 86.31 295 LEU A N 1
ATOM 2342 C CA . LEU A 1 295 ? 15.695 -4.345 -9.674 1.00 86.31 295 LEU A CA 1
ATOM 2343 C C . LEU A 1 295 ? 16.812 -5.332 -9.297 1.00 86.31 295 LEU A C 1
ATOM 2345 O O . LEU A 1 295 ? 16.609 -6.543 -9.351 1.00 86.31 295 LEU A O 1
ATOM 2349 N N . ASN A 1 296 ? 17.976 -4.841 -8.863 1.00 83.62 296 ASN A N 1
ATOM 2350 C CA . ASN A 1 296 ? 19.068 -5.696 -8.392 1.00 83.62 296 ASN A CA 1
ATOM 2351 C C . ASN A 1 296 ? 18.842 -6.245 -6.968 1.00 83.62 296 ASN A C 1
ATOM 2353 O O . ASN A 1 296 ? 19.612 -7.083 -6.490 1.00 83.62 296 ASN A O 1
ATOM 2357 N N . GLN A 1 297 ? 17.793 -5.805 -6.268 1.00 81.81 297 GLN A N 1
ATOM 2358 C CA . GLN A 1 297 ? 17.494 -6.242 -4.909 1.00 81.81 297 GLN A CA 1
ATOM 2359 C C . GLN A 1 297 ? 16.530 -7.424 -4.871 1.00 81.81 297 GLN A C 1
ATOM 2361 O O . GLN A 1 297 ? 15.320 -7.277 -5.023 1.00 81.81 297 GLN A O 1
ATOM 2366 N N . ARG A 1 298 ? 17.041 -8.610 -4.530 1.00 75.44 298 ARG A N 1
ATOM 2367 C CA . ARG A 1 298 ? 16.232 -9.843 -4.480 1.00 75.44 298 ARG A CA 1
ATOM 2368 C C . ARG A 1 298 ? 14.982 -9.761 -3.593 1.00 75.44 298 ARG A C 1
ATOM 2370 O O . ARG A 1 298 ? 13.992 -10.408 -3.903 1.00 75.44 298 ARG A O 1
ATOM 2377 N N . SER A 1 299 ? 15.009 -9.006 -2.492 1.00 74.31 299 SER A N 1
ATOM 2378 C CA . SER A 1 299 ? 13.882 -8.925 -1.548 1.00 74.31 299 SER A CA 1
ATOM 2379 C C . SER A 1 299 ? 12.702 -8.090 -2.043 1.00 74.31 299 SER A C 1
ATOM 2381 O O . SER A 1 299 ? 11.599 -8.272 -1.543 1.00 74.31 299 SER A O 1
ATOM 2383 N N . THR A 1 300 ? 12.930 -7.170 -2.979 1.00 79.56 300 THR A N 1
ATOM 2384 C CA . THR A 1 300 ? 11.957 -6.156 -3.433 1.00 79.56 300 THR A CA 1
ATOM 2385 C C . THR A 1 300 ? 11.832 -6.105 -4.953 1.00 79.56 300 THR A C 1
ATOM 2387 O O . THR A 1 300 ? 11.049 -5.315 -5.472 1.00 79.56 300 THR A O 1
ATOM 2390 N N . VAL A 1 301 ? 12.558 -6.965 -5.675 1.00 83.81 301 VAL A N 1
ATOM 2391 C CA . VAL A 1 301 ? 12.601 -7.010 -7.143 1.00 83.81 301 VAL A CA 1
ATOM 2392 C C . VAL A 1 301 ? 11.211 -7.059 -7.772 1.00 83.81 301 VAL A C 1
ATOM 2394 O O . VAL A 1 301 ? 10.978 -6.401 -8.779 1.00 83.81 301 VAL A O 1
ATOM 2397 N N . VAL A 1 302 ? 10.259 -7.767 -7.155 1.00 80.38 302 VAL A N 1
ATOM 2398 C CA . VAL A 1 302 ? 8.894 -7.853 -7.684 1.00 80.38 302 VAL A CA 1
ATOM 2399 C C . VAL A 1 302 ? 8.162 -6.514 -7.593 1.00 80.38 302 VAL A C 1
ATOM 2401 O O . VAL A 1 302 ? 7.463 -6.144 -8.533 1.00 80.38 302 VAL A O 1
ATOM 2404 N N . LEU A 1 303 ? 8.348 -5.760 -6.505 1.00 83.25 303 LEU A N 1
ATOM 2405 C CA . LEU A 1 303 ? 7.759 -4.426 -6.358 1.00 83.25 303 LEU A CA 1
ATOM 2406 C C . LEU A 1 303 ? 8.378 -3.453 -7.367 1.00 83.25 303 LEU A C 1
ATOM 2408 O O . LEU A 1 303 ? 7.652 -2.712 -8.019 1.00 83.25 303 LEU A O 1
ATOM 2412 N N . TRP A 1 304 ? 9.700 -3.499 -7.557 1.00 88.88 304 TRP A N 1
ATOM 2413 C CA . TRP A 1 304 ? 10.389 -2.660 -8.542 1.00 88.88 304 TRP A CA 1
ATOM 2414 C C . TRP A 1 304 ? 9.995 -2.985 -9.980 1.00 88.88 304 TRP A C 1
ATOM 2416 O O . TRP A 1 304 ? 9.747 -2.069 -10.759 1.00 88.88 304 TRP A O 1
ATOM 2426 N N . ALA A 1 305 ? 9.877 -4.268 -10.324 1.00 84.38 305 ALA A N 1
ATOM 2427 C CA . ALA A 1 305 ? 9.395 -4.696 -11.633 1.00 84.38 305 ALA A CA 1
ATOM 2428 C C . ALA A 1 305 ? 7.935 -4.272 -11.859 1.00 84.38 305 ALA A C 1
ATOM 2430 O O . ALA A 1 305 ? 7.609 -3.743 -12.918 1.00 84.38 305 ALA A O 1
ATOM 2431 N N . SER A 1 306 ? 7.073 -4.424 -10.849 1.00 84.00 306 SER A N 1
ATOM 2432 C CA . SER A 1 306 ? 5.670 -3.985 -10.931 1.00 84.00 306 SER A CA 1
ATOM 2433 C C . SER A 1 306 ? 5.577 -2.466 -11.080 1.00 84.00 306 SER A C 1
ATOM 2435 O O . SER A 1 306 ? 4.808 -1.961 -11.889 1.00 84.00 306 SER A O 1
ATOM 2437 N N . PHE A 1 307 ? 6.410 -1.715 -10.356 1.00 89.44 307 PHE A N 1
ATOM 2438 C CA . PHE A 1 307 ? 6.429 -0.259 -10.457 1.00 89.44 307 PHE A CA 1
ATOM 2439 C C . PHE A 1 307 ? 6.948 0.201 -11.817 1.00 89.44 307 PHE A C 1
ATOM 2441 O O . PHE A 1 307 ? 6.364 1.104 -12.407 1.00 89.44 307 PHE A O 1
ATOM 2448 N N . LEU A 1 308 ? 7.994 -0.444 -12.344 1.00 88.50 308 LEU A N 1
ATOM 2449 C CA . LEU A 1 308 ? 8.481 -0.187 -13.696 1.00 88.50 308 LEU A CA 1
ATOM 2450 C C . LEU A 1 308 ? 7.378 -0.423 -14.728 1.00 88.50 308 LEU A C 1
ATOM 2452 O O . LEU A 1 308 ? 7.179 0.412 -15.607 1.00 88.50 308 LEU A O 1
ATOM 2456 N N . TRP A 1 309 ? 6.652 -1.534 -14.599 1.00 85.19 309 TRP A N 1
ATOM 2457 C CA . TRP A 1 309 ? 5.518 -1.839 -15.459 1.00 85.19 309 TRP A CA 1
ATOM 2458 C C . TRP A 1 309 ? 4.461 -0.732 -15.412 1.00 85.19 309 TRP A C 1
ATOM 2460 O O . TRP A 1 309 ? 4.101 -0.203 -16.461 1.00 85.19 309 TRP A O 1
ATOM 2470 N N . GLU A 1 310 ? 3.998 -0.341 -14.221 1.00 85.19 310 GLU A N 1
ATOM 2471 C CA . GLU A 1 310 ? 2.999 0.725 -14.082 1.00 85.19 310 GLU A CA 1
ATOM 2472 C C . GLU A 1 310 ? 3.512 2.047 -14.648 1.00 85.19 310 GLU A C 1
ATOM 2474 O O . GLU A 1 310 ? 2.830 2.688 -15.447 1.00 85.19 310 GLU A O 1
ATOM 2479 N N . PHE A 1 311 ? 4.745 2.424 -14.308 1.00 87.31 311 PHE A N 1
ATOM 2480 C CA . PHE A 1 311 ? 5.365 3.659 -14.769 1.00 87.31 311 PHE A CA 1
ATOM 2481 C C . PHE A 1 311 ? 5.458 3.717 -16.294 1.00 87.31 311 PHE A C 1
ATOM 2483 O O . PHE A 1 311 ? 5.072 4.725 -16.888 1.00 87.31 311 PHE A O 1
ATOM 2490 N N . ILE A 1 312 ? 5.898 2.628 -16.932 1.00 81.00 312 ILE A N 1
ATOM 2491 C CA . ILE A 1 312 ? 5.906 2.502 -18.389 1.00 81.00 312 ILE A CA 1
ATOM 2492 C C . ILE A 1 312 ? 4.468 2.564 -18.903 1.00 81.00 312 ILE A C 1
ATOM 2494 O O . ILE A 1 312 ? 4.148 3.428 -19.710 1.00 81.00 312 ILE A O 1
ATOM 2498 N N . SER A 1 313 ? 3.563 1.726 -18.407 1.00 78.75 313 SER A N 1
ATOM 2499 C CA . SER A 1 313 ? 2.202 1.624 -18.939 1.00 78.75 313 SER A CA 1
ATOM 2500 C C . SER A 1 313 ? 1.459 2.967 -19.001 1.00 78.75 313 SER A C 1
ATOM 2502 O O . SER A 1 313 ? 0.716 3.189 -19.959 1.00 78.75 313 SER A O 1
ATOM 2504 N N . GLN A 1 314 ? 1.716 3.862 -18.037 1.00 79.62 314 GLN A N 1
ATOM 2505 C CA . GLN A 1 314 ? 1.100 5.185 -17.919 1.00 79.62 314 GLN A CA 1
ATOM 2506 C C . GLN A 1 314 ? 1.840 6.301 -18.679 1.00 79.62 314 GLN A C 1
ATOM 2508 O O . GLN A 1 314 ? 1.245 7.347 -18.930 1.00 79.62 314 GLN A O 1
ATOM 2513 N N . ASN A 1 315 ? 3.109 6.108 -19.061 1.00 76.19 315 ASN A N 1
ATOM 2514 C CA . ASN A 1 315 ? 3.961 7.149 -19.660 1.00 76.19 315 ASN A CA 1
ATOM 2515 C C . ASN A 1 315 ? 4.486 6.789 -21.062 1.00 76.19 315 ASN A C 1
ATOM 2517 O O . ASN A 1 315 ? 5.583 7.200 -21.429 1.00 76.19 315 ASN A O 1
ATOM 2521 N N . ARG A 1 316 ? 3.688 6.074 -21.874 1.00 69.62 316 ARG A N 1
ATOM 2522 C CA . ARG A 1 316 ? 4.035 5.529 -23.218 1.00 69.62 316 ARG A CA 1
ATOM 2523 C C . ARG A 1 316 ? 4.713 6.480 -24.204 1.00 69.62 316 ARG A C 1
ATOM 2525 O O . ARG A 1 316 ? 5.320 6.023 -25.165 1.00 69.62 316 ARG A O 1
ATOM 2532 N N . HIS A 1 317 ? 4.619 7.782 -23.976 1.00 68.25 317 HIS A N 1
ATOM 2533 C CA . HIS A 1 317 ? 5.058 8.815 -24.908 1.00 68.25 317 HIS A CA 1
ATOM 2534 C C . HIS A 1 317 ? 6.322 9.559 -24.462 1.00 68.25 317 HIS A C 1
ATOM 2536 O O . HIS A 1 317 ? 6.821 10.389 -25.218 1.00 68.25 317 HIS A O 1
ATOM 2542 N N . VAL A 1 318 ? 6.828 9.311 -23.248 1.00 60.50 318 VAL A N 1
ATOM 2543 C CA . VAL A 1 318 ? 7.895 10.125 -22.650 1.00 60.50 318 VAL A CA 1
ATOM 2544 C C . VAL A 1 318 ? 8.894 9.214 -21.943 1.00 60.50 318 VAL A C 1
ATOM 2546 O O . VAL A 1 318 ? 8.723 8.883 -20.773 1.00 60.50 318 VAL A O 1
ATOM 2549 N N . TYR A 1 319 ? 9.949 8.791 -22.644 1.00 66.00 319 TYR A N 1
ATOM 2550 C CA . TYR A 1 319 ? 10.998 7.975 -22.033 1.00 66.00 319 TYR A CA 1
ATOM 2551 C C . TYR A 1 319 ? 12.400 8.403 -22.431 1.00 66.00 319 TYR A C 1
ATOM 2553 O O . TYR A 1 319 ? 12.689 8.659 -23.599 1.00 66.00 319 TYR A O 1
ATOM 2561 N N . SER A 1 320 ? 13.303 8.340 -21.452 1.00 66.25 320 SER A N 1
ATOM 2562 C CA . SER A 1 320 ? 14.733 8.218 -21.714 1.00 66.25 320 SER A CA 1
ATOM 2563 C C . SER A 1 320 ? 15.035 6.785 -22.159 1.00 66.25 320 SER A C 1
ATOM 2565 O O . SER A 1 320 ? 15.171 5.877 -21.336 1.00 66.25 320 SER A O 1
ATOM 2567 N N . LEU A 1 321 ? 15.095 6.570 -23.474 1.00 65.38 321 LEU A N 1
ATOM 2568 C CA . LEU A 1 321 ? 15.317 5.247 -24.071 1.00 65.38 321 LEU A CA 1
ATOM 2569 C C . LEU A 1 321 ? 16.668 4.632 -23.673 1.00 65.38 321 LEU A C 1
ATOM 2571 O O . LEU A 1 321 ? 16.779 3.414 -23.579 1.00 65.38 321 LEU A O 1
ATOM 2575 N N . GLU A 1 322 ? 17.666 5.462 -23.362 1.00 66.88 322 GLU A N 1
ATOM 2576 C CA . GLU A 1 322 ? 18.984 5.009 -22.900 1.00 66.88 322 GLU A CA 1
ATOM 2577 C C . GLU A 1 322 ? 18.918 4.364 -21.510 1.00 66.88 322 GLU A C 1
ATOM 2579 O O . GLU A 1 322 ? 19.490 3.301 -21.291 1.00 66.88 322 GLU A O 1
ATOM 2584 N N . LYS A 1 323 ? 18.146 4.934 -20.575 1.00 72.44 323 LYS A N 1
ATOM 2585 C CA . LYS A 1 323 ? 17.981 4.345 -19.235 1.00 72.44 323 LYS A CA 1
ATOM 2586 C C . LYS A 1 323 ? 17.097 3.107 -19.216 1.00 72.44 323 LYS A C 1
ATOM 2588 O O . LYS A 1 323 ? 17.305 2.219 -18.391 1.00 72.44 323 LYS A O 1
ATOM 2593 N N . LEU A 1 324 ? 16.143 3.011 -20.138 1.00 70.94 324 LEU A N 1
ATOM 2594 C CA . LEU A 1 324 ? 15.385 1.775 -20.326 1.00 70.94 324 LEU A CA 1
ATOM 2595 C C . LEU A 1 324 ? 16.275 0.637 -20.847 1.00 70.94 324 LEU A C 1
ATOM 2597 O O . LEU A 1 324 ? 16.115 -0.499 -20.400 1.00 70.94 324 LEU A O 1
ATOM 2601 N N . ALA A 1 325 ? 17.252 0.943 -21.708 1.00 69.69 325 ALA A N 1
ATOM 2602 C CA . ALA A 1 325 ? 18.259 -0.024 -22.137 1.00 69.69 325 ALA A CA 1
ATOM 2603 C C . ALA A 1 325 ? 19.145 -0.499 -20.974 1.00 69.69 325 ALA A C 1
ATOM 2605 O O . ALA A 1 325 ? 19.301 -1.709 -20.815 1.00 69.69 325 ALA A O 1
ATOM 2606 N N . ASP A 1 326 ? 19.605 0.396 -20.090 1.00 73.19 326 ASP A N 1
ATOM 2607 C CA . ASP A 1 326 ? 20.368 0.015 -18.883 1.00 73.19 326 ASP A CA 1
ATOM 2608 C C . ASP A 1 326 ? 19.602 -1.007 -18.013 1.00 73.19 326 ASP A C 1
ATOM 2610 O O . ASP A 1 326 ? 20.164 -1.982 -17.508 1.00 73.19 326 ASP A O 1
ATOM 2614 N N . CYS A 1 327 ? 18.291 -0.806 -17.853 1.00 77.75 327 CYS A N 1
ATOM 2615 C CA . CYS A 1 327 ? 17.418 -1.717 -17.113 1.00 77.75 327 CYS A CA 1
ATOM 2616 C C . CYS A 1 327 ? 17.196 -3.060 -17.839 1.00 77.75 327 CYS A C 1
ATOM 2618 O O . CYS A 1 327 ? 16.981 -4.082 -17.179 1.00 77.75 327 CYS A O 1
ATOM 2620 N N . SER A 1 328 ? 17.243 -3.081 -19.176 1.00 78.56 328 SER A N 1
ATOM 2621 C CA . SER A 1 328 ? 16.865 -4.241 -19.993 1.00 78.56 328 SER A CA 1
ATOM 2622 C C . SER A 1 328 ? 17.702 -5.485 -19.697 1.00 78.56 328 SER A C 1
ATOM 2624 O O . SER A 1 328 ? 17.137 -6.564 -19.552 1.00 78.56 328 SER A O 1
ATOM 2626 N N . THR A 1 329 ? 19.011 -5.350 -19.468 1.00 78.88 329 THR A N 1
ATOM 2627 C CA . THR A 1 329 ? 19.890 -6.477 -19.109 1.00 78.88 329 THR A CA 1
ATOM 2628 C C . THR A 1 329 ? 19.489 -7.120 -17.781 1.00 78.88 329 THR A C 1
ATOM 2630 O O . THR A 1 329 ? 19.514 -8.343 -17.636 1.00 78.88 329 THR A O 1
ATOM 2633 N N . THR A 1 330 ? 19.104 -6.316 -16.787 1.00 82.75 330 THR A N 1
ATOM 2634 C CA . THR A 1 330 ? 18.623 -6.839 -15.500 1.00 82.75 330 THR A CA 1
ATOM 2635 C C . THR A 1 330 ? 17.267 -7.515 -15.662 1.00 82.75 330 THR A C 1
ATOM 2637 O O . THR A 1 330 ? 17.058 -8.590 -15.111 1.00 82.75 330 THR A O 1
ATOM 2640 N N . ILE A 1 331 ? 16.365 -6.945 -16.460 1.00 82.31 331 ILE A N 1
ATOM 2641 C CA . ILE A 1 331 ? 15.053 -7.548 -16.724 1.00 82.31 331 ILE A CA 1
ATOM 2642 C C . ILE A 1 331 ? 15.209 -8.854 -17.518 1.00 82.31 331 ILE A C 1
ATOM 2644 O O . ILE A 1 331 ? 14.551 -9.835 -17.196 1.00 82.31 331 ILE A O 1
ATOM 2648 N N . MET A 1 332 ? 16.145 -8.923 -18.468 1.00 78.31 332 MET A N 1
ATOM 2649 C CA . MET A 1 332 ? 16.511 -10.148 -19.191 1.00 78.31 332 MET A CA 1
ATOM 2650 C C . MET A 1 332 ? 17.002 -11.248 -18.254 1.00 78.31 332 MET A C 1
ATOM 2652 O O . MET A 1 332 ? 16.557 -12.389 -18.365 1.00 78.31 332 MET A O 1
ATOM 2656 N N . LYS A 1 333 ? 17.857 -10.912 -17.279 1.00 80.44 333 LYS A N 1
ATOM 2657 C CA . LYS A 1 333 ? 18.275 -11.862 -16.232 1.00 80.44 333 LYS A CA 1
ATOM 2658 C C . LYS A 1 333 ? 17.088 -12.422 -15.458 1.00 80.44 333 LYS A C 1
ATOM 2660 O O . LYS A 1 333 ? 17.089 -13.601 -15.132 1.00 80.44 333 LYS A O 1
ATOM 2665 N N . LEU A 1 334 ? 16.095 -11.585 -15.156 1.00 78.44 334 LEU A N 1
ATOM 2666 C CA . LEU A 1 334 ? 14.884 -12.004 -14.448 1.00 78.44 334 LEU A CA 1
ATOM 2667 C C . LEU A 1 334 ? 13.967 -12.856 -15.336 1.00 78.44 334 LEU A C 1
ATOM 2669 O O . LEU A 1 334 ? 13.436 -13.857 -14.872 1.00 78.44 334 LEU A O 1
ATOM 2673 N N . ALA A 1 335 ? 13.820 -12.497 -16.612 1.00 72.44 335 ALA A N 1
ATOM 2674 C CA . ALA A 1 335 ? 12.987 -13.204 -17.586 1.00 72.44 335 ALA A CA 1
ATOM 2675 C C . ALA A 1 335 ? 13.545 -14.579 -17.996 1.00 72.44 335 ALA A C 1
ATOM 2677 O O . ALA A 1 335 ? 12.807 -15.417 -18.499 1.00 72.44 335 ALA A O 1
ATOM 2678 N N . THR A 1 336 ? 14.838 -14.819 -17.776 1.00 69.69 336 THR A N 1
ATOM 2679 C CA . THR A 1 336 ? 15.533 -16.070 -18.130 1.00 69.69 336 THR A CA 1
ATOM 2680 C C . THR A 1 336 ? 15.885 -16.928 -16.911 1.00 69.69 336 THR A C 1
ATOM 2682 O O . THR A 1 336 ? 16.638 -17.898 -17.022 1.00 69.69 336 THR A O 1
ATOM 2685 N N . MET A 1 337 ? 15.350 -16.592 -15.729 1.00 69.94 337 MET A N 1
ATOM 2686 C CA . MET A 1 337 ? 15.480 -17.441 -14.544 1.00 69.94 337 MET A CA 1
ATOM 2687 C C . MET A 1 337 ? 14.843 -18.812 -14.808 1.00 69.94 337 MET A C 1
ATOM 2689 O O . MET A 1 337 ? 13.770 -18.894 -15.394 1.00 69.94 337 MET A O 1
ATOM 2693 N N . LYS A 1 338 ? 15.509 -19.884 -14.355 1.00 60.38 338 LYS A N 1
ATOM 2694 C CA . LYS A 1 338 ? 15.102 -21.276 -14.627 1.00 60.38 338 LYS A CA 1
ATOM 2695 C C . LYS A 1 338 ? 13.746 -21.666 -14.038 1.00 60.38 338 LYS A C 1
ATOM 2697 O O . LYS A 1 338 ? 13.156 -22.624 -14.510 1.00 60.38 338 LYS A O 1
ATOM 2702 N N . ASP A 1 339 ? 13.286 -20.945 -13.023 1.00 63.53 339 ASP A N 1
ATOM 2703 C CA . ASP A 1 339 ? 12.003 -21.198 -12.382 1.00 63.53 339 ASP A CA 1
ATOM 2704 C C . ASP A 1 339 ? 10.918 -20.361 -13.090 1.00 63.53 339 ASP A C 1
ATOM 2706 O O . ASP A 1 339 ? 11.044 -19.130 -13.171 1.00 63.53 339 ASP A O 1
ATOM 2710 N N . ASP A 1 340 ? 9.837 -20.994 -13.569 1.00 58.75 340 ASP A N 1
ATOM 2711 C CA . ASP A 1 340 ? 8.626 -20.299 -14.040 1.00 58.75 340 ASP A CA 1
ATOM 2712 C C . ASP A 1 340 ? 7.916 -19.636 -12.851 1.00 58.75 340 ASP A C 1
ATOM 2714 O O . ASP A 1 340 ? 6.984 -20.158 -12.233 1.00 58.75 340 ASP A O 1
ATOM 2718 N N . THR A 1 341 ? 8.432 -18.470 -12.470 1.00 67.38 341 THR A N 1
ATOM 2719 C CA . THR A 1 341 ? 7.879 -17.656 -11.398 1.00 67.38 341 THR A CA 1
ATOM 2720 C C . THR A 1 341 ? 7.037 -16.523 -11.978 1.00 67.38 341 THR A C 1
ATOM 2722 O O . THR A 1 341 ? 7.306 -16.030 -13.077 1.00 67.38 341 THR A O 1
ATOM 2725 N N . PRO A 1 342 ? 6.069 -15.990 -11.212 1.00 65.75 342 PRO A N 1
ATOM 2726 C CA . PRO A 1 342 ? 5.337 -14.798 -11.628 1.00 65.75 342 PRO A CA 1
ATOM 2727 C C . PRO A 1 342 ? 6.245 -13.596 -11.957 1.00 65.75 342 PRO A C 1
ATOM 2729 O O . PRO A 1 342 ? 5.885 -12.752 -12.774 1.00 65.75 342 PRO A O 1
ATOM 2732 N N . LEU A 1 343 ? 7.444 -13.538 -11.361 1.00 71.81 343 LEU A N 1
ATOM 2733 C CA . LEU A 1 343 ? 8.465 -12.539 -11.675 1.00 71.81 343 LEU A CA 1
ATOM 2734 C C . LEU A 1 343 ? 9.076 -12.747 -13.068 1.00 71.81 343 LEU A C 1
ATOM 2736 O O . LEU A 1 343 ? 9.235 -11.771 -13.797 1.00 71.81 343 LEU A O 1
ATOM 2740 N N . THR A 1 344 ? 9.380 -13.991 -13.445 1.00 69.06 344 THR A N 1
ATOM 2741 C CA . THR A 1 344 ? 9.906 -14.361 -14.771 1.00 69.06 344 THR A CA 1
ATOM 2742 C C . THR A 1 344 ? 8.945 -13.914 -15.879 1.00 69.06 344 THR A C 1
ATOM 2744 O O . THR A 1 344 ? 9.343 -13.275 -16.857 1.00 69.06 344 THR A O 1
ATOM 2747 N N . ARG A 1 345 ? 7.643 -14.152 -15.679 1.00 68.06 345 ARG A N 1
ATOM 2748 C CA . ARG A 1 345 ? 6.578 -13.728 -16.602 1.00 68.06 345 ARG A CA 1
ATOM 2749 C C . ARG A 1 345 ? 6.422 -12.209 -16.653 1.00 68.06 345 ARG A C 1
ATOM 2751 O O . ARG A 1 345 ? 6.397 -11.632 -17.735 1.00 68.06 345 ARG A O 1
ATOM 2758 N N . LEU A 1 346 ? 6.382 -11.536 -15.497 1.00 71.50 346 LEU A N 1
ATOM 2759 C CA . LEU A 1 346 ? 6.318 -10.069 -15.431 1.00 71.50 346 LEU A CA 1
ATOM 2760 C C . LEU A 1 346 ? 7.509 -9.421 -16.152 1.00 71.50 346 LEU A C 1
ATOM 2762 O O . LEU A 1 346 ? 7.322 -8.488 -16.928 1.00 71.50 346 LEU A O 1
ATOM 2766 N N . ALA A 1 347 ? 8.721 -9.936 -15.940 1.00 76.19 347 ALA A N 1
ATOM 2767 C CA . ALA A 1 347 ? 9.920 -9.467 -16.625 1.00 76.19 347 ALA A CA 1
ATOM 2768 C C . ALA A 1 347 ? 9.819 -9.654 -18.148 1.00 76.19 347 ALA A C 1
ATOM 2770 O O . ALA A 1 347 ? 10.144 -8.734 -18.899 1.00 76.19 347 ALA A O 1
ATOM 2771 N N . SER A 1 348 ? 9.290 -10.794 -18.599 1.00 72.81 348 SER A N 1
ATOM 2772 C CA . SER A 1 348 ? 9.034 -11.059 -20.020 1.00 72.81 348 SER A CA 1
ATOM 2773 C C . SER A 1 348 ? 8.035 -10.061 -20.618 1.00 72.81 348 SER A C 1
ATOM 2775 O O . SER A 1 348 ? 8.288 -9.505 -21.685 1.00 72.81 348 SER A O 1
ATOM 2777 N N . PHE A 1 349 ? 6.941 -9.751 -19.913 1.00 73.12 349 PHE A N 1
ATOM 2778 C CA . PHE A 1 349 ? 5.983 -8.731 -20.354 1.00 73.12 349 PHE A CA 1
ATOM 2779 C C . PHE A 1 349 ? 6.590 -7.329 -20.403 1.00 73.12 349 PHE A C 1
ATOM 2781 O O . PHE A 1 349 ? 6.304 -6.578 -21.334 1.00 73.12 349 PHE A O 1
ATOM 2788 N N . ILE A 1 350 ? 7.432 -6.962 -19.433 1.00 76.75 350 ILE A N 1
ATOM 2789 C CA . ILE A 1 350 ? 8.116 -5.664 -19.445 1.00 76.75 350 ILE A CA 1
ATOM 2790 C C . ILE A 1 350 ? 9.018 -5.561 -20.676 1.00 76.75 350 ILE A C 1
ATOM 2792 O O . ILE A 1 350 ? 8.948 -4.560 -21.381 1.00 76.75 350 ILE A O 1
ATOM 2796 N N . LEU A 1 351 ? 9.822 -6.587 -20.969 1.00 75.69 351 LEU A N 1
ATOM 2797 C CA . LEU A 1 351 ? 10.691 -6.603 -22.151 1.00 75.69 351 LEU A CA 1
ATOM 2798 C C . LEU A 1 351 ? 9.896 -6.505 -23.447 1.00 75.69 351 LEU A C 1
ATOM 2800 O O . LEU A 1 351 ? 10.248 -5.710 -24.320 1.00 75.69 351 LEU A O 1
ATOM 2804 N N . LEU A 1 352 ? 8.795 -7.252 -23.543 1.00 72.88 352 LEU A N 1
ATOM 2805 C CA . LEU A 1 352 ? 7.915 -7.187 -24.697 1.00 72.88 352 LEU A CA 1
ATOM 2806 C C . LEU A 1 352 ? 7.374 -5.770 -24.887 1.00 72.88 352 LEU A C 1
ATOM 2808 O O . LEU A 1 352 ? 7.489 -5.213 -25.977 1.00 72.88 352 LEU A O 1
ATOM 2812 N N . THR A 1 353 ? 6.838 -5.166 -23.825 1.00 73.94 353 THR A N 1
ATOM 2813 C CA . THR A 1 353 ? 6.335 -3.791 -23.867 1.00 73.94 353 THR A CA 1
ATOM 2814 C C . THR A 1 353 ? 7.432 -2.829 -24.284 1.00 73.94 353 THR A C 1
ATOM 2816 O O . THR A 1 353 ? 7.209 -2.046 -25.197 1.00 73.94 353 THR A O 1
ATOM 2819 N N . LEU A 1 354 ? 8.622 -2.922 -23.691 1.00 76.50 354 LEU A N 1
ATOM 2820 C CA . LEU A 1 354 ? 9.758 -2.076 -24.040 1.00 76.50 354 LEU A CA 1
ATOM 2821 C C . LEU A 1 354 ? 10.123 -2.185 -25.528 1.00 76.50 354 LEU A C 1
ATOM 2823 O O . LEU A 1 354 ? 10.210 -1.168 -26.212 1.00 76.50 354 LEU A O 1
ATOM 2827 N N . SER A 1 355 ? 10.226 -3.407 -26.057 1.00 72.00 355 SER A N 1
ATOM 2828 C CA . SER A 1 355 ? 10.495 -3.649 -27.483 1.00 72.00 355 SER A CA 1
ATOM 2829 C C . SER A 1 355 ? 9.414 -3.080 -28.417 1.00 72.00 355 SER A C 1
ATOM 2831 O O . SER A 1 355 ? 9.673 -2.824 -29.590 1.00 72.00 355 SER A O 1
ATOM 2833 N N . ARG A 1 356 ? 8.202 -2.855 -27.892 1.00 71.44 356 ARG A N 1
ATOM 2834 C CA . ARG A 1 356 ? 7.020 -2.359 -28.611 1.00 71.44 356 ARG A CA 1
ATOM 2835 C C . ARG A 1 356 ? 6.631 -0.925 -28.244 1.00 71.44 356 ARG A C 1
ATOM 2837 O O . ARG A 1 356 ? 5.538 -0.498 -28.598 1.00 71.44 356 ARG A O 1
ATOM 2844 N N . ILE A 1 357 ? 7.478 -0.157 -27.555 1.00 69.12 357 ILE A N 1
ATOM 2845 C CA . ILE A 1 357 ? 7.208 1.272 -27.298 1.00 69.12 357 ILE A CA 1
ATOM 2846 C C . ILE A 1 357 ? 7.479 2.109 -28.548 1.00 69.12 357 ILE A C 1
ATOM 2848 O O . ILE A 1 357 ? 6.674 2.963 -28.912 1.00 69.12 357 ILE A O 1
ATOM 2852 N N . SER A 1 358 ? 8.627 1.887 -29.187 1.00 65.88 358 SER A N 1
ATOM 2853 C CA . SER A 1 358 ? 9.022 2.572 -30.416 1.00 65.88 358 SER A CA 1
ATOM 2854 C C . SER A 1 358 ? 10.174 1.837 -31.111 1.00 65.88 358 SER A C 1
ATOM 2856 O O . SER A 1 358 ? 10.929 1.124 -30.442 1.00 65.88 358 SER A O 1
ATOM 2858 N N . PRO A 1 359 ? 10.376 2.059 -32.423 1.00 65.31 359 PRO A N 1
ATOM 2859 C CA . PRO A 1 359 ? 11.563 1.604 -33.155 1.00 65.31 359 PRO A CA 1
ATOM 2860 C C . PRO A 1 359 ? 12.887 1.940 -32.449 1.00 65.31 359 PRO A C 1
ATOM 2862 O O . PRO A 1 359 ? 13.731 1.073 -32.254 1.00 65.31 359 PRO A O 1
ATOM 2865 N N . LEU A 1 360 ? 13.024 3.178 -31.960 1.00 68.94 360 LEU A N 1
ATOM 2866 C CA . LEU A 1 360 ? 14.222 3.652 -31.258 1.00 68.94 360 LEU A CA 1
ATOM 2867 C C . LEU A 1 360 ? 14.431 2.945 -29.903 1.00 68.94 360 LEU A C 1
ATOM 2869 O O . LEU A 1 360 ? 15.558 2.796 -29.441 1.00 68.94 360 LEU A O 1
ATOM 2873 N N . SER A 1 361 ? 13.353 2.497 -29.247 1.00 70.94 361 SER A N 1
ATOM 2874 C CA . SER A 1 361 ? 13.447 1.686 -28.027 1.00 70.94 361 SER A CA 1
ATOM 2875 C C . SER A 1 361 ? 13.991 0.293 -28.327 1.00 70.94 361 SER A C 1
ATOM 2877 O O . SER A 1 361 ? 14.921 -0.162 -27.659 1.00 70.94 361 SER A O 1
ATOM 2879 N N . ALA A 1 362 ? 13.462 -0.349 -29.372 1.00 68.69 362 ALA A N 1
ATOM 2880 C CA . ALA A 1 362 ? 13.942 -1.642 -29.842 1.00 68.69 362 ALA A CA 1
ATOM 2881 C C . ALA A 1 362 ? 15.415 -1.575 -30.280 1.00 68.69 362 ALA A C 1
ATOM 2883 O O . ALA A 1 362 ? 16.178 -2.480 -29.943 1.00 68.69 362 ALA A O 1
ATOM 2884 N N . GLU A 1 363 ? 15.829 -0.478 -30.925 1.00 72.94 363 GLU A N 1
ATOM 2885 C CA . GLU A 1 363 ? 17.221 -0.215 -31.309 1.00 72.94 363 GLU A CA 1
ATOM 2886 C C . GLU A 1 363 ? 18.174 -0.153 -30.116 1.00 72.94 363 GLU A C 1
ATOM 2888 O O . GLU A 1 363 ? 19.259 -0.729 -30.147 1.00 72.94 363 GLU A O 1
ATOM 2893 N N . LYS A 1 364 ? 17.768 0.512 -29.033 1.00 76.00 364 LYS A N 1
ATOM 2894 C CA . LYS A 1 364 ? 18.613 0.664 -27.843 1.00 76.00 364 LYS A CA 1
ATOM 2895 C C . LYS A 1 364 ? 18.685 -0.606 -26.998 1.00 76.00 364 LYS A C 1
ATOM 2897 O O . LYS A 1 364 ? 19.715 -0.870 -26.390 1.00 76.00 364 LYS A O 1
ATOM 2902 N N . ILE A 1 365 ? 17.603 -1.378 -26.947 1.00 76.94 365 ILE A N 1
ATOM 2903 C CA . ILE A 1 365 ? 17.492 -2.567 -26.091 1.00 76.94 365 ILE A CA 1
ATOM 2904 C C . ILE A 1 365 ? 18.030 -3.825 -26.787 1.00 76.94 365 ILE A C 1
ATOM 2906 O O . ILE A 1 365 ? 18.608 -4.691 -26.130 1.00 76.94 365 ILE A O 1
ATOM 2910 N N . GLY A 1 366 ? 17.872 -3.925 -28.110 1.00 75.00 366 GLY A N 1
ATOM 2911 C CA . GLY A 1 366 ? 18.268 -5.090 -28.904 1.00 75.00 366 GLY A CA 1
ATOM 2912 C C . GLY A 1 366 ? 19.715 -5.549 -28.672 1.00 75.00 366 GLY A C 1
ATOM 2913 O O . GLY A 1 366 ? 19.907 -6.725 -28.356 1.00 75.00 366 GLY A O 1
ATOM 2914 N N . PRO A 1 367 ? 20.725 -4.660 -28.743 1.00 79.69 367 PRO A N 1
ATOM 2915 C CA . PRO A 1 367 ? 22.119 -5.020 -28.487 1.00 79.69 367 PRO A CA 1
ATOM 2916 C C . PRO A 1 367 ? 22.357 -5.587 -27.081 1.00 79.69 367 PRO A C 1
ATOM 2918 O O . PRO A 1 367 ? 23.049 -6.590 -26.937 1.00 79.69 367 PRO A O 1
ATOM 2921 N N . SER A 1 368 ? 21.741 -5.004 -26.047 1.00 77.44 368 SER A N 1
ATOM 2922 C CA . SER A 1 368 ? 21.872 -5.478 -24.661 1.00 77.44 368 SER A CA 1
ATOM 2923 C C . SER A 1 368 ? 21.225 -6.848 -24.445 1.00 77.44 368 SER A C 1
ATOM 2925 O O . SER A 1 368 ? 21.770 -7.689 -23.728 1.00 77.44 368 SER A O 1
ATOM 2927 N N . ILE A 1 369 ? 20.083 -7.102 -25.097 1.00 74.75 369 ILE A N 1
ATOM 2928 C CA . ILE A 1 369 ? 19.455 -8.430 -25.129 1.00 74.75 369 ILE A CA 1
ATOM 2929 C C . ILE A 1 369 ? 20.402 -9.437 -25.788 1.00 74.75 369 ILE A C 1
ATOM 2931 O O . ILE A 1 369 ? 20.638 -10.508 -25.230 1.00 74.75 369 ILE A O 1
ATOM 2935 N N . LEU A 1 370 ? 20.962 -9.092 -26.950 1.00 72.12 370 LEU A N 1
ATOM 2936 C CA . LEU A 1 370 ? 21.850 -9.968 -27.709 1.00 72.12 370 LEU A CA 1
ATOM 2937 C C . LEU A 1 370 ? 23.121 -10.320 -26.924 1.00 72.12 370 LEU A C 1
ATOM 2939 O O . LEU A 1 370 ? 23.467 -11.496 -26.808 1.00 72.12 370 LEU A O 1
ATOM 2943 N N . GLU A 1 371 ? 23.778 -9.317 -26.340 1.00 74.12 371 GLU A N 1
ATOM 2944 C CA . GLU A 1 371 ? 24.975 -9.490 -25.512 1.00 74.12 371 GLU A CA 1
ATOM 2945 C C . GLU A 1 371 ? 24.690 -10.408 -24.316 1.00 74.12 371 GLU A C 1
ATOM 2947 O O . GLU A 1 371 ? 25.464 -11.323 -24.020 1.00 74.12 371 GLU A O 1
ATOM 2952 N N . TYR A 1 372 ? 23.542 -10.216 -23.658 1.00 74.12 372 TYR A N 1
ATOM 2953 C CA . TYR A 1 372 ? 23.127 -11.069 -22.552 1.00 74.12 372 TYR A CA 1
ATOM 2954 C C . TYR A 1 372 ? 22.944 -12.528 -22.983 1.00 74.12 372 TYR A C 1
ATOM 2956 O O . TYR A 1 372 ? 23.428 -13.433 -22.297 1.00 74.12 372 TYR A O 1
ATOM 2964 N N . LEU A 1 373 ? 22.271 -12.768 -24.112 1.00 70.62 373 LEU A N 1
ATOM 2965 C CA . LEU A 1 373 ? 22.061 -14.120 -24.629 1.00 70.62 373 LEU A CA 1
ATOM 2966 C C . LEU A 1 373 ? 23.379 -14.792 -24.988 1.00 70.62 373 LEU A C 1
ATOM 2968 O O . LEU A 1 373 ? 23.608 -15.929 -24.582 1.00 70.62 373 LEU A O 1
ATOM 2972 N N . TYR A 1 374 ? 24.278 -14.071 -25.657 1.00 68.25 374 TYR A N 1
ATOM 2973 C CA . TYR A 1 374 ? 25.604 -14.580 -25.988 1.00 68.25 374 TYR A CA 1
ATOM 2974 C C . TYR A 1 374 ? 26.391 -14.976 -24.732 1.00 68.25 374 TYR A C 1
ATOM 2976 O O . TYR A 1 374 ? 26.909 -16.090 -24.643 1.00 68.25 374 TYR A O 1
ATOM 2984 N N . ALA A 1 375 ? 26.414 -14.107 -23.717 1.00 71.31 375 ALA A N 1
ATOM 2985 C CA . ALA A 1 375 ? 27.123 -14.353 -22.464 1.00 71.31 375 ALA A CA 1
ATOM 2986 C C . ALA A 1 375 ? 26.543 -15.518 -21.638 1.00 71.31 375 ALA A C 1
ATOM 2988 O O . ALA A 1 375 ? 27.248 -16.083 -20.801 1.00 71.31 375 ALA A O 1
ATOM 2989 N N . ASN A 1 376 ? 25.270 -15.878 -21.841 1.00 66.06 376 ASN A N 1
ATOM 2990 C CA . ASN A 1 376 ? 24.572 -16.897 -21.050 1.00 66.06 376 ASN A CA 1
ATOM 2991 C C . ASN A 1 376 ? 24.166 -18.135 -21.861 1.00 66.06 376 ASN A C 1
ATOM 2993 O O . ASN A 1 376 ? 23.453 -18.987 -21.333 1.00 66.06 376 ASN A O 1
ATOM 2997 N N . ARG A 1 377 ? 24.657 -18.274 -23.098 1.00 64.56 377 ARG A N 1
ATOM 2998 C CA . ARG A 1 377 ? 24.301 -19.343 -24.047 1.00 64.56 377 ARG A CA 1
ATOM 2999 C C . ARG A 1 377 ? 24.277 -20.754 -23.464 1.00 64.56 377 ARG A C 1
ATOM 3001 O O . ARG A 1 377 ? 23.323 -21.488 -23.681 1.00 64.56 377 ARG A O 1
ATOM 3008 N N . ASP A 1 378 ? 25.280 -21.104 -22.665 1.00 61.75 378 ASP A N 1
ATOM 3009 C CA . ASP A 1 378 ? 25.445 -22.456 -22.117 1.00 61.75 378 ASP A CA 1
ATOM 3010 C C . ASP A 1 378 ? 24.544 -22.715 -20.891 1.00 61.75 378 ASP A C 1
ATOM 3012 O O . ASP A 1 378 ? 24.391 -23.850 -20.443 1.00 61.75 378 ASP A O 1
ATOM 3016 N N . ASN A 1 379 ? 23.941 -21.658 -20.335 1.00 61.06 379 ASN A N 1
ATOM 3017 C CA . ASN A 1 379 ? 23.131 -21.689 -19.116 1.00 61.06 379 ASN A CA 1
ATOM 3018 C C . ASN A 1 379 ? 21.634 -21.443 -19.365 1.00 61.06 379 ASN A C 1
ATOM 3020 O O . ASN A 1 379 ? 20.833 -21.642 -18.444 1.00 61.06 379 ASN A O 1
ATOM 3024 N N . LEU A 1 380 ? 21.254 -21.030 -20.579 1.00 60.97 380 LEU A N 1
ATOM 3025 C CA . LEU A 1 380 ? 19.866 -20.845 -20.996 1.00 60.97 380 LEU A CA 1
ATOM 3026 C C . LEU A 1 380 ? 19.204 -22.215 -21.184 1.00 60.97 380 LEU A C 1
ATOM 3028 O O . LEU A 1 380 ? 19.278 -22.832 -22.243 1.00 60.97 380 LEU A O 1
ATOM 3032 N N . SER A 1 381 ? 18.516 -22.708 -20.155 1.00 53.84 381 SER A N 1
ATOM 3033 C CA . SER A 1 381 ? 17.545 -23.779 -20.363 1.00 53.84 381 SER A CA 1
ATOM 3034 C C . SER A 1 381 ? 16.307 -23.166 -21.011 1.00 53.84 381 SER A C 1
ATOM 3036 O O . SER A 1 381 ? 15.454 -22.614 -20.325 1.00 53.84 381 SER A O 1
ATOM 3038 N N . VAL A 1 382 ? 16.194 -23.292 -22.332 1.00 46.69 382 VAL A N 1
ATOM 3039 C CA . VAL A 1 382 ? 15.037 -22.866 -23.148 1.00 46.69 382 VAL A CA 1
ATOM 3040 C C . VAL A 1 382 ? 13.711 -23.543 -22.723 1.00 46.69 382 VAL A C 1
ATOM 3042 O O . VAL A 1 382 ? 12.642 -23.236 -23.240 1.00 46.69 382 VAL A O 1
ATOM 3045 N N . LEU A 1 383 ? 13.755 -24.475 -21.771 1.00 44.28 383 LEU A N 1
ATOM 3046 C CA . LEU A 1 383 ? 12.709 -25.462 -21.543 1.00 44.28 383 LEU A CA 1
ATOM 3047 C C . LEU A 1 383 ? 11.469 -25.009 -20.761 1.00 44.28 383 LEU A C 1
ATOM 3049 O O . LEU A 1 383 ? 10.526 -25.785 -20.754 1.00 44.28 383 LEU A O 1
ATOM 3053 N N . GLU A 1 384 ? 11.392 -23.810 -20.175 1.00 46.84 384 GLU A N 1
ATOM 3054 C CA . GLU A 1 384 ? 10.183 -23.383 -19.424 1.00 46.84 384 GLU A CA 1
ATOM 3055 C C . GLU A 1 384 ? 9.915 -21.863 -19.475 1.00 46.84 384 GLU A C 1
ATOM 3057 O O . GLU A 1 384 ? 9.266 -21.296 -18.601 1.00 46.84 384 GLU A O 1
ATOM 3062 N N . ILE A 1 385 ? 10.414 -21.165 -20.498 1.00 45.47 385 ILE A N 1
ATOM 3063 C CA . ILE A 1 385 ? 10.045 -19.760 -20.736 1.00 45.47 385 ILE A CA 1
ATOM 3064 C C . ILE A 1 385 ? 8.643 -19.762 -21.361 1.00 45.47 385 ILE A C 1
ATOM 3066 O O . ILE A 1 385 ? 8.378 -20.603 -22.221 1.00 45.47 385 ILE A O 1
ATOM 3070 N N . GLU A 1 386 ? 7.752 -18.832 -20.987 1.00 53.59 386 GLU A N 1
ATOM 3071 C CA . GLU A 1 386 ? 6.550 -18.510 -21.778 1.00 53.59 386 GLU A CA 1
ATOM 3072 C C . GLU A 1 386 ? 7.008 -18.079 -23.185 1.00 53.59 386 GLU A C 1
ATOM 3074 O O . GLU A 1 386 ? 7.247 -16.901 -23.464 1.00 53.59 386 GLU A O 1
ATOM 3079 N N . SER A 1 387 ? 7.234 -19.069 -24.053 1.00 54.41 387 SER A N 1
ATOM 3080 C CA . SER A 1 387 ? 8.100 -18.965 -25.225 1.00 54.41 387 SER A CA 1
ATOM 3081 C C . SER A 1 387 ? 7.620 -17.880 -26.174 1.00 54.41 387 SER A C 1
ATOM 3083 O O . SER A 1 387 ? 8.433 -17.145 -26.716 1.00 54.41 387 SER A O 1
ATOM 3085 N N . ALA A 1 388 ? 6.306 -17.708 -26.298 1.00 56.31 388 ALA A N 1
ATOM 3086 C CA . ALA A 1 388 ? 5.694 -16.710 -27.165 1.00 56.31 388 ALA A CA 1
ATOM 3087 C C . ALA A 1 388 ? 6.099 -15.264 -26.815 1.00 56.31 388 ALA A C 1
ATOM 3089 O O . ALA A 1 388 ? 6.529 -14.533 -27.697 1.00 56.31 388 ALA A O 1
ATOM 3090 N N . THR A 1 389 ? 6.039 -14.852 -25.542 1.00 58.12 389 THR A N 1
ATOM 3091 C CA . THR A 1 389 ? 6.340 -13.465 -25.119 1.00 58.12 389 THR A CA 1
ATOM 3092 C C . THR A 1 389 ? 7.814 -13.118 -25.338 1.00 58.12 389 THR A C 1
ATOM 3094 O O . THR A 1 389 ? 8.166 -12.017 -25.772 1.00 58.12 389 THR A O 1
ATOM 3097 N N . PHE A 1 390 ? 8.690 -14.078 -25.048 1.00 62.88 390 PHE A N 1
ATOM 3098 C CA . PHE A 1 390 ? 10.126 -13.926 -25.236 1.00 62.88 390 PHE A CA 1
ATOM 3099 C C . PHE A 1 390 ? 10.506 -13.910 -26.722 1.00 62.88 390 PHE A C 1
ATOM 3101 O O . PHE A 1 390 ? 11.246 -13.032 -27.160 1.00 62.88 390 PHE A O 1
ATOM 3108 N N . ILE A 1 391 ? 9.940 -14.823 -27.515 1.00 61.75 391 ILE A N 1
ATOM 3109 C CA . ILE A 1 391 ? 10.118 -14.861 -28.971 1.00 61.75 391 ILE A CA 1
ATOM 3110 C C . ILE A 1 391 ? 9.611 -13.569 -29.612 1.00 61.75 391 ILE A C 1
ATOM 3112 O O . ILE A 1 391 ? 10.307 -13.002 -30.446 1.00 61.75 391 ILE A O 1
ATOM 3116 N N . ASP A 1 392 ? 8.451 -13.066 -29.195 1.00 61.53 392 ASP A N 1
ATOM 3117 C CA . ASP A 1 392 ? 7.904 -11.801 -29.682 1.00 61.53 392 ASP A CA 1
ATOM 3118 C C . ASP A 1 392 ? 8.812 -10.614 -29.348 1.00 61.53 392 ASP A C 1
ATOM 3120 O O . ASP A 1 392 ? 8.939 -9.685 -30.143 1.00 61.53 392 ASP A O 1
ATOM 3124 N N . THR A 1 393 ? 9.454 -10.628 -28.179 1.00 63.84 393 THR A N 1
ATOM 3125 C CA . THR A 1 393 ? 10.439 -9.605 -27.803 1.00 63.84 393 THR A CA 1
ATOM 3126 C C . THR A 1 393 ? 11.643 -9.663 -28.739 1.00 63.84 393 THR A C 1
ATOM 3128 O O . THR A 1 393 ? 12.050 -8.640 -29.291 1.00 63.84 393 THR A O 1
ATOM 3131 N N . LEU A 1 394 ? 12.187 -10.865 -28.960 1.00 65.81 394 LEU A N 1
ATOM 3132 C CA . LEU A 1 394 ? 13.291 -11.072 -29.894 1.00 65.81 394 LEU A CA 1
ATOM 3133 C C . LEU A 1 394 ? 12.907 -10.653 -31.309 1.00 65.81 394 LEU A C 1
ATOM 3135 O O . LEU A 1 394 ? 13.702 -9.990 -31.962 1.00 65.81 394 LEU A O 1
ATOM 3139 N N . TRP A 1 395 ? 11.688 -10.960 -31.751 1.00 65.00 395 TRP A N 1
ATOM 3140 C CA . TRP A 1 395 ? 11.161 -10.559 -33.052 1.00 65.00 395 TRP A CA 1
ATOM 3141 C C . TRP A 1 395 ? 11.197 -9.040 -33.239 1.00 65.00 395 TRP A C 1
ATOM 3143 O O . TRP A 1 395 ? 11.707 -8.558 -34.248 1.00 65.00 395 TRP A O 1
ATOM 3153 N N . ASN A 1 396 ? 10.711 -8.273 -32.258 1.00 59.97 396 ASN A N 1
ATOM 3154 C CA . ASN A 1 396 ? 10.653 -6.809 -32.368 1.00 59.97 396 ASN A CA 1
ATOM 3155 C C . ASN A 1 396 ? 12.041 -6.160 -32.318 1.00 59.97 396 ASN A C 1
ATOM 3157 O O . ASN A 1 396 ? 12.265 -5.127 -32.945 1.00 59.97 396 ASN A O 1
ATOM 3161 N N . CYS A 1 397 ? 12.972 -6.749 -31.564 1.00 65.38 397 CYS A N 1
ATOM 3162 C CA . CYS A 1 397 ? 14.330 -6.231 -31.430 1.00 65.38 397 CYS A CA 1
ATOM 3163 C C . CYS A 1 397 ? 15.271 -6.703 -32.549 1.00 65.38 397 CYS A C 1
ATOM 3165 O O . CYS A 1 397 ? 16.274 -6.039 -32.802 1.00 65.38 397 CYS A O 1
ATOM 3167 N N . ALA A 1 398 ? 14.954 -7.809 -33.229 1.00 63.59 398 ALA A N 1
ATOM 3168 C CA . ALA A 1 398 ? 15.812 -8.436 -34.230 1.00 63.59 398 ALA A CA 1
ATOM 3169 C C . ALA A 1 398 ? 16.322 -7.472 -35.318 1.00 63.59 398 ALA A C 1
ATOM 3171 O O . ALA A 1 398 ? 17.525 -7.505 -35.568 1.00 63.59 398 ALA A O 1
ATOM 3172 N N . PRO A 1 399 ? 15.509 -6.570 -35.913 1.00 61.44 399 PRO A N 1
ATOM 3173 C CA . PRO A 1 399 ? 15.982 -5.652 -36.956 1.00 61.44 399 PRO A CA 1
ATOM 3174 C C . PRO A 1 399 ? 17.152 -4.752 -36.538 1.00 61.44 399 PRO A C 1
ATOM 3176 O O . PRO A 1 399 ? 17.853 -4.232 -37.400 1.00 61.44 399 PRO A O 1
ATOM 3179 N N . TYR A 1 400 ? 17.363 -4.575 -35.232 1.00 63.72 400 TYR A N 1
ATOM 3180 C CA . TYR A 1 400 ? 18.386 -3.700 -34.663 1.00 63.72 400 TYR A CA 1
ATOM 3181 C C . TYR A 1 400 ? 19.515 -4.457 -33.954 1.00 63.72 400 TYR A C 1
ATOM 3183 O O . TYR A 1 400 ? 20.384 -3.851 -33.329 1.00 63.72 400 TYR A O 1
ATOM 3191 N N . MET A 1 401 ? 19.494 -5.787 -34.005 1.00 66.25 401 MET A N 1
ATOM 3192 C CA . MET A 1 401 ? 20.564 -6.621 -33.477 1.00 66.25 401 MET A CA 1
ATOM 3193 C C . MET A 1 401 ? 21.660 -6.764 -34.534 1.00 66.25 401 MET A C 1
ATOM 3195 O O . MET A 1 401 ? 21.392 -7.201 -35.654 1.00 66.25 401 MET A O 1
ATOM 3199 N N . ASP A 1 402 ? 22.907 -6.449 -34.174 1.00 61.38 402 ASP A N 1
ATOM 3200 C CA . ASP A 1 402 ? 24.058 -6.770 -35.019 1.00 61.38 402 ASP A CA 1
ATOM 3201 C C . ASP A 1 402 ? 24.344 -8.277 -34.957 1.00 61.38 402 ASP A C 1
ATOM 3203 O O . ASP A 1 402 ? 25.164 -8.767 -34.179 1.00 61.38 402 ASP A O 1
ATOM 3207 N N . LEU A 1 403 ? 23.621 -9.033 -35.781 1.00 56.47 403 LEU A N 1
ATOM 3208 C CA . LEU A 1 403 ? 23.776 -10.480 -35.882 1.00 56.47 403 LEU A CA 1
ATOM 3209 C C . LEU A 1 403 ? 25.020 -10.896 -36.678 1.00 56.47 403 LEU A C 1
ATOM 3211 O O . LEU A 1 403 ? 25.254 -12.091 -36.829 1.00 56.47 403 LEU A O 1
ATOM 3215 N N . THR A 1 404 ? 25.838 -9.960 -37.177 1.00 52.50 404 THR A N 1
ATOM 3216 C CA . THR A 1 404 ? 27.072 -10.313 -37.902 1.00 52.50 404 THR A CA 1
ATOM 3217 C C . THR A 1 404 ? 28.105 -10.998 -37.004 1.00 52.50 404 THR A C 1
ATOM 3219 O O . THR A 1 404 ? 28.942 -11.748 -37.503 1.00 52.50 404 THR A O 1
ATOM 3222 N N . GLN A 1 405 ? 28.008 -10.802 -35.684 1.00 46.06 405 GLN A N 1
ATOM 3223 C CA . GLN A 1 405 ? 28.847 -11.467 -34.682 1.00 46.06 405 GLN A CA 1
ATOM 3224 C C . GLN A 1 405 ? 28.374 -12.878 -34.305 1.00 46.06 405 GLN A C 1
ATOM 3226 O O . GLN A 1 405 ? 29.108 -13.602 -33.640 1.00 46.06 405 GLN A O 1
ATOM 3231 N N . LEU A 1 406 ? 27.165 -13.275 -34.708 1.00 45.94 406 LEU A N 1
ATOM 3232 C CA . LEU A 1 406 ? 26.594 -14.586 -34.417 1.00 45.94 406 LEU A CA 1
ATOM 3233 C C . LEU A 1 406 ? 26.548 -15.402 -35.704 1.00 45.94 406 LEU A C 1
ATOM 3235 O O . LEU A 1 406 ? 25.701 -15.182 -36.573 1.00 45.94 406 LEU A O 1
ATOM 3239 N N . GLU A 1 407 ? 27.449 -16.380 -35.836 1.00 49.25 407 GLU A N 1
ATOM 3240 C CA . GLU A 1 407 ? 27.326 -17.334 -36.931 1.00 49.25 407 GLU A CA 1
ATOM 3241 C C . GLU A 1 407 ? 25.960 -18.031 -36.833 1.00 49.25 407 GLU A C 1
ATOM 3243 O O . GLU A 1 407 ? 25.506 -18.440 -35.763 1.00 49.25 407 GLU A O 1
ATOM 3248 N N . ARG A 1 408 ? 25.268 -18.165 -37.970 1.00 37.84 408 ARG A N 1
ATOM 3249 C CA . ARG A 1 408 ? 23.902 -18.719 -38.059 1.00 37.84 408 ARG A CA 1
ATOM 3250 C C . ARG A 1 408 ? 23.772 -20.094 -37.385 1.00 37.84 408 ARG A C 1
ATOM 3252 O O . ARG A 1 408 ? 22.704 -20.452 -36.900 1.00 37.84 408 ARG A O 1
ATOM 3259 N N . THR A 1 409 ? 24.854 -20.865 -37.380 1.00 42.84 409 THR A N 1
ATOM 3260 C CA . THR A 1 409 ? 25.009 -22.139 -36.673 1.00 42.84 409 THR A CA 1
ATOM 3261 C C . THR A 1 409 ? 24.999 -21.960 -35.156 1.00 42.84 409 THR A C 1
ATOM 3263 O O . THR A 1 409 ? 24.252 -22.664 -34.489 1.00 42.84 409 THR A O 1
ATOM 3266 N N . GLU A 1 410 ? 25.722 -20.980 -34.619 1.00 47.09 410 GLU A N 1
ATOM 3267 C CA . GLU A 1 410 ? 25.807 -20.696 -33.182 1.00 47.09 410 GLU A CA 1
ATOM 3268 C C . GLU A 1 410 ? 24.500 -20.139 -32.608 1.00 47.09 410 GLU A C 1
ATOM 3270 O O . GLU A 1 410 ? 24.097 -20.562 -31.530 1.00 47.09 410 GLU A O 1
ATOM 3275 N N . PHE A 1 411 ? 23.787 -19.265 -33.332 1.00 46.31 411 PHE A N 1
ATOM 3276 C CA . PHE A 1 411 ? 22.477 -18.756 -32.887 1.00 46.31 411 PHE A CA 1
ATOM 3277 C C . PHE A 1 411 ? 21.405 -19.860 -32.853 1.00 46.31 411 PHE A C 1
ATOM 3279 O O . PHE A 1 411 ? 20.612 -19.942 -31.916 1.00 46.31 411 PHE A O 1
ATOM 3286 N N . ASN A 1 412 ? 21.412 -20.754 -33.850 1.00 46.66 412 ASN A N 1
ATOM 3287 C CA . ASN A 1 412 ? 20.534 -21.928 -33.886 1.00 46.66 412 ASN A CA 1
ATOM 3288 C C . ASN A 1 412 ? 20.877 -22.950 -32.788 1.00 46.66 412 ASN A C 1
ATOM 3290 O O . ASN A 1 412 ? 19.986 -23.640 -32.298 1.00 46.66 412 ASN A O 1
ATOM 3294 N N . GLU A 1 413 ? 22.149 -23.059 -32.392 1.00 50.25 413 GLU A N 1
ATOM 3295 C CA . GLU A 1 413 ? 22.553 -23.880 -31.246 1.00 50.25 413 GLU A CA 1
ATOM 3296 C C . GLU A 1 413 ? 22.147 -23.254 -29.902 1.00 50.25 413 GLU A C 1
ATOM 3298 O O . GLU A 1 413 ? 21.689 -23.977 -29.016 1.00 50.25 413 GLU A O 1
ATOM 3303 N N . LEU A 1 414 ? 22.248 -21.924 -29.785 1.00 45.19 414 LEU A N 1
ATOM 3304 C CA . LEU A 1 414 ? 21.805 -21.108 -28.643 1.00 45.19 414 LEU A CA 1
ATOM 3305 C C . LEU A 1 414 ? 20.312 -21.269 -28.350 1.00 45.19 414 LEU A C 1
ATOM 3307 O O . LEU A 1 414 ? 19.880 -21.268 -27.200 1.00 45.19 414 LEU A O 1
ATOM 3311 N N . LEU A 1 415 ? 19.529 -21.417 -29.416 1.00 47.50 415 LEU A N 1
ATOM 3312 C CA . LEU A 1 415 ? 18.081 -21.549 -29.387 1.00 47.50 415 LEU A CA 1
ATOM 3313 C C . LEU A 1 415 ? 17.645 -22.962 -29.764 1.00 47.50 415 LEU A C 1
ATOM 3315 O O . LEU A 1 415 ? 16.649 -23.110 -30.468 1.00 47.50 415 LEU A O 1
ATOM 3319 N N . LYS A 1 416 ? 18.355 -24.010 -29.319 1.00 50.09 416 LYS A N 1
ATOM 3320 C CA . LYS A 1 416 ? 17.855 -25.395 -29.395 1.00 50.09 416 LYS A CA 1
ATOM 3321 C C . LYS A 1 416 ? 16.548 -25.509 -28.602 1.00 50.09 416 LYS A C 1
ATOM 3323 O O . LYS A 1 416 ? 16.521 -25.937 -27.451 1.00 50.09 416 LYS A O 1
ATOM 3328 N N . VAL A 1 417 ? 15.456 -25.082 -29.228 1.00 49.09 417 VAL A N 1
ATOM 3329 C CA . VAL A 1 417 ? 14.111 -25.103 -28.685 1.00 49.09 417 VAL A CA 1
ATOM 3330 C C . VAL A 1 417 ? 13.524 -26.460 -29.053 1.00 49.09 417 VAL A C 1
ATOM 3332 O O . VAL A 1 417 ? 13.458 -26.790 -30.236 1.00 49.09 417 VAL A O 1
ATOM 3335 N N . PRO A 1 418 ? 13.082 -27.270 -28.081 1.00 43.69 418 PRO A N 1
ATOM 3336 C CA . PRO A 1 418 ? 12.506 -28.583 -28.365 1.00 43.69 418 PRO A CA 1
ATOM 3337 C C . PRO A 1 418 ? 11.145 -28.514 -29.084 1.00 43.69 418 PRO A C 1
ATOM 3339 O O . PRO A 1 418 ? 10.609 -29.548 -29.473 1.00 43.69 418 PRO A O 1
ATOM 3342 N N . ASN A 1 419 ? 10.583 -27.315 -29.270 1.00 46.47 419 ASN A N 1
ATOM 3343 C CA . ASN A 1 419 ? 9.288 -27.093 -29.898 1.00 46.47 419 ASN A CA 1
ATOM 3344 C C . ASN A 1 419 ? 9.438 -26.653 -31.368 1.00 46.47 419 ASN A C 1
ATOM 3346 O O . ASN A 1 419 ? 10.040 -25.621 -31.673 1.00 46.47 419 ASN A O 1
ATOM 3350 N N . LYS A 1 420 ? 8.855 -27.441 -32.278 1.00 46.41 420 LYS A N 1
ATOM 3351 C CA . LYS A 1 420 ? 8.928 -27.265 -33.735 1.00 46.41 420 LYS A CA 1
ATOM 3352 C C . LYS A 1 420 ? 8.340 -25.926 -34.210 1.00 46.41 420 LYS A C 1
ATOM 3354 O O . LYS A 1 420 ? 8.906 -25.315 -35.108 1.00 46.41 420 LYS A O 1
ATOM 3359 N N . GLU A 1 421 ? 7.282 -25.436 -33.564 1.00 43.38 421 GLU A N 1
ATOM 3360 C CA . GLU A 1 421 ? 6.645 -24.145 -33.890 1.00 43.38 421 GLU A CA 1
ATOM 3361 C C . GLU A 1 421 ? 7.566 -22.956 -33.588 1.00 43.38 421 GLU A C 1
ATOM 3363 O O . GLU A 1 421 ? 7.674 -22.011 -34.367 1.00 43.38 421 GLU A O 1
ATOM 3368 N N . VAL A 1 422 ? 8.313 -23.037 -32.483 1.00 43.62 422 VAL A N 1
ATOM 3369 C CA . VAL A 1 422 ? 9.306 -22.019 -32.121 1.00 43.62 422 VAL A CA 1
ATOM 3370 C C . VAL A 1 422 ? 10.479 -22.036 -33.098 1.00 43.62 422 VAL A C 1
ATOM 3372 O O . VAL A 1 422 ? 10.975 -20.981 -33.484 1.00 43.62 422 VAL A O 1
ATOM 3375 N N . SER A 1 423 ? 10.903 -23.221 -33.545 1.00 46.69 423 SER A N 1
ATOM 3376 C CA . SER A 1 423 ? 11.964 -23.352 -34.548 1.00 46.69 423 SER A CA 1
ATOM 3377 C C . SER A 1 423 ? 11.581 -22.712 -35.888 1.00 46.69 423 SER A C 1
ATOM 3379 O O . SER A 1 423 ? 12.422 -22.046 -36.493 1.00 46.69 423 SER A O 1
ATOM 3381 N N . GLU A 1 424 ? 10.328 -22.855 -36.329 1.00 47.25 424 GLU A N 1
ATOM 3382 C CA . GLU A 1 424 ? 9.824 -22.201 -37.543 1.00 47.25 424 GLU A CA 1
ATOM 3383 C C . GLU A 1 424 ? 9.770 -20.675 -37.375 1.00 47.25 424 GLU A C 1
ATOM 3385 O O . GLU A 1 424 ? 10.331 -19.960 -38.206 1.00 47.25 424 GLU A O 1
ATOM 3390 N N . TYR A 1 425 ? 9.236 -20.167 -36.261 1.00 45.22 425 TYR A N 1
ATOM 3391 C CA . TYR A 1 425 ? 9.151 -18.724 -36.000 1.00 45.22 425 TYR A CA 1
ATOM 3392 C C . TYR A 1 425 ? 10.532 -18.053 -35.901 1.00 45.22 425 TYR A C 1
ATOM 3394 O O . TYR A 1 425 ? 10.778 -17.002 -36.494 1.00 45.22 425 TYR A O 1
ATOM 3402 N N . LEU A 1 426 ? 11.483 -18.698 -35.219 1.00 48.31 426 LEU A N 1
ATOM 3403 C CA . LEU A 1 426 ? 12.874 -18.244 -35.135 1.00 48.31 426 LEU A CA 1
ATOM 3404 C C . LEU A 1 426 ? 13.573 -18.272 -36.500 1.00 48.31 426 LEU A C 1
ATOM 3406 O O . LEU A 1 426 ? 14.353 -17.373 -36.813 1.00 48.31 426 LEU A O 1
ATOM 3410 N N . SER A 1 427 ? 13.276 -19.267 -37.342 1.00 49.97 427 SER A N 1
ATOM 3411 C CA . SER A 1 427 ? 13.799 -19.314 -38.712 1.00 49.97 427 SER A CA 1
ATOM 3412 C C . SER A 1 427 ? 13.295 -18.139 -39.559 1.00 49.97 427 SER A C 1
ATOM 3414 O O . SER A 1 427 ? 14.050 -17.595 -40.371 1.00 49.97 427 SER A O 1
ATOM 3416 N N . THR A 1 428 ? 12.060 -17.686 -39.311 1.00 49.84 428 THR A N 1
ATOM 3417 C CA . THR A 1 428 ? 11.481 -16.492 -39.930 1.00 49.84 428 THR A CA 1
ATOM 3418 C C . THR A 1 428 ? 12.131 -15.212 -39.398 1.00 49.84 428 THR A C 1
ATOM 3420 O O . THR A 1 428 ? 12.539 -14.386 -40.216 1.00 49.84 428 THR A O 1
ATOM 3423 N N . ILE A 1 429 ? 12.355 -15.077 -38.081 1.00 46.72 429 ILE A N 1
ATOM 3424 C CA . ILE A 1 429 ? 13.122 -13.955 -37.487 1.00 46.72 429 ILE A CA 1
ATOM 3425 C C . ILE A 1 429 ? 14.488 -13.833 -38.150 1.00 46.72 429 ILE A C 1
ATOM 3427 O O . ILE A 1 429 ? 14.875 -12.751 -38.593 1.00 46.72 429 ILE A O 1
ATOM 3431 N N . LEU A 1 430 ? 15.195 -14.959 -38.257 1.00 49.47 430 LEU A N 1
ATOM 3432 C CA . LEU A 1 430 ? 16.513 -15.043 -38.878 1.00 49.47 430 LEU A CA 1
ATOM 3433 C C . LEU A 1 430 ? 16.488 -14.683 -40.362 1.00 49.47 430 LEU A C 1
ATOM 3435 O O . LEU A 1 430 ? 17.469 -14.161 -40.880 1.00 49.47 430 LEU A O 1
ATOM 3439 N N . SER A 1 431 ? 15.393 -14.966 -41.069 1.00 49.06 431 SER A N 1
ATOM 3440 C CA . SER A 1 431 ? 15.234 -14.558 -42.468 1.00 49.06 431 SER A CA 1
ATOM 3441 C C . SER A 1 43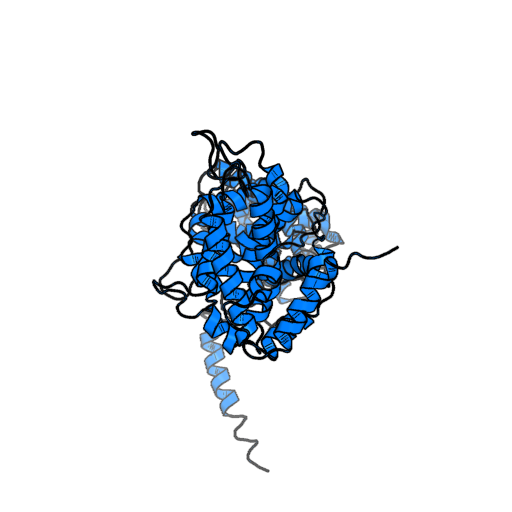1 ? 14.987 -13.053 -42.615 1.00 49.06 431 SER A C 1
ATOM 3443 O O . SER A 1 431 ? 15.535 -12.435 -43.525 1.00 49.06 431 SER A O 1
ATOM 3445 N N . LEU A 1 432 ? 14.239 -12.445 -41.688 1.00 43.12 432 LEU A N 1
ATOM 3446 C CA . LEU A 1 432 ? 13.944 -11.011 -41.690 1.00 43.12 432 LEU A CA 1
ATOM 3447 C C . LEU A 1 432 ? 15.163 -10.169 -41.324 1.00 43.12 432 LEU A C 1
ATOM 3449 O O . LEU A 1 432 ? 15.438 -9.182 -42.000 1.00 43.12 432 LEU A O 1
ATOM 3453 N N . THR A 1 433 ? 15.943 -10.604 -40.334 1.00 45.69 433 THR A N 1
ATOM 3454 C CA . THR A 1 433 ? 17.224 -9.959 -39.995 1.00 45.69 433 THR A CA 1
ATOM 3455 C C . THR A 1 433 ? 18.240 -10.046 -41.123 1.00 45.69 433 THR A C 1
ATOM 3457 O O . THR A 1 433 ? 19.012 -9.121 -41.357 1.00 45.69 433 THR A O 1
ATOM 3460 N N . LYS A 1 434 ? 18.225 -11.149 -41.874 1.00 42.31 434 LYS A N 1
ATOM 3461 C CA . LYS A 1 434 ? 19.082 -11.315 -43.048 1.00 42.31 434 LYS A CA 1
ATOM 3462 C C . LYS A 1 434 ? 18.732 -10.331 -44.165 1.00 42.31 434 LYS A C 1
ATOM 3464 O O . LYS A 1 434 ? 19.639 -9.851 -44.836 1.00 42.31 434 LYS A O 1
ATOM 3469 N N . ASN A 1 435 ? 17.445 -10.024 -44.332 1.00 39.16 435 ASN A N 1
ATOM 3470 C CA . ASN A 1 435 ? 16.965 -9.068 -45.327 1.00 39.16 435 ASN A CA 1
ATOM 3471 C C . ASN A 1 435 ? 17.249 -7.613 -44.917 1.00 39.16 435 ASN A C 1
ATOM 3473 O O . ASN A 1 435 ? 17.589 -6.810 -45.782 1.00 39.16 435 ASN A O 1
ATOM 3477 N N . SER A 1 436 ? 17.188 -7.280 -43.619 1.00 39.19 436 SER A N 1
ATOM 3478 C CA . SER A 1 436 ? 17.560 -5.947 -43.114 1.00 39.19 436 SER A CA 1
ATOM 3479 C C . SER A 1 436 ? 19.072 -5.687 -43.141 1.00 39.19 436 SER A C 1
ATOM 3481 O O . SER A 1 436 ? 19.483 -4.548 -43.321 1.00 39.19 436 SER A O 1
ATOM 3483 N N . LEU A 1 437 ? 19.906 -6.727 -43.023 1.00 37.69 437 LEU A N 1
ATOM 3484 C CA . LEU A 1 437 ? 21.372 -6.630 -43.130 1.00 37.69 437 LEU A CA 1
ATOM 3485 C C . LEU A 1 437 ? 21.892 -6.578 -44.582 1.00 37.69 437 LEU A C 1
ATOM 3487 O O . LEU A 1 437 ? 23.047 -6.218 -44.798 1.00 37.69 437 LEU A O 1
ATOM 3491 N N . SER A 1 438 ? 21.084 -6.964 -45.578 1.00 38.75 438 SER A N 1
ATOM 3492 C CA . SER A 1 438 ? 21.529 -7.089 -46.977 1.00 38.75 438 SER A CA 1
ATOM 3493 C C . SER A 1 438 ? 21.230 -5.887 -47.879 1.00 38.75 438 SER A C 1
ATOM 3495 O O . SER A 1 438 ? 21.698 -5.873 -49.017 1.00 38.75 438 SER A O 1
ATOM 3497 N N . GLU A 1 439 ? 20.476 -4.887 -47.417 1.00 36.12 439 GLU A N 1
ATOM 3498 C CA . GLU A 1 439 ? 20.161 -3.699 -48.218 1.00 36.12 439 GLU A CA 1
ATOM 3499 C C . GLU A 1 439 ? 20.478 -2.399 -47.468 1.00 36.12 439 GLU A C 1
ATOM 3501 O O . GLU A 1 439 ? 19.893 -2.095 -46.434 1.00 36.12 439 GLU A O 1
ATOM 3506 N N . ASP A 1 440 ? 21.364 -1.595 -48.058 1.00 41.19 440 ASP A N 1
ATOM 3507 C CA . ASP A 1 440 ? 21.682 -0.204 -47.705 1.00 41.19 440 ASP A CA 1
ATOM 3508 C C . ASP A 1 440 ? 20.509 0.737 -48.067 1.00 41.19 440 ASP A C 1
ATOM 3510 O O . ASP A 1 440 ? 20.631 1.679 -48.852 1.00 41.19 440 ASP A O 1
ATOM 3514 N N . LYS A 1 441 ? 19.307 0.427 -47.568 1.00 36.44 441 LYS A N 1
ATOM 3515 C CA . LYS A 1 441 ? 18.101 1.228 -47.780 1.00 36.44 441 LYS A CA 1
ATOM 3516 C C . LYS A 1 441 ? 17.637 1.811 -46.458 1.00 36.44 441 LYS A C 1
ATOM 3518 O O . LYS A 1 441 ? 17.039 1.133 -45.627 1.00 36.44 441 LYS A O 1
ATOM 3523 N N . GLY A 1 442 ? 17.833 3.120 -46.322 1.00 38.62 442 GLY A N 1
ATOM 3524 C CA . GLY A 1 442 ? 16.933 3.923 -45.505 1.00 38.62 442 GLY A CA 1
ATOM 3525 C C . GLY A 1 442 ? 15.481 3.610 -45.886 1.00 38.62 442 GLY A C 1
ATOM 3526 O O . GLY A 1 442 ? 15.158 3.508 -47.069 1.00 38.62 442 GLY A O 1
ATOM 3527 N N . ASN A 1 443 ? 14.627 3.451 -44.878 1.00 37.19 443 ASN A N 1
ATOM 3528 C CA . ASN A 1 443 ? 13.188 3.207 -45.010 1.00 37.19 443 ASN A CA 1
ATOM 3529 C C . ASN A 1 443 ? 12.791 1.916 -45.750 1.00 37.19 443 ASN A C 1
ATOM 3531 O O . ASN A 1 443 ? 12.031 1.957 -46.717 1.00 37.19 443 ASN A O 1
ATOM 3535 N N . ALA A 1 444 ? 13.190 0.744 -45.248 1.00 35.38 444 ALA A N 1
ATOM 3536 C CA . ALA A 1 444 ? 12.230 -0.356 -45.304 1.00 35.38 444 ALA A CA 1
ATOM 3537 C C . ALA A 1 444 ? 11.058 0.045 -44.393 1.00 35.38 444 ALA A C 1
ATOM 3539 O O . ALA A 1 444 ? 11.254 0.184 -43.186 1.00 35.38 444 ALA A O 1
ATOM 3540 N N . ASP A 1 445 ? 9.879 0.293 -44.973 1.00 37.16 445 ASP A N 1
ATOM 3541 C CA . ASP A 1 445 ? 8.619 0.508 -44.252 1.00 37.16 445 ASP A CA 1
ATOM 3542 C C . ASP A 1 445 ? 8.268 -0.774 -43.477 1.00 37.16 445 ASP A C 1
ATOM 3544 O O . ASP A 1 445 ? 7.407 -1.564 -43.866 1.00 37.16 445 ASP A O 1
ATOM 3548 N N . VAL A 1 446 ? 8.979 -1.033 -42.379 1.00 39.59 446 VAL A N 1
ATOM 3549 C CA . VAL A 1 446 ? 8.531 -1.978 -41.364 1.00 39.59 446 VAL A CA 1
ATOM 3550 C C . VAL A 1 446 ? 7.284 -1.334 -40.783 1.00 39.59 446 VAL A C 1
ATOM 3552 O O . VAL A 1 446 ? 7.378 -0.359 -40.037 1.00 39.59 446 VAL A O 1
ATOM 3555 N N . VAL A 1 447 ? 6.115 -1.833 -41.191 1.00 37.47 447 VAL A N 1
ATOM 3556 C CA . VAL A 1 447 ? 4.829 -1.400 -40.647 1.00 37.47 447 VAL A CA 1
ATOM 3557 C C . VAL A 1 447 ? 4.838 -1.762 -39.170 1.00 37.47 447 VAL A C 1
ATOM 3559 O O . VAL A 1 447 ? 4.608 -2.900 -38.769 1.00 37.47 447 VAL A O 1
ATOM 3562 N N . TRP A 1 448 ? 5.219 -0.783 -38.363 1.00 39.56 448 TRP A N 1
ATOM 3563 C CA . TRP A 1 448 ? 5.235 -0.895 -36.925 1.00 39.56 448 TRP A CA 1
ATOM 3564 C C . TRP A 1 448 ? 3.792 -0.753 -36.455 1.00 39.56 448 TRP A C 1
ATOM 3566 O O . TRP A 1 448 ? 3.247 0.351 -36.427 1.00 39.56 448 TRP A O 1
ATOM 3576 N N . GLU A 1 449 ? 3.145 -1.874 -36.149 1.00 38.75 449 GLU A N 1
ATOM 3577 C CA . GLU A 1 449 ? 1.806 -1.862 -35.569 1.00 38.75 449 GLU A CA 1
ATOM 3578 C C . GLU A 1 449 ? 1.918 -1.892 -34.037 1.00 38.75 449 GLU A C 1
ATOM 3580 O O . GLU A 1 449 ? 2.377 -2.890 -33.470 1.00 38.75 449 GLU A O 1
ATOM 3585 N N . PRO A 1 450 ? 1.519 -0.819 -33.328 1.00 36.22 450 PRO A N 1
ATOM 3586 C CA . PRO A 1 450 ? 1.414 -0.869 -31.880 1.00 36.22 450 PRO A CA 1
ATOM 3587 C C . PRO A 1 450 ? 0.344 -1.893 -31.500 1.00 36.22 450 PRO A C 1
ATOM 3589 O O . PRO A 1 450 ? -0.843 -1.688 -31.745 1.00 36.22 450 PRO A O 1
ATOM 3592 N N . VAL A 1 451 ? 0.742 -2.993 -30.865 1.00 37.72 451 VAL A N 1
ATOM 3593 C CA . VAL A 1 451 ? -0.224 -3.945 -30.308 1.00 37.72 451 VAL A CA 1
ATOM 3594 C C . VAL A 1 451 ? -0.798 -3.359 -29.020 1.00 37.72 451 VAL A C 1
ATOM 3596 O O . VAL A 1 451 ? -0.084 -3.164 -28.031 1.00 37.72 451 VAL A O 1
ATOM 3599 N N . GLU A 1 452 ? -2.105 -3.102 -29.001 1.00 36.12 452 GLU A N 1
ATOM 3600 C CA . GLU A 1 452 ? -2.814 -2.755 -27.773 1.00 36.12 452 GLU A CA 1
ATOM 3601 C C . GLU A 1 452 ? -2.876 -3.974 -26.845 1.00 36.12 452 GLU A C 1
ATOM 3603 O O . GLU A 1 452 ? -3.698 -4.878 -26.997 1.00 36.12 452 GLU A O 1
ATOM 3608 N N . PHE A 1 453 ? -1.990 -4.011 -25.849 1.00 39.41 453 PHE A N 1
ATOM 3609 C CA . PHE A 1 453 ? -2.095 -4.984 -24.769 1.00 39.41 453 PHE A CA 1
ATOM 3610 C C . PHE A 1 453 ? -3.300 -4.637 -23.888 1.00 39.41 453 PHE A C 1
ATOM 3612 O O . PHE A 1 453 ? -3.230 -3.736 -23.045 1.00 39.41 453 PHE A O 1
ATOM 3619 N N . SER A 1 454 ? -4.411 -5.345 -24.089 1.00 39.62 454 SER A N 1
ATOM 3620 C CA . SER A 1 454 ? -5.590 -5.228 -23.238 1.00 39.62 454 SER A CA 1
ATOM 3621 C C . SER A 1 454 ? -5.472 -6.174 -22.041 1.00 39.62 454 SER A C 1
ATOM 3623 O O . SER A 1 454 ? -5.294 -7.391 -22.159 1.00 39.62 454 SER A O 1
ATOM 3625 N N . TRP A 1 455 ? -5.557 -5.602 -20.841 1.00 45.81 455 TRP A N 1
ATOM 3626 C CA . TRP A 1 455 ? -5.706 -6.385 -19.621 1.00 45.81 455 TRP A CA 1
ATOM 3627 C C . TRP A 1 455 ? -7.121 -6.944 -19.576 1.00 45.81 455 TRP A C 1
ATOM 3629 O O . TRP A 1 455 ? -8.049 -6.277 -19.119 1.00 45.81 455 TRP A O 1
ATOM 3639 N N . ASN A 1 456 ? -7.294 -8.181 -20.033 1.00 50.47 456 ASN A N 1
ATOM 3640 C CA . ASN A 1 456 ? -8.515 -8.899 -19.712 1.00 50.47 456 ASN A CA 1
ATOM 3641 C C . ASN A 1 456 ? -8.589 -9.151 -18.189 1.00 50.47 456 ASN A C 1
ATOM 3643 O O . ASN A 1 456 ? -7.599 -9.064 -17.449 1.00 50.47 456 ASN A O 1
ATOM 3647 N N . LYS A 1 457 ? -9.796 -9.452 -17.713 1.00 50.28 457 LYS A N 1
ATOM 3648 C CA . LYS A 1 457 ? -10.105 -9.627 -16.289 1.00 50.28 457 LYS A CA 1
ATOM 3649 C C . LYS A 1 457 ? -9.207 -10.667 -15.600 1.00 50.28 457 LYS A C 1
ATOM 3651 O O . LYS A 1 457 ? -8.874 -10.502 -14.431 1.00 50.28 457 LYS A O 1
ATOM 3656 N N . GLU A 1 458 ? -8.800 -11.714 -16.312 1.00 44.78 458 GLU A N 1
ATOM 3657 C CA . GLU A 1 458 ? -7.996 -12.821 -15.780 1.00 44.78 458 GLU A CA 1
ATOM 3658 C C . GLU A 1 458 ? -6.517 -12.462 -15.631 1.00 44.78 458 GLU A C 1
ATOM 3660 O O . GLU A 1 458 ? -5.950 -12.626 -14.551 1.00 44.78 458 GLU A O 1
ATOM 3665 N N . ARG A 1 459 ? -5.901 -11.880 -16.666 1.00 50.75 459 ARG A N 1
ATOM 3666 C CA . ARG A 1 459 ? -4.504 -11.410 -16.612 1.00 50.75 459 ARG A CA 1
ATOM 3667 C C . ARG A 1 459 ? -4.314 -10.389 -15.499 1.00 50.75 459 ARG A C 1
ATOM 3669 O O . ARG A 1 459 ? -3.319 -10.394 -14.780 1.00 50.75 459 ARG A O 1
ATOM 3676 N N . ARG A 1 460 ? -5.318 -9.540 -15.310 1.00 56.84 460 ARG A N 1
ATOM 3677 C CA . ARG A 1 460 ? -5.307 -8.532 -14.261 1.00 56.84 460 ARG A CA 1
ATOM 3678 C C . ARG A 1 460 ? -5.391 -9.129 -12.864 1.00 56.84 460 ARG A C 1
ATOM 3680 O O . ARG A 1 460 ? -4.671 -8.690 -11.975 1.00 56.84 460 ARG A O 1
ATOM 3687 N N . ARG A 1 461 ? -6.227 -10.152 -12.678 1.00 56.94 461 ARG A N 1
ATOM 3688 C CA . ARG A 1 461 ? -6.286 -10.914 -11.422 1.00 56.94 461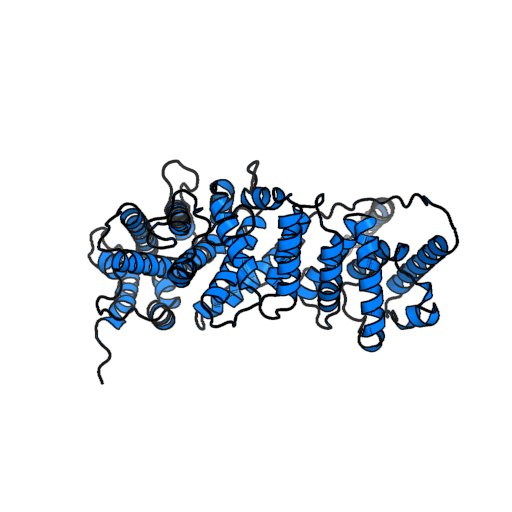 ARG A CA 1
ATOM 3689 C C . ARG A 1 461 ? -4.937 -11.538 -11.092 1.00 56.94 461 ARG A C 1
ATOM 3691 O O . ARG A 1 461 ? -4.485 -11.415 -9.958 1.00 56.94 461 ARG A O 1
ATOM 3698 N N . TRP A 1 462 ? -4.271 -12.133 -12.078 1.00 55.38 462 TRP A N 1
ATOM 3699 C CA . TRP A 1 462 ? -2.925 -12.675 -11.906 1.00 55.38 462 TRP A CA 1
ATOM 3700 C C . TRP A 1 462 ? -1.925 -11.597 -11.465 1.00 55.38 462 TRP A C 1
ATOM 3702 O O . TRP A 1 462 ? -1.253 -11.762 -10.450 1.00 55.38 462 TRP A O 1
ATOM 3712 N N . TYR A 1 463 ? -1.887 -10.457 -12.155 1.00 53.94 463 TYR A N 1
ATOM 3713 C CA . TYR A 1 463 ? -0.977 -9.359 -11.824 1.00 53.94 463 TYR A CA 1
ATOM 3714 C C . TYR A 1 463 ? -1.231 -8.775 -10.424 1.00 53.94 463 TYR A C 1
ATOM 3716 O O . TYR A 1 463 ? -0.300 -8.598 -9.636 1.00 53.94 463 TYR A O 1
ATOM 3724 N N . LEU A 1 464 ? -2.499 -8.569 -10.061 1.00 54.53 464 LEU A N 1
ATOM 3725 C CA . LEU A 1 464 ? -2.875 -8.147 -8.711 1.00 54.53 464 LEU A CA 1
ATOM 3726 C C . LEU A 1 464 ? -2.469 -9.201 -7.670 1.00 54.53 464 LEU A C 1
ATOM 3728 O O . LEU A 1 464 ? -1.960 -8.834 -6.618 1.00 54.53 464 LEU A O 1
ATOM 3732 N N . THR A 1 465 ? -2.585 -10.497 -7.972 1.00 54.88 465 THR A N 1
ATOM 3733 C CA . THR A 1 465 ? -2.124 -11.574 -7.073 1.00 54.88 465 THR A CA 1
ATOM 3734 C C . THR A 1 465 ? -0.621 -11.486 -6.792 1.00 54.88 465 THR A C 1
ATOM 3736 O O . THR A 1 465 ? -0.191 -11.751 -5.673 1.00 54.88 465 THR A O 1
ATOM 3739 N N . ILE A 1 466 ? 0.195 -11.059 -7.760 1.00 54.81 466 ILE A N 1
ATOM 3740 C CA . ILE A 1 466 ? 1.639 -10.857 -7.556 1.00 54.81 466 ILE A CA 1
ATOM 3741 C C . ILE A 1 466 ? 1.904 -9.689 -6.610 1.00 54.81 466 ILE A C 1
ATOM 3743 O O . ILE A 1 466 ? 2.711 -9.810 -5.682 1.00 54.81 466 ILE A O 1
ATOM 3747 N N . ILE A 1 467 ? 1.238 -8.558 -6.847 1.00 55.28 467 ILE A N 1
ATOM 3748 C CA . ILE A 1 467 ? 1.391 -7.351 -6.032 1.00 55.28 467 ILE A CA 1
ATOM 3749 C C . ILE A 1 467 ? 0.923 -7.643 -4.606 1.00 55.28 467 ILE A C 1
ATOM 3751 O O . ILE A 1 467 ? 1.706 -7.531 -3.663 1.00 55.28 467 ILE A O 1
ATOM 3755 N N . TYR A 1 468 ? -0.312 -8.121 -4.453 1.00 58.97 468 TYR A N 1
ATOM 3756 C CA . TYR A 1 468 ? -0.904 -8.432 -3.156 1.00 58.97 468 TYR A CA 1
ATOM 3757 C C . TYR A 1 468 ? -0.219 -9.605 -2.451 1.00 58.97 468 TYR A C 1
ATOM 3759 O O . TYR A 1 468 ? -0.105 -9.597 -1.229 1.00 58.97 468 TYR A O 1
ATOM 3767 N N . GLY A 1 469 ? 0.328 -10.574 -3.188 1.00 55.62 469 GLY A N 1
ATOM 3768 C CA . GLY A 1 469 ? 1.128 -11.660 -2.624 1.00 55.62 469 GLY A CA 1
ATOM 3769 C C . GLY A 1 469 ? 2.450 -11.180 -2.017 1.00 55.62 469 GLY A C 1
ATOM 3770 O O . GLY A 1 469 ? 2.882 -11.708 -0.991 1.00 55.62 469 GLY A O 1
ATOM 3771 N N . ASN A 1 470 ? 3.094 -10.160 -2.596 1.00 58.72 470 ASN A N 1
ATOM 3772 C CA . ASN A 1 470 ? 4.278 -9.546 -1.984 1.00 58.72 470 ASN A CA 1
ATOM 3773 C C . ASN A 1 470 ? 3.912 -8.655 -0.802 1.00 58.72 470 ASN A C 1
ATOM 3775 O O . ASN A 1 470 ? 4.523 -8.807 0.254 1.00 58.72 470 ASN A O 1
ATOM 3779 N N . VAL A 1 471 ? 2.870 -7.829 -0.941 1.00 52.97 471 VAL A N 1
ATOM 3780 C CA . VAL A 1 471 ? 2.309 -7.035 0.166 1.00 52.97 471 VAL A CA 1
ATOM 3781 C C . VAL A 1 471 ? 1.976 -7.942 1.353 1.00 52.97 471 VAL A C 1
ATOM 3783 O O . VAL A 1 471 ? 2.299 -7.627 2.498 1.00 52.97 471 VAL A O 1
ATOM 3786 N N . TYR A 1 472 ? 1.408 -9.122 1.097 1.00 57.50 472 TYR A N 1
ATOM 3787 C CA . TYR A 1 472 ? 1.152 -10.120 2.127 1.00 57.50 472 TYR A CA 1
ATOM 3788 C C . TYR A 1 472 ? 2.427 -10.646 2.784 1.00 57.50 472 TYR A C 1
ATOM 3790 O O . TYR A 1 472 ? 2.498 -10.699 4.006 1.00 57.50 472 TYR A O 1
ATOM 3798 N N . LYS A 1 473 ? 3.453 -11.031 2.012 1.00 56.91 473 LYS A N 1
ATOM 3799 C CA . LYS A 1 473 ? 4.726 -11.530 2.568 1.00 56.91 473 LYS A CA 1
ATOM 3800 C C . LYS A 1 473 ? 5.421 -10.486 3.442 1.00 56.91 473 LYS A C 1
ATOM 3802 O O . LYS A 1 473 ? 5.991 -10.845 4.475 1.00 56.91 473 LYS A O 1
ATOM 3807 N N . THR A 1 474 ? 5.372 -9.216 3.045 1.00 56.00 474 THR A N 1
ATOM 3808 C CA . THR A 1 474 ? 5.886 -8.099 3.844 1.00 56.00 474 THR A CA 1
ATOM 3809 C C . THR A 1 474 ? 5.090 -7.962 5.141 1.00 56.00 474 THR A C 1
ATOM 3811 O O . THR A 1 474 ? 5.680 -7.939 6.222 1.00 56.00 474 THR A O 1
ATOM 3814 N N . ASN A 1 475 ? 3.757 -7.985 5.061 1.00 51.66 475 ASN A N 1
ATOM 3815 C CA . ASN A 1 475 ? 2.876 -7.872 6.222 1.00 51.66 475 ASN A CA 1
ATOM 3816 C C . ASN A 1 475 ? 2.890 -9.111 7.140 1.00 51.66 475 ASN A C 1
ATOM 3818 O O . ASN A 1 475 ? 2.766 -8.973 8.352 1.00 51.66 475 ASN A O 1
ATOM 3822 N N . LEU A 1 476 ? 3.142 -10.323 6.638 1.00 49.94 476 LEU A N 1
ATOM 3823 C CA . LEU A 1 476 ? 3.315 -11.538 7.453 1.00 49.94 476 LEU A CA 1
ATOM 3824 C C . LEU A 1 476 ? 4.438 -11.394 8.491 1.00 49.94 476 LEU A C 1
ATOM 3826 O O . LEU A 1 476 ? 4.363 -11.983 9.571 1.00 49.94 476 LEU A O 1
ATOM 3830 N N . ARG A 1 477 ? 5.471 -10.590 8.192 1.00 47.84 477 ARG A N 1
ATOM 3831 C CA . ARG A 1 477 ? 6.528 -10.248 9.161 1.00 47.84 477 ARG A CA 1
ATOM 3832 C C . ARG A 1 477 ? 5.996 -9.403 10.319 1.00 47.84 477 ARG A C 1
ATOM 3834 O O . ARG A 1 477 ? 6.504 -9.533 11.428 1.00 47.84 477 ARG A O 1
ATOM 3841 N N . ILE A 1 478 ? 4.974 -8.586 10.068 1.00 44.31 478 ILE A N 1
ATOM 3842 C CA . ILE A 1 478 ? 4.263 -7.775 11.065 1.00 44.31 478 ILE A CA 1
ATOM 3843 C C . ILE A 1 478 ? 3.265 -8.652 11.846 1.00 44.31 478 ILE A C 1
ATOM 3845 O O . ILE A 1 478 ? 3.116 -8.492 13.054 1.00 44.31 478 ILE A O 1
ATOM 3849 N N . TYR A 1 479 ? 2.645 -9.642 11.192 1.00 41.03 479 TYR A N 1
ATOM 3850 C CA . TYR A 1 479 ? 1.585 -10.480 11.768 1.00 41.03 479 TYR A CA 1
ATOM 3851 C C . TYR A 1 479 ? 2.028 -11.746 12.515 1.00 41.03 479 TYR A C 1
ATOM 3853 O O . TYR A 1 479 ? 1.160 -12.466 13.009 1.00 41.03 479 TYR A O 1
ATOM 3861 N N . ALA A 1 480 ? 3.335 -12.012 12.626 1.00 40.16 480 ALA A N 1
ATOM 3862 C CA . ALA A 1 480 ? 3.937 -13.078 13.436 1.00 40.16 480 ALA A CA 1
ATOM 3863 C C . ALA A 1 480 ? 3.093 -14.374 13.524 1.00 40.16 480 ALA A C 1
ATOM 3865 O O . ALA A 1 480 ? 2.393 -14.607 14.506 1.00 40.16 480 ALA A O 1
ATOM 3866 N N . LYS A 1 481 ? 3.222 -15.257 12.521 1.00 37.84 481 LYS A N 1
ATOM 3867 C CA . LYS A 1 481 ? 2.698 -16.643 12.540 1.00 37.84 481 LYS A CA 1
ATOM 3868 C C . LYS A 1 481 ? 1.173 -16.781 12.688 1.00 37.84 481 LYS A C 1
ATOM 3870 O O . LYS A 1 481 ? 0.707 -17.612 13.462 1.00 37.84 481 LYS A O 1
ATOM 3875 N N . THR A 1 482 ? 0.396 -16.009 11.940 1.00 37.53 482 THR A N 1
ATOM 3876 C CA . THR A 1 482 ? -1.058 -16.207 11.872 1.00 37.53 482 THR A CA 1
ATOM 3877 C C . THR A 1 482 ? -1.467 -16.702 10.488 1.00 37.53 482 THR A C 1
ATOM 3879 O O . THR A 1 482 ? -1.079 -16.117 9.477 1.00 37.53 482 THR A O 1
ATOM 3882 N N . GLU A 1 483 ? -2.210 -17.814 10.447 1.00 37.19 483 GLU A N 1
ATOM 3883 C CA . GLU A 1 483 ? -2.888 -18.308 9.246 1.00 37.19 483 GLU A CA 1
ATOM 3884 C C . GLU A 1 483 ? -4.053 -17.360 8.947 1.00 37.19 483 GLU A C 1
ATOM 3886 O O . GLU A 1 483 ? -5.189 -17.558 9.369 1.00 37.19 483 GLU A O 1
ATOM 3891 N N . ILE A 1 484 ? -3.754 -16.249 8.278 1.00 38.91 484 ILE A N 1
ATOM 3892 C CA . ILE A 1 484 ? -4.795 -15.473 7.611 1.00 38.91 484 ILE A CA 1
ATOM 3893 C C . ILE A 1 484 ? -5.212 -16.305 6.402 1.00 38.91 484 ILE A C 1
ATOM 3895 O O . ILE A 1 484 ? -4.364 -16.619 5.561 1.00 38.91 484 ILE A O 1
ATOM 3899 N N . VAL A 1 485 ? -6.493 -16.673 6.335 1.00 38.34 485 VAL A N 1
ATOM 3900 C CA . VAL A 1 485 ? -7.084 -17.334 5.169 1.00 38.34 485 VAL A CA 1
ATOM 3901 C C . VAL A 1 485 ? -7.127 -16.303 4.047 1.00 38.34 485 VAL A C 1
ATOM 3903 O O . VAL A 1 485 ? -8.093 -15.570 3.871 1.00 38.34 485 VAL A O 1
ATOM 3906 N N . LEU A 1 486 ? -6.018 -16.186 3.323 1.00 36.88 486 LEU A N 1
ATOM 3907 C CA . LEU A 1 486 ? -6.022 -15.531 2.027 1.00 36.88 486 LEU A CA 1
ATOM 3908 C C . LEU A 1 486 ? -6.890 -16.341 1.074 1.00 36.88 486 LEU A C 1
ATOM 3910 O O . LEU A 1 486 ? -6.992 -17.565 1.217 1.00 36.88 486 LEU A O 1
ATOM 3914 N N . PHE A 1 487 ? -7.441 -15.691 0.050 1.00 39.34 487 PHE A N 1
ATOM 3915 C CA . PHE A 1 487 ? -8.016 -16.451 -1.051 1.00 39.34 487 PHE A CA 1
ATOM 3916 C C . PHE A 1 487 ? -6.970 -17.453 -1.560 1.00 39.34 487 PHE A C 1
ATOM 3918 O O . PHE A 1 487 ? -5.796 -17.133 -1.779 1.00 39.34 487 PHE A O 1
ATOM 3925 N N . LYS A 1 488 ? -7.398 -18.705 -1.710 1.00 35.25 488 LYS A N 1
ATOM 3926 C CA . LYS A 1 488 ? -6.592 -19.737 -2.347 1.00 35.25 488 LYS A CA 1
ATOM 3927 C C . LYS A 1 488 ? -6.346 -19.252 -3.772 1.00 35.25 488 LYS A C 1
ATOM 3929 O O . LYS A 1 488 ? -7.301 -19.058 -4.518 1.00 35.25 488 LYS A O 1
ATOM 3934 N N . VAL A 1 489 ? -5.088 -18.995 -4.129 1.00 35.06 489 VAL A N 1
ATOM 3935 C CA . VAL A 1 489 ? -4.711 -18.757 -5.526 1.00 35.06 489 VAL A CA 1
ATOM 3936 C C . VAL A 1 489 ? -5.130 -20.017 -6.275 1.00 35.06 489 VAL A C 1
ATOM 3938 O O . VAL A 1 489 ? -4.501 -21.062 -6.109 1.00 35.06 489 VAL A O 1
ATOM 3941 N N . GLU A 1 490 ? -6.255 -19.962 -6.989 1.00 31.73 490 GLU A N 1
ATOM 3942 C CA . GLU A 1 490 ? -6.662 -21.068 -7.848 1.00 31.73 490 GLU A CA 1
ATOM 3943 C C . GLU A 1 490 ? -5.531 -21.315 -8.844 1.00 31.73 490 GLU A C 1
ATOM 3945 O O . GLU A 1 490 ? -4.917 -20.367 -9.349 1.00 31.73 490 GLU A O 1
ATOM 3950 N N . GLU A 1 491 ? -5.207 -22.593 -9.055 1.00 33.28 491 GLU A N 1
ATOM 3951 C CA . GLU A 1 491 ? -4.202 -22.994 -10.030 1.00 33.28 491 GLU A CA 1
ATOM 3952 C C . GLU A 1 491 ? -4.458 -22.265 -11.347 1.00 33.28 491 GLU A C 1
ATOM 3954 O O . GLU A 1 491 ? -5.596 -22.141 -11.802 1.00 33.28 491 GLU A O 1
ATOM 3959 N N . THR A 1 492 ? -3.370 -21.753 -11.920 1.00 35.16 492 THR A N 1
ATOM 3960 C CA . THR A 1 492 ? -3.336 -21.031 -13.191 1.00 35.16 492 THR A CA 1
ATOM 3961 C C . THR A 1 492 ? -4.352 -21.598 -14.184 1.00 35.16 492 THR A C 1
ATOM 3963 O O . THR A 1 492 ? -4.256 -22.791 -14.499 1.00 35.16 492 THR A O 1
ATOM 3966 N N . PRO A 1 493 ? -5.274 -20.793 -14.748 1.00 31.31 493 PRO A N 1
ATOM 3967 C CA . PRO A 1 493 ? -5.984 -21.245 -15.930 1.00 31.31 493 PRO A CA 1
ATOM 3968 C C . PRO A 1 493 ? -4.926 -21.565 -16.991 1.00 31.31 493 PRO A C 1
ATOM 3970 O O . PRO A 1 493 ? -4.026 -20.759 -17.245 1.00 31.31 493 PRO A O 1
ATOM 3973 N N . LYS A 1 494 ? -4.989 -22.768 -17.572 1.00 33.38 494 LYS A N 1
ATOM 3974 C CA . LYS A 1 494 ? -4.165 -23.124 -18.732 1.00 33.38 494 LYS A CA 1
ATOM 3975 C C . LYS A 1 494 ? -4.520 -22.148 -19.855 1.00 33.38 494 LYS A C 1
ATOM 3977 O O . LYS A 1 494 ? -5.582 -22.254 -20.458 1.00 33.38 494 LYS A O 1
ATOM 3982 N N . LEU A 1 495 ? -3.655 -21.166 -20.082 1.00 33.53 495 LEU A N 1
ATOM 3983 C CA . LEU A 1 495 ? -3.853 -20.111 -21.066 1.00 33.53 495 LEU A CA 1
ATOM 3984 C C . LEU A 1 495 ? -3.473 -20.624 -22.459 1.00 33.53 495 LEU A C 1
ATOM 3986 O O . LEU A 1 495 ? -2.314 -20.563 -22.846 1.00 33.53 495 LEU A O 1
ATOM 3990 N N . PHE A 1 496 ? -4.469 -21.079 -23.218 1.00 28.55 496 PHE A N 1
ATOM 3991 C CA . PHE A 1 496 ? -4.480 -20.968 -24.677 1.00 28.55 496 PHE A CA 1
ATOM 3992 C C . PHE A 1 496 ? -5.889 -20.585 -25.144 1.00 28.55 496 PHE A C 1
ATOM 3994 O O . PHE A 1 496 ? -6.845 -21.333 -24.967 1.00 28.55 496 PHE A O 1
ATOM 4001 N N . SER A 1 497 ? -6.004 -19.392 -25.718 1.00 32.59 497 SER A N 1
ATOM 4002 C CA . SER A 1 497 ? -6.724 -19.131 -26.972 1.00 32.59 497 SER A CA 1
ATOM 4003 C C . SER A 1 497 ? -6.398 -17.697 -27.397 1.00 32.59 497 SER A C 1
ATOM 4005 O O . SER A 1 497 ? -6.995 -16.715 -26.960 1.00 32.59 497 SER A O 1
ATOM 4007 N N . ASN A 1 498 ? -5.353 -17.583 -28.216 1.00 45.28 498 ASN A N 1
ATOM 4008 C CA . ASN A 1 498 ? -5.404 -16.648 -29.334 1.00 45.28 498 ASN A CA 1
ATOM 4009 C C . ASN A 1 498 ? -6.546 -17.124 -30.225 1.00 45.28 498 ASN A C 1
ATOM 4011 O O . ASN A 1 498 ? -6.631 -18.332 -30.372 1.00 45.28 498 ASN A O 1
ATOM 4015 N N . ASP A 1 499 ? -7.359 -16.236 -30.796 1.00 28.62 499 ASP A N 1
ATOM 4016 C CA . ASP A 1 499 ? -7.956 -16.447 -32.125 1.00 28.62 499 ASP A CA 1
ATOM 4017 C C . ASP A 1 499 ? -8.710 -15.178 -32.570 1.00 28.62 499 ASP A C 1
ATOM 4019 O O . ASP A 1 499 ? -9.580 -14.708 -31.843 1.00 28.62 499 ASP A O 1
ATOM 4023 N N . SER A 1 500 ? -8.548 -14.556 -33.745 1.00 45.88 500 SER A N 1
ATOM 4024 C CA . SER A 1 500 ? -7.625 -14.600 -34.909 1.00 45.88 500 SER A CA 1
ATOM 4025 C C . SER A 1 500 ? -8.494 -14.105 -36.084 1.00 45.88 500 SER A C 1
ATOM 4027 O O . SER A 1 500 ? -9.590 -14.642 -36.222 1.00 45.88 500 SER A O 1
ATOM 4029 N N . PRO A 1 501 ? -8.151 -13.123 -36.946 1.00 28.78 501 PRO A N 1
ATOM 4030 C CA . PRO A 1 501 ? -9.157 -12.707 -37.931 1.00 28.78 501 PRO A CA 1
ATOM 4031 C C . PRO A 1 501 ? -9.376 -13.702 -39.084 1.00 28.78 501 PRO A C 1
ATOM 4033 O O . PRO A 1 501 ? -10.507 -13.838 -39.542 1.00 28.78 501 PRO A O 1
ATOM 4036 N N . ALA A 1 502 ? -8.347 -14.405 -39.569 1.00 26.09 502 ALA A N 1
ATOM 4037 C CA . ALA A 1 502 ? -8.485 -15.202 -40.797 1.00 26.09 502 ALA A CA 1
ATOM 4038 C C . ALA A 1 502 ? -8.790 -16.690 -40.550 1.00 26.09 502 ALA A C 1
ATOM 4040 O O . ALA A 1 502 ? -9.563 -17.284 -41.298 1.00 26.09 502 ALA A O 1
ATOM 4041 N N . GLU A 1 503 ? -8.254 -17.289 -39.486 1.00 30.67 503 GLU A N 1
ATOM 4042 C CA . GLU A 1 503 ? -8.433 -18.728 -39.227 1.00 30.67 503 GLU A CA 1
ATOM 4043 C C . GLU A 1 503 ? -9.615 -19.031 -38.294 1.00 30.67 503 GLU A C 1
ATOM 4045 O O . GLU A 1 503 ? -10.222 -20.100 -38.401 1.00 30.67 503 GLU A O 1
ATOM 4050 N N . ALA A 1 504 ? -10.060 -18.061 -37.483 1.00 36.22 504 ALA A N 1
ATOM 4051 C CA . ALA A 1 504 ? -11.290 -18.204 -36.700 1.00 36.22 504 ALA A CA 1
ATOM 4052 C C . ALA A 1 504 ? -12.547 -18.310 -37.586 1.00 36.22 504 ALA A C 1
ATOM 4054 O O . ALA A 1 504 ? -13.536 -18.920 -37.182 1.00 36.22 504 ALA A O 1
ATOM 4055 N N . LEU A 1 505 ? -12.521 -17.763 -38.811 1.00 31.06 505 LEU A N 1
ATOM 4056 C CA . LEU A 1 505 ? -13.687 -17.779 -39.700 1.00 31.06 505 LEU A CA 1
ATOM 4057 C C . LEU A 1 505 ? -13.902 -19.132 -40.397 1.00 31.06 505 LEU A C 1
ATOM 4059 O O . LEU A 1 505 ? -15.038 -19.463 -40.732 1.00 31.06 505 LEU A O 1
ATOM 4063 N N . HIS A 1 506 ? -12.843 -19.924 -40.592 1.00 29.69 506 HIS A N 1
ATOM 4064 C CA . HIS A 1 506 ? -12.945 -21.218 -41.273 1.00 29.69 506 HIS A CA 1
ATOM 4065 C C . HIS A 1 506 ? -13.087 -22.388 -40.286 1.00 29.69 506 HIS A C 1
ATOM 4067 O O . HIS A 1 506 ? -13.874 -23.303 -40.534 1.00 29.69 506 HIS A O 1
ATOM 4073 N N . SER A 1 507 ? -12.422 -22.316 -39.129 1.00 31.45 507 SER A N 1
ATOM 4074 C CA . SER A 1 507 ? -12.395 -23.409 -38.146 1.00 31.45 507 SER A CA 1
ATOM 4075 C C . SER A 1 507 ? -13.595 -23.415 -37.187 1.00 31.45 507 SER A C 1
ATOM 4077 O O . SER A 1 507 ? -14.018 -24.480 -36.741 1.00 31.45 507 SER A O 1
ATOM 4079 N N . ALA A 1 508 ? -14.231 -22.266 -36.915 1.00 30.55 508 ALA A N 1
ATOM 4080 C CA . ALA A 1 508 ? -15.444 -22.224 -36.083 1.00 30.55 508 ALA A CA 1
ATOM 4081 C C . ALA A 1 508 ? -16.710 -22.725 -36.818 1.00 30.55 508 ALA A C 1
ATOM 4083 O O . ALA A 1 508 ? -17.651 -23.201 -36.182 1.00 30.55 508 ALA A O 1
ATOM 4084 N N . SER A 1 509 ? -16.726 -22.670 -38.156 1.00 29.30 509 SER A N 1
ATOM 4085 C CA . SER A 1 509 ? -17.804 -23.204 -39.009 1.00 29.30 509 SER A CA 1
ATOM 4086 C C . SER A 1 509 ? -17.812 -24.744 -39.041 1.00 29.30 509 SER A C 1
ATOM 4088 O O . SER A 1 509 ? -18.874 -25.373 -39.048 1.00 29.30 509 SER A O 1
ATOM 4090 N N . GLU A 1 510 ? -16.636 -25.372 -38.988 1.00 33.06 510 GLU A N 1
ATOM 4091 C CA . GLU A 1 510 ? -16.507 -26.834 -39.023 1.00 33.06 510 GLU A CA 1
ATOM 4092 C C . GLU A 1 510 ? -16.677 -27.470 -37.631 1.00 33.06 510 GLU A C 1
ATOM 4094 O O . GLU A 1 510 ? -17.358 -28.491 -37.502 1.00 33.06 510 GLU A O 1
ATOM 4099 N N . LEU A 1 511 ? -16.217 -26.814 -36.555 1.00 32.22 511 LEU A N 1
ATOM 4100 C CA . LEU A 1 511 ? -16.357 -27.344 -35.189 1.00 32.22 511 LEU A CA 1
ATOM 4101 C C . LEU A 1 511 ? -17.802 -27.303 -34.646 1.00 32.22 511 LEU A C 1
ATOM 4103 O O . LEU A 1 511 ? -18.176 -28.125 -33.808 1.00 32.22 511 LEU A O 1
ATOM 4107 N N . ALA A 1 512 ? -18.645 -26.393 -35.149 1.00 31.16 512 ALA A N 1
ATOM 4108 C CA . ALA A 1 512 ? -20.069 -26.329 -34.801 1.00 31.16 512 ALA A CA 1
ATOM 4109 C C . ALA A 1 512 ? -20.903 -27.466 -35.431 1.00 31.16 512 ALA A C 1
ATOM 4111 O O . ALA A 1 512 ? -21.999 -27.770 -34.953 1.00 31.16 512 ALA A O 1
ATOM 4112 N N . THR A 1 513 ? -20.385 -28.131 -36.471 1.00 34.34 513 THR A N 1
ATOM 4113 C CA . THR A 1 513 ? -21.118 -29.173 -37.211 1.00 34.34 513 THR A CA 1
ATOM 4114 C C . THR A 1 513 ? -20.837 -30.584 -36.676 1.00 34.34 513 THR A C 1
ATOM 4116 O O . THR A 1 513 ? -21.734 -31.432 -36.697 1.00 34.34 513 THR A O 1
ATOM 4119 N N . ASP A 1 514 ? -19.652 -30.826 -36.106 1.00 34.56 514 ASP A N 1
ATOM 4120 C CA . ASP A 1 514 ? -19.268 -32.145 -35.580 1.00 34.56 514 ASP A CA 1
ATOM 4121 C C . ASP A 1 514 ? -19.639 -32.356 -34.104 1.00 34.56 514 ASP A C 1
ATOM 4123 O O . ASP A 1 514 ? -19.993 -33.469 -33.704 1.00 34.56 514 ASP A O 1
ATOM 4127 N N . VAL A 1 515 ? -19.709 -31.287 -33.303 1.00 31.73 515 VAL A N 1
ATOM 4128 C CA . VAL A 1 515 ? -20.182 -31.376 -31.908 1.00 31.73 515 VAL A CA 1
ATOM 4129 C C . VAL A 1 515 ? -21.708 -31.565 -31.834 1.00 31.73 515 VAL A C 1
ATOM 4131 O O . VAL A 1 515 ? -22.203 -32.230 -30.925 1.00 31.73 515 VAL A O 1
ATOM 4134 N N . MET A 1 516 ? -22.468 -31.109 -32.841 1.00 31.73 516 MET A N 1
ATOM 4135 C CA . MET A 1 516 ? -23.916 -31.367 -32.937 1.00 31.73 516 MET A CA 1
ATOM 4136 C C . MET A 1 516 ? -24.286 -32.737 -33.535 1.00 31.73 516 MET A C 1
ATOM 4138 O O . MET A 1 516 ? -25.440 -33.149 -33.417 1.00 31.73 516 MET A O 1
ATOM 4142 N N . LYS A 1 517 ? -23.334 -33.484 -34.117 1.00 35.72 517 LYS A N 1
ATOM 4143 C CA . LYS A 1 517 ? -23.579 -34.832 -34.674 1.00 35.72 517 LYS A CA 1
ATOM 4144 C C . LYS A 1 517 ? -23.170 -35.995 -33.760 1.00 35.72 517 LYS A C 1
ATOM 4146 O O . LYS A 1 517 ? -23.643 -37.105 -33.987 1.00 35.72 517 LYS A O 1
ATOM 4151 N N . SER A 1 518 ? -22.371 -35.765 -32.712 1.00 34.72 518 SER A N 1
ATOM 4152 C CA . SER A 1 518 ? -21.827 -36.848 -31.861 1.00 34.72 518 SER A CA 1
ATOM 4153 C C . SER A 1 518 ? -22.294 -36.888 -30.399 1.00 34.72 518 SER A C 1
ATOM 4155 O O . SER A 1 518 ? -21.836 -37.746 -29.652 1.00 34.72 518 SER A O 1
ATOM 4157 N N . ALA A 1 519 ? -23.245 -36.052 -29.970 1.00 27.84 519 ALA A N 1
ATOM 4158 C CA . ALA A 1 519 ? -23.848 -36.173 -28.629 1.00 27.84 519 ALA A CA 1
ATOM 4159 C C . ALA A 1 519 ? -25.381 -36.329 -28.639 1.00 27.84 519 ALA A C 1
ATOM 4161 O O . ALA A 1 519 ? -26.026 -36.280 -27.596 1.00 27.84 519 ALA A O 1
ATOM 4162 N N . THR A 1 520 ? -25.961 -36.609 -29.809 1.00 35.62 520 THR A N 1
ATOM 4163 C CA . THR A 1 520 ? -27.294 -37.215 -29.970 1.00 35.62 520 THR A CA 1
ATOM 4164 C C . THR A 1 520 ? -27.250 -38.754 -29.935 1.00 35.62 520 THR A C 1
ATOM 4166 O O . THR A 1 520 ? -28.274 -39.392 -30.154 1.00 35.62 520 THR A O 1
ATOM 4169 N N . SER A 1 521 ? -26.104 -39.379 -29.623 1.00 37.69 521 SER A N 1
ATOM 4170 C CA . SER A 1 521 ? -25.938 -40.847 -29.618 1.00 37.69 521 SER A CA 1
ATOM 4171 C C . SER A 1 521 ? -25.684 -41.493 -28.246 1.00 37.69 521 SER A C 1
ATOM 4173 O O . SER A 1 521 ? -25.472 -42.702 -28.191 1.00 37.69 521 SER A O 1
ATOM 4175 N N . PHE A 1 522 ? -25.773 -40.753 -27.130 1.00 27.97 522 PHE A N 1
ATOM 4176 C CA . PHE A 1 522 ? -25.694 -41.339 -25.774 1.00 27.97 522 PHE A CA 1
ATOM 4177 C C . PHE A 1 522 ? -27.003 -41.260 -24.962 1.00 27.97 522 PHE A C 1
ATOM 4179 O O . PHE A 1 522 ? -27.034 -41.592 -23.782 1.00 27.97 522 PHE A O 1
ATOM 4186 N N . LEU A 1 523 ? -28.114 -40.902 -25.617 1.00 32.19 523 LEU A N 1
ATOM 4187 C CA . LEU A 1 523 ? -29.462 -41.325 -25.225 1.00 32.19 523 LEU A CA 1
ATOM 4188 C C . LEU A 1 523 ? -29.861 -42.479 -26.149 1.00 32.19 523 LEU A C 1
ATOM 4190 O O . LEU A 1 523 ? -30.438 -42.268 -27.213 1.00 32.19 523 LEU A O 1
ATOM 4194 N N . GLY A 1 524 ? -29.473 -43.699 -25.772 1.00 41.91 524 GLY A N 1
ATOM 4195 C CA . GLY A 1 524 ? -29.705 -44.877 -26.604 1.00 41.91 524 GLY A CA 1
ATOM 4196 C C . GLY A 1 524 ? -29.097 -46.191 -26.116 1.00 41.91 524 GLY A C 1
ATOM 4197 O O . GLY A 1 524 ? -28.670 -46.974 -26.961 1.00 41.91 524 GLY A O 1
ATOM 4198 N N . ARG A 1 525 ? -29.043 -46.435 -24.798 1.00 31.28 525 ARG A N 1
ATOM 4199 C CA . ARG A 1 525 ? -29.163 -47.761 -24.162 1.00 31.28 525 ARG A CA 1
ATOM 4200 C C . ARG A 1 525 ? -29.401 -47.626 -22.667 1.00 31.28 525 ARG A C 1
ATOM 4202 O O . ARG A 1 525 ? -28.649 -46.853 -22.038 1.00 31.28 525 ARG A O 1
#

InterPro domains:
  IPR026705 HID1/Ecm30 [PF12722] (1-296)
  IPR026705 HID1/Ecm30 [PTHR21575] (1-299)